Protein AF-A0A0S4IK53-F1 (afdb_monomer)

Solvent-accessible surface area (backbone atoms only — not comparable to full-atom values): 28301 Å² total; per-residue (Å²): 109,71,65,53,55,53,44,50,56,50,45,54,52,52,50,53,56,63,73,68,50,87,77,77,68,53,68,72,57,52,53,50,52,54,54,53,43,54,54,45,51,53,51,46,53,51,53,53,61,68,68,62,78,71,79,82,86,78,81,88,78,90,81,85,86,88,83,87,87,87,80,82,85,82,92,76,93,72,84,78,79,77,74,83,74,83,66,96,72,83,68,73,90,58,60,42,70,67,42,54,57,50,55,69,74,53,65,73,71,59,37,56,52,21,52,52,50,53,50,51,51,50,50,45,33,64,73,40,45,84,43,66,77,58,40,45,45,65,55,82,37,66,65,51,37,66,48,35,44,59,46,51,52,54,78,71,56,74,77,53,87,82,60,55,80,93,67,55,57,80,10,32,50,49,43,30,45,42,51,70,38,31,41,85,42,76,40,74,58,80,68,75,89,67,90,68,96,61,97,65,88,71,77,76,64,58,43,57,26,39,33,55,70,55,68,60,36,82,41,81,85,33,70,43,31,47,45,49,51,51,53,46,53,54,53,52,51,49,54,48,51,52,52,52,51,51,49,51,48,52,52,48,54,51,50,50,53,50,52,53,48,52,54,52,51,52,51,48,50,54,28,47,77,70,73,39,31,66,60,51,27,49,28,34,57,67,66,44,90,63,75,90,67,87,57,87,86,60,79,80,73,93,64,97,57,84,75,73,75,50,70,63,60,47,50,52,47,49,57,31,50,54,51,51,46,51,49,35,47,48,24,54,78,39,47,83,45,65,72,58,37,44,47,48,48,77,39,68,67,51,28,47,37,29,72,68,36,58,32,33,48,53,36,54,49,61,54,48,53,49,41,81,48,72,95,72,51,24,31,35,54,52,75,54,47,66,58,45,26,54,42,30,53,54,43,46,58,50,48,53,52,46,50,52,53,49,51,52,52,44,52,52,49,50,52,49,54,51,49,52,50,52,50,51,53,49,52,51,52,51,51,51,54,50,51,52,51,52,52,50,55,51,51,53,50,52,50,54,52,52,48,49,57,64,72,47,56,68,78,77,66,52,68,68,59,52,49,40,60,75,69,68,70,70,76,86,80,89,73,84,83,85,132

Radius of gyration: 39.74 Å; Cα contacts (8 Å, |Δi|>4): 359; chains: 1; bounding box: 96×87×108 Å

InterPro domains:
  IPR018997 PUB domain [PF09409] (318-384)
  IPR036339 PUB-like domain superfamily [SSF143503] (110-152)
  IPR036339 PUB-like domain superfamily [SSF143503] (312-389)

Nearest PDB structures (foldseek):
  2ccq-assembly1_A  TM=6.643E-01  e=2.942E-03  Homo sapiens
  2hpj-assembly1_A  TM=6.598E-01  e=3.586E-03  Mus musculus
  2cm0-assembly1_A  TM=6.564E-01  e=4.594E-03  Homo sapiens

Structure (mmCIF, N/CA/C/O backbone):
data_AF-A0A0S4IK53-F1
#
_entry.id   AF-A0A0S4IK53-F1
#
loop_
_atom_site.group_PDB
_atom_site.id
_atom_site.type_symbol
_atom_site.label_atom_id
_atom_site.label_alt_id
_atom_site.label_comp_id
_atom_site.label_asym_id
_atom_site.label_entity_id
_atom_site.label_seq_id
_atom_site.pdbx_PDB_ins_code
_atom_site.Cartn_x
_atom_site.Cartn_y
_atom_site.Cartn_z
_atom_site.occupancy
_atom_site.B_iso_or_equiv
_atom_site.auth_seq_id
_atom_site.auth_comp_id
_atom_site.auth_asym_id
_atom_site.auth_atom_id
_atom_site.pdbx_PDB_model_num
ATOM 1 N N . MET A 1 1 ? 28.553 -11.954 35.945 1.00 76.81 1 MET A N 1
ATOM 2 C CA . MET A 1 1 ? 28.003 -10.584 36.057 1.00 76.81 1 MET A CA 1
ATOM 3 C C . MET A 1 1 ? 29.072 -9.528 35.806 1.00 76.81 1 MET A C 1
ATOM 5 O O . MET A 1 1 ? 28.854 -8.693 34.941 1.00 76.81 1 MET A O 1
ATOM 9 N N . ASP A 1 2 ? 30.240 -9.607 36.449 1.00 91.38 2 ASP A N 1
ATOM 10 C CA . ASP A 1 2 ? 31.317 -8.604 36.306 1.00 91.38 2 ASP A CA 1
ATOM 11 C C . ASP A 1 2 ? 31.802 -8.385 34.861 1.00 91.38 2 ASP A C 1
ATOM 13 O O . ASP A 1 2 ? 32.083 -7.258 34.454 1.00 91.38 2 ASP A O 1
ATOM 17 N N . GLU A 1 3 ? 31.833 -9.441 34.045 1.00 93.62 3 GLU A N 1
ATOM 18 C CA . GLU A 1 3 ? 32.228 -9.349 32.635 1.00 93.62 3 GLU A CA 1
ATOM 19 C C . GLU A 1 3 ? 31.201 -8.600 31.769 1.00 93.62 3 GLU A C 1
ATOM 21 O O . GLU A 1 3 ? 31.578 -7.786 30.928 1.00 93.62 3 GLU A O 1
ATOM 26 N N . ILE A 1 4 ? 29.902 -8.782 32.035 1.00 93.75 4 ILE A N 1
ATOM 27 C CA . ILE A 1 4 ? 28.828 -8.051 31.343 1.00 93.75 4 ILE A CA 1
ATOM 28 C C . ILE A 1 4 ? 28.905 -6.563 31.693 1.00 93.75 4 ILE A C 1
ATOM 30 O O . ILE A 1 4 ? 28.804 -5.719 30.804 1.00 93.75 4 ILE A O 1
ATOM 34 N N . THR A 1 5 ? 29.142 -6.226 32.963 1.00 95.31 5 THR A N 1
ATOM 35 C CA . THR A 1 5 ? 29.322 -4.834 33.402 1.00 95.31 5 THR A CA 1
ATOM 36 C C . THR A 1 5 ? 30.524 -4.183 32.716 1.00 95.31 5 THR A C 1
ATOM 38 O O . THR A 1 5 ? 30.428 -3.052 32.237 1.00 95.31 5 THR A O 1
ATOM 41 N N . ARG A 1 6 ? 31.641 -4.911 32.584 1.00 97.44 6 ARG A N 1
ATOM 42 C CA . ARG A 1 6 ? 32.833 -4.434 31.868 1.00 97.44 6 ARG A CA 1
ATOM 43 C C . ARG A 1 6 ? 32.568 -4.203 30.377 1.00 97.44 6 ARG A C 1
ATOM 45 O O . ARG A 1 6 ? 33.038 -3.207 29.827 1.00 97.44 6 ARG A O 1
ATOM 52 N N . LEU A 1 7 ? 31.837 -5.105 29.721 1.00 96.31 7 LEU A N 1
ATOM 53 C CA . LEU A 1 7 ? 31.489 -4.965 28.304 1.00 96.31 7 LEU A CA 1
ATOM 54 C C . LEU A 1 7 ? 30.511 -3.811 28.061 1.00 96.31 7 LEU A C 1
ATOM 56 O O . LEU A 1 7 ? 30.693 -3.078 27.094 1.00 96.31 7 LEU A O 1
ATOM 60 N N . ARG A 1 8 ? 29.547 -3.580 28.962 1.00 95.75 8 ARG A N 1
ATOM 61 C CA . ARG A 1 8 ? 28.654 -2.409 28.903 1.00 95.75 8 ARG A CA 1
ATOM 62 C C . ARG A 1 8 ? 29.428 -1.097 29.010 1.00 95.75 8 ARG A C 1
ATOM 64 O O . ARG A 1 8 ? 29.314 -0.266 28.124 1.00 95.75 8 ARG A O 1
ATOM 71 N N . ALA A 1 9 ? 30.337 -0.981 29.980 1.00 96.12 9 ALA A N 1
ATOM 72 C CA . ALA A 1 9 ? 31.199 0.198 30.093 1.00 96.12 9 ALA A CA 1
ATOM 73 C C . ALA A 1 9 ? 32.076 0.421 28.842 1.00 96.12 9 ALA A C 1
ATOM 75 O O . ALA A 1 9 ? 32.378 1.556 28.470 1.00 96.12 9 ALA A O 1
ATOM 76 N N . LYS A 1 10 ? 32.497 -0.661 28.169 1.00 97.50 10 LYS A N 1
ATOM 77 C CA . LYS A 1 10 ? 33.221 -0.575 26.893 1.00 97.50 10 LYS A CA 1
ATOM 78 C C . LYS A 1 10 ? 32.314 -0.102 25.750 1.00 97.50 10 LYS A C 1
ATOM 80 O O . LYS A 1 10 ? 32.783 0.701 24.947 1.00 97.50 10 LYS A O 1
ATOM 85 N N . ARG A 1 11 ? 31.059 -0.566 25.689 1.00 97.81 11 ARG A N 1
ATOM 86 C CA . ARG A 1 11 ? 30.046 -0.096 24.728 1.00 97.81 11 ARG A CA 1
ATOM 87 C C . ARG A 1 11 ? 29.813 1.405 24.889 1.00 97.81 11 ARG A C 1
ATOM 89 O O . ARG A 1 11 ? 30.019 2.141 23.933 1.00 97.81 11 ARG A O 1
ATOM 96 N N . ASP A 1 12 ? 29.537 1.851 26.113 1.00 96.12 12 ASP A N 1
ATOM 97 C CA . ASP A 1 12 ? 29.257 3.259 26.417 1.00 96.12 12 ASP A CA 1
ATOM 98 C C . ASP A 1 12 ? 30.445 4.163 26.049 1.00 96.12 12 ASP A C 1
ATOM 100 O O . ASP A 1 12 ? 30.278 5.284 25.575 1.00 96.12 12 ASP A O 1
ATOM 104 N N . LYS A 1 13 ? 31.683 3.681 26.224 1.00 97.44 13 LYS A N 1
ATOM 105 C CA . LYS A 1 13 ? 32.880 4.424 25.807 1.00 97.44 13 LYS A CA 1
ATOM 106 C C . LYS A 1 13 ? 32.999 4.542 24.282 1.00 97.44 13 LYS A C 1
ATOM 108 O O . LYS A 1 13 ? 33.453 5.578 23.800 1.00 97.44 13 LYS A O 1
ATOM 113 N N . LEU A 1 14 ? 32.638 3.496 23.537 1.00 96.75 14 LEU A N 1
ATOM 114 C CA . LEU A 1 14 ? 32.649 3.510 22.070 1.00 96.75 14 LEU A CA 1
ATOM 115 C C . LEU A 1 14 ? 31.546 4.425 21.517 1.00 96.75 14 LEU A C 1
ATOM 117 O O . LEU A 1 14 ? 31.847 5.223 20.634 1.00 96.75 14 LEU A O 1
ATOM 121 N N . GLU A 1 15 ? 30.335 4.378 22.084 1.00 96.44 15 GLU A N 1
ATOM 122 C CA . GLU A 1 15 ? 29.220 5.286 21.745 1.00 96.44 15 GLU A CA 1
ATOM 123 C C . GLU A 1 15 ? 29.604 6.743 21.994 1.00 96.44 15 GLU A C 1
ATOM 125 O O . GLU A 1 15 ? 29.605 7.542 21.065 1.00 96.44 15 GLU A O 1
ATOM 130 N N . ASN A 1 16 ? 30.105 7.064 23.191 1.00 95.81 16 ASN A N 1
ATOM 131 C CA . ASN A 1 16 ? 30.567 8.421 23.491 1.00 95.81 16 ASN A CA 1
ATOM 132 C C . ASN A 1 16 ? 31.702 8.890 22.563 1.00 95.81 16 ASN A C 1
ATOM 134 O O . ASN A 1 16 ? 31.879 10.086 22.374 1.00 95.81 16 ASN A O 1
ATOM 138 N N . THR A 1 17 ? 32.510 7.985 22.002 1.00 95.50 17 THR A N 1
ATOM 139 C CA . THR A 1 17 ? 33.566 8.374 21.049 1.00 95.50 17 THR A CA 1
ATOM 140 C C . THR A 1 17 ? 32.995 8.678 19.661 1.00 95.50 17 THR A C 1
ATOM 142 O O . THR A 1 17 ? 33.573 9.494 18.951 1.00 95.50 17 THR A O 1
ATOM 145 N N . LEU A 1 18 ? 31.891 8.029 19.277 1.00 95.38 18 LEU A N 1
ATOM 146 C CA . LEU A 1 18 ? 31.164 8.316 18.038 1.00 95.38 18 LEU A CA 1
ATOM 147 C C . LEU A 1 18 ? 30.352 9.613 18.159 1.00 95.38 18 LEU A C 1
ATOM 149 O O . LEU A 1 18 ? 30.365 10.414 17.233 1.00 95.38 18 LEU A O 1
ATOM 153 N N . ASP A 1 19 ? 29.712 9.846 19.306 1.00 93.38 19 ASP A N 1
ATOM 154 C CA . ASP A 1 19 ? 28.848 11.016 19.521 1.00 93.38 19 ASP A CA 1
ATOM 155 C C . ASP A 1 19 ? 29.631 12.321 19.724 1.00 93.38 19 ASP A C 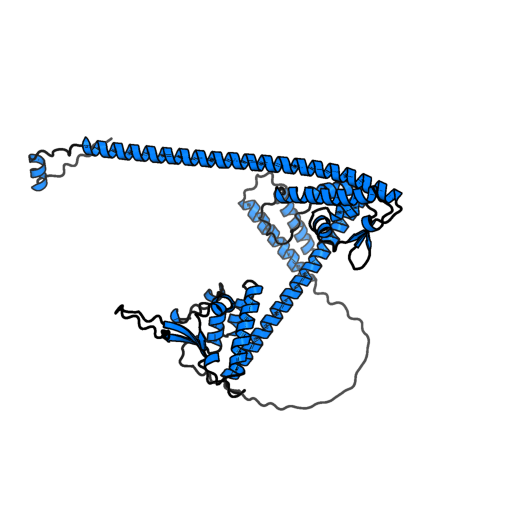1
ATOM 157 O O . ASP A 1 19 ? 29.154 13.395 19.369 1.00 93.38 19 ASP A O 1
ATOM 161 N N . ASN A 1 20 ? 30.841 12.242 20.290 1.00 91.62 20 ASN A N 1
ATOM 162 C CA . ASN A 1 20 ? 31.705 13.409 20.495 1.00 91.62 20 ASN A CA 1
ATOM 163 C C . ASN A 1 20 ? 32.583 13.735 19.276 1.00 91.62 20 ASN A C 1
ATOM 165 O O . ASN A 1 20 ? 33.504 14.536 19.419 1.00 91.62 20 ASN A O 1
ATOM 169 N N . ASP A 1 21 ? 32.363 13.115 18.112 1.00 90.38 21 ASP A N 1
ATOM 170 C CA . ASP A 1 21 ? 33.109 13.492 16.914 1.00 90.38 21 ASP A CA 1
ATOM 171 C C . ASP A 1 21 ? 32.534 14.752 16.264 1.00 90.38 21 ASP A C 1
ATOM 173 O O . ASP A 1 21 ? 31.442 14.771 15.703 1.00 90.38 21 ASP A O 1
ATOM 177 N N . ASP A 1 22 ? 33.332 15.807 16.272 1.00 85.94 22 ASP A N 1
ATOM 178 C CA . ASP A 1 22 ? 33.086 17.107 15.656 1.00 85.94 22 ASP A CA 1
ATOM 179 C C . ASP A 1 22 ? 33.349 17.102 14.128 1.00 85.94 22 ASP A C 1
ATOM 181 O O . ASP A 1 22 ? 33.674 18.124 13.520 1.00 85.94 22 ASP A O 1
ATOM 185 N N . GLY A 1 23 ? 33.192 15.935 13.487 1.00 83.00 23 GLY A N 1
ATOM 186 C CA . GLY A 1 23 ? 33.410 15.713 12.053 1.00 83.00 23 GLY A CA 1
ATOM 187 C C . GLY A 1 23 ? 34.885 15.628 11.652 1.00 83.00 23 GLY A C 1
ATOM 188 O O . GLY A 1 23 ? 35.224 15.768 10.475 1.00 83.00 23 GLY A O 1
ATOM 189 N N . SER A 1 24 ? 35.777 15.431 12.627 1.00 87.81 24 SER A N 1
ATOM 190 C CA . SER A 1 24 ? 37.225 15.323 12.405 1.00 87.81 24 SER A CA 1
ATOM 191 C C . SER A 1 24 ? 37.689 13.875 12.216 1.00 87.81 24 SER A C 1
ATOM 193 O O . SER A 1 24 ? 38.833 13.626 11.812 1.00 87.81 24 SER A O 1
ATOM 195 N N . MET A 1 25 ? 36.823 12.899 12.502 1.00 94.31 25 MET A N 1
ATOM 196 C CA . MET A 1 25 ? 37.144 11.490 12.363 1.00 94.31 25 MET A CA 1
ATOM 197 C C . MET A 1 25 ? 37.123 11.064 10.897 1.00 94.31 25 MET A C 1
ATOM 199 O O . MET A 1 25 ? 36.141 11.208 10.180 1.00 94.31 25 MET A O 1
ATOM 203 N N . SER A 1 26 ? 38.228 10.472 10.440 1.00 94.56 26 SER A N 1
ATOM 204 C CA . SER A 1 26 ? 38.253 9.820 9.132 1.00 94.56 26 SER A CA 1
ATOM 205 C C . SER A 1 26 ? 37.212 8.699 9.075 1.00 94.56 26 SER A C 1
ATOM 207 O O . SER A 1 26 ? 37.157 7.890 10.004 1.00 94.56 26 SER A O 1
ATOM 209 N N . GLU A 1 27 ? 36.515 8.568 7.948 1.00 91.81 27 GLU A N 1
ATOM 210 C CA . GLU A 1 27 ? 35.525 7.513 7.665 1.00 91.81 27 GLU A CA 1
ATOM 211 C C . GLU A 1 27 ? 36.022 6.098 8.038 1.00 91.81 27 GLU A C 1
ATOM 213 O O . GLU A 1 27 ? 35.308 5.308 8.651 1.00 91.81 27 GLU A O 1
ATOM 218 N N . ALA A 1 28 ? 37.300 5.792 7.779 1.00 90.50 28 ALA A N 1
ATOM 219 C CA . ALA A 1 28 ? 37.906 4.507 8.145 1.00 90.50 28 ALA A CA 1
ATOM 220 C C . ALA A 1 28 ? 37.935 4.242 9.665 1.00 90.50 28 ALA A C 1
ATOM 222 O O . ALA A 1 28 ? 37.804 3.102 10.112 1.00 90.50 28 ALA A O 1
ATOM 223 N N . LYS A 1 29 ? 38.109 5.292 10.474 1.00 95.12 29 LYS A N 1
ATOM 224 C CA . LYS A 1 29 ? 38.133 5.207 11.940 1.00 95.12 29 LYS A CA 1
ATOM 225 C C . LYS A 1 29 ? 36.714 5.099 12.502 1.00 95.12 29 LYS A C 1
ATOM 227 O O . LYS A 1 29 ? 36.511 4.319 13.430 1.00 95.12 29 LYS A O 1
ATOM 232 N N . GLU A 1 30 ? 35.746 5.790 11.903 1.00 96.25 30 GLU A N 1
ATOM 233 C CA . GLU A 1 30 ? 34.328 5.638 12.249 1.00 96.25 30 GLU A CA 1
ATOM 234 C C . GLU A 1 30 ? 33.845 4.206 11.965 1.00 96.25 30 GLU A C 1
ATOM 236 O O . GLU A 1 30 ? 33.271 3.547 12.835 1.00 96.25 30 GLU A O 1
ATOM 241 N N . MET A 1 31 ? 34.168 3.676 10.780 1.00 94.69 31 MET A N 1
ATOM 242 C CA . MET A 1 31 ? 33.832 2.304 10.391 1.00 94.69 31 MET A CA 1
ATOM 243 C C . MET A 1 31 ? 34.426 1.274 11.363 1.00 94.69 31 MET A C 1
ATOM 245 O O . MET A 1 31 ? 33.740 0.335 11.777 1.00 94.69 31 MET A O 1
ATOM 249 N N . LEU A 1 32 ? 35.678 1.471 11.790 1.00 96.88 32 LEU A N 1
ATOM 250 C CA . LEU A 1 32 ? 36.328 0.602 12.770 1.00 96.88 32 LEU A CA 1
ATOM 251 C C . LEU A 1 32 ? 35.645 0.663 14.149 1.00 96.88 32 LEU A C 1
ATOM 253 O O . LEU A 1 32 ? 35.468 -0.380 14.782 1.00 96.88 32 LEU A O 1
ATOM 257 N N . LEU A 1 33 ? 35.239 1.850 14.617 1.00 96.31 33 LEU A N 1
ATOM 258 C CA . LEU A 1 33 ? 34.513 2.001 15.887 1.00 96.31 33 LEU A CA 1
ATOM 259 C C . LEU A 1 33 ? 33.145 1.313 15.842 1.00 96.31 33 LEU A C 1
ATOM 261 O O . LEU A 1 33 ? 32.802 0.589 16.779 1.00 96.31 33 LEU A O 1
ATOM 265 N N . ARG A 1 34 ? 32.404 1.452 14.734 1.00 95.44 34 ARG A N 1
ATOM 266 C CA . ARG A 1 34 ? 31.125 0.750 14.526 1.00 95.44 34 ARG A CA 1
ATOM 267 C C . ARG A 1 34 ? 31.307 -0.770 14.523 1.00 95.44 34 ARG A C 1
ATOM 269 O O . ARG A 1 34 ? 30.535 -1.482 15.162 1.00 95.44 34 ARG A O 1
ATOM 276 N N . GLN A 1 35 ? 32.363 -1.280 13.887 1.00 96.62 35 GLN A N 1
ATOM 277 C CA . GLN A 1 35 ? 32.672 -2.715 13.902 1.00 96.62 35 GLN A CA 1
ATOM 278 C C . GLN A 1 35 ? 33.003 -3.222 15.317 1.00 96.62 35 GLN A C 1
ATOM 280 O O . GLN A 1 35 ? 32.575 -4.311 15.710 1.00 96.62 35 GLN A O 1
ATOM 285 N N . GLN A 1 36 ? 33.737 -2.433 16.106 1.00 96.75 36 GLN A N 1
ATOM 286 C CA . GLN A 1 36 ? 34.037 -2.764 17.501 1.00 96.75 36 GLN A CA 1
ATOM 287 C C . GLN A 1 36 ? 32.789 -2.746 18.391 1.00 96.75 36 GLN A C 1
ATOM 289 O O . GLN A 1 36 ? 32.692 -3.588 19.286 1.00 96.75 36 GLN A O 1
ATOM 294 N N . LEU A 1 37 ? 31.843 -1.836 18.140 1.00 97.19 37 LEU A N 1
ATOM 295 C CA . LEU A 1 37 ? 30.568 -1.769 18.856 1.00 97.19 37 LEU A CA 1
ATOM 296 C C . LEU A 1 37 ? 29.771 -3.070 18.676 1.00 97.19 37 LEU A C 1
ATOM 298 O O . LEU A 1 37 ? 29.457 -3.739 19.660 1.00 97.19 37 LEU A O 1
ATOM 302 N N . VAL A 1 38 ? 29.573 -3.492 17.422 1.00 95.75 38 VAL A N 1
ATOM 303 C CA . VAL A 1 38 ? 28.858 -4.736 17.078 1.00 95.75 38 VAL A CA 1
ATOM 304 C C . VAL A 1 38 ? 29.525 -5.959 17.716 1.00 95.75 38 VAL A C 1
ATOM 306 O O . VAL A 1 38 ? 28.858 -6.858 18.230 1.00 95.75 38 VAL A O 1
ATOM 309 N N . ALA A 1 39 ? 30.861 -6.002 17.739 1.00 95.81 39 ALA A N 1
ATOM 310 C CA . ALA A 1 39 ? 31.589 -7.090 18.388 1.00 95.81 39 ALA A CA 1
ATOM 311 C C . ALA A 1 39 ? 31.330 -7.153 19.907 1.00 95.81 39 ALA A C 1
ATOM 313 O O . ALA A 1 39 ? 31.195 -8.247 20.458 1.00 95.81 39 ALA A O 1
ATOM 314 N N . VAL A 1 40 ? 31.242 -6.002 20.584 1.00 96.75 40 VAL A N 1
ATOM 315 C CA . VAL A 1 40 ? 30.937 -5.925 22.024 1.00 96.75 40 VAL A CA 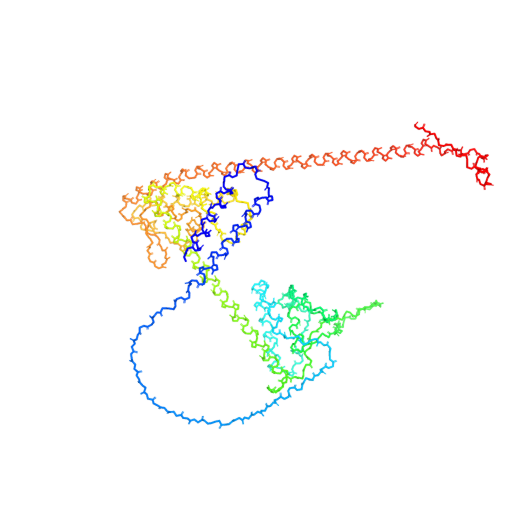1
ATOM 316 C C . VAL A 1 40 ? 29.490 -6.339 22.305 1.00 96.75 40 VAL A C 1
ATOM 318 O O . VAL A 1 40 ? 29.253 -7.093 23.249 1.00 96.75 40 VAL A O 1
ATOM 321 N N . GLU A 1 41 ? 28.534 -5.922 21.477 1.00 96.31 41 GLU A N 1
ATOM 322 C CA . GLU A 1 41 ? 27.122 -6.311 21.614 1.00 96.31 41 GLU A CA 1
ATOM 323 C C . GLU A 1 41 ? 26.922 -7.822 21.466 1.00 96.31 41 GLU A C 1
ATOM 325 O O . GLU A 1 41 ? 26.267 -8.449 22.303 1.00 96.31 41 GLU A O 1
ATOM 330 N N . ASN A 1 42 ? 27.577 -8.433 20.476 1.00 94.00 42 ASN A N 1
ATOM 331 C CA . ASN A 1 42 ? 27.542 -9.882 20.278 1.00 94.00 42 ASN A CA 1
ATOM 332 C C . ASN A 1 42 ? 28.146 -10.650 21.468 1.00 94.00 42 ASN A C 1
ATOM 334 O O . ASN A 1 42 ? 27.638 -11.706 21.852 1.00 94.00 42 ASN A O 1
ATOM 338 N N . GLN A 1 43 ? 29.203 -10.118 22.094 1.00 96.12 43 GLN A N 1
ATOM 339 C CA . GLN A 1 43 ? 29.782 -10.709 23.307 1.00 96.12 43 GLN A CA 1
ATOM 340 C C . GLN A 1 43 ? 28.826 -10.616 24.504 1.00 96.12 43 GLN A C 1
ATOM 342 O O . GLN A 1 43 ? 28.662 -11.601 25.227 1.00 96.12 43 GLN A O 1
ATOM 347 N N . ILE A 1 44 ? 28.154 -9.474 24.691 1.00 95.31 44 ILE A N 1
ATOM 348 C CA . ILE A 1 44 ? 27.140 -9.304 25.744 1.00 95.31 44 ILE A CA 1
ATOM 349 C C . ILE A 1 44 ? 25.982 -10.289 25.532 1.00 95.31 44 ILE A C 1
ATOM 351 O O . ILE A 1 44 ? 25.585 -10.968 26.480 1.00 95.31 44 ILE A O 1
ATOM 355 N N . ALA A 1 45 ? 25.472 -10.404 24.303 1.00 91.88 45 ALA A N 1
ATOM 356 C CA . ALA A 1 45 ? 24.385 -11.322 23.964 1.00 91.88 45 ALA A CA 1
ATOM 357 C C . ALA A 1 45 ? 24.762 -12.792 24.226 1.00 91.88 45 ALA A C 1
ATOM 359 O O . ALA A 1 45 ? 23.984 -13.531 24.831 1.00 91.88 45 ALA A O 1
ATOM 360 N N . SER A 1 46 ? 25.979 -13.198 23.851 1.00 94.62 46 SER A N 1
ATOM 361 C CA . SER A 1 46 ? 26.495 -14.552 24.096 1.00 94.62 46 SER A CA 1
ATOM 362 C C . SER A 1 46 ? 26.590 -14.883 25.592 1.00 94.62 46 SER A C 1
ATOM 364 O O . SER A 1 46 ? 26.133 -15.942 26.026 1.00 94.62 46 SER A O 1
ATOM 366 N N . LEU A 1 47 ? 27.104 -13.960 26.412 1.00 93.88 47 LEU A N 1
ATOM 367 C CA . LEU A 1 47 ? 27.206 -14.158 27.864 1.00 93.88 47 LEU A CA 1
ATOM 368 C C . LEU A 1 47 ? 25.836 -14.200 28.553 1.00 93.88 47 LEU A C 1
ATOM 370 O O . LEU A 1 47 ? 25.644 -14.974 29.492 1.00 93.88 47 LEU A O 1
ATOM 374 N N . LEU A 1 48 ? 24.872 -13.400 28.087 1.00 90.88 48 LEU A N 1
ATOM 375 C CA . LEU A 1 48 ? 23.495 -13.449 28.586 1.00 90.88 48 LEU A CA 1
ATOM 376 C C . LEU A 1 48 ? 22.816 -14.781 28.240 1.00 90.88 48 LEU A C 1
ATOM 378 O O . LEU A 1 48 ? 22.136 -15.350 29.092 1.00 90.88 48 LEU A O 1
ATOM 382 N N . ALA A 1 49 ? 23.053 -15.313 27.037 1.00 87.56 49 ALA A N 1
ATOM 383 C CA . ALA A 1 49 ? 22.538 -16.619 26.630 1.00 87.56 49 ALA A CA 1
ATOM 384 C C . ALA A 1 49 ? 23.128 -17.768 27.471 1.00 87.56 49 ALA A C 1
ATOM 386 O O . ALA A 1 49 ? 22.406 -18.686 27.855 1.00 87.56 49 ALA A O 1
ATOM 387 N N . GLN A 1 50 ? 24.416 -17.697 27.823 1.00 87.44 50 GLN A N 1
ATOM 388 C CA . GLN A 1 50 ? 25.073 -18.693 28.682 1.00 87.44 50 GLN A CA 1
ATOM 389 C C . GLN A 1 50 ? 24.623 -18.609 30.151 1.00 87.44 50 GLN A C 1
ATOM 391 O O . GLN A 1 50 ? 24.572 -19.625 30.841 1.00 87.44 50 GLN A O 1
ATOM 396 N N . GLY A 1 51 ? 24.258 -17.415 30.630 1.00 78.25 51 GLY A N 1
ATOM 397 C CA . GLY A 1 51 ? 23.762 -17.196 31.993 1.00 78.25 51 GLY A CA 1
ATOM 398 C C . GLY A 1 51 ? 22.301 -17.605 32.229 1.00 78.25 51 GLY A C 1
ATOM 399 O O . GLY A 1 51 ? 21.881 -17.686 33.381 1.00 78.25 51 GLY A O 1
ATOM 400 N N . GLY A 1 52 ? 21.530 -17.874 31.168 1.00 62.38 52 GLY A N 1
ATOM 401 C CA . GLY A 1 52 ? 20.100 -18.215 31.233 1.00 62.38 52 GLY A CA 1
ATOM 402 C C . GLY A 1 52 ? 19.773 -19.690 31.510 1.00 62.38 52 GLY A C 1
ATOM 403 O O . GLY A 1 52 ? 18.601 -20.047 31.577 1.00 62.38 52 GLY A O 1
ATOM 404 N N . GLY A 1 53 ? 20.775 -20.558 31.692 1.00 48.22 53 GLY A N 1
ATOM 405 C CA . GLY A 1 53 ? 20.610 -22.008 31.896 1.00 48.22 53 GLY A CA 1
ATOM 406 C C . GLY A 1 53 ? 20.158 -22.448 33.298 1.00 48.22 53 GLY A C 1
ATOM 407 O O . GLY A 1 53 ? 20.532 -23.532 33.742 1.00 48.22 53 GLY A O 1
ATOM 408 N N . GLY A 1 54 ? 19.396 -21.624 34.021 1.00 43.41 54 GLY A N 1
ATOM 409 C CA . GLY A 1 54 ? 18.824 -21.974 35.323 1.00 43.41 54 GLY A CA 1
ATOM 410 C C . GLY A 1 54 ? 17.436 -22.597 35.174 1.00 43.41 54 GLY A C 1
ATOM 411 O O . GLY A 1 54 ? 16.453 -21.879 35.016 1.00 43.41 54 GLY A O 1
ATOM 412 N N . ALA A 1 55 ? 17.352 -23.927 35.233 1.00 41.28 55 ALA A N 1
ATOM 413 C CA . ALA A 1 55 ? 16.086 -24.657 35.288 1.00 41.28 55 ALA A CA 1
ATOM 414 C C . ALA A 1 55 ? 15.240 -24.219 36.507 1.00 41.28 55 ALA A C 1
ATOM 416 O O . ALA A 1 55 ? 15.786 -24.119 37.610 1.00 41.28 55 ALA A O 1
ATOM 417 N N . PRO A 1 56 ? 13.919 -23.995 36.367 1.00 40.72 56 PRO A N 1
ATOM 418 C CA . PRO A 1 56 ? 13.070 -23.744 37.519 1.00 40.72 56 PRO A CA 1
ATOM 419 C C . PRO A 1 56 ? 12.853 -25.044 38.302 1.00 40.72 56 PRO A C 1
ATOM 421 O O . PRO A 1 56 ? 12.496 -26.084 37.747 1.00 40.72 56 PRO A O 1
ATOM 424 N N . ALA A 1 57 ? 13.075 -24.962 39.612 1.00 37.38 57 ALA A N 1
ATOM 425 C CA . ALA A 1 57 ? 12.773 -26.001 40.581 1.00 37.38 57 ALA A CA 1
ATOM 426 C C . ALA A 1 57 ? 11.282 -26.373 40.520 1.00 37.38 57 ALA A C 1
ATOM 428 O O . ALA A 1 57 ? 10.417 -25.581 40.892 1.00 37.38 57 ALA A O 1
ATOM 429 N N . ALA A 1 58 ? 10.991 -27.589 40.056 1.00 33.44 58 ALA A N 1
ATOM 430 C CA . ALA A 1 58 ? 9.676 -28.198 40.163 1.00 33.44 58 ALA A CA 1
ATOM 431 C C . ALA A 1 58 ? 9.492 -28.758 41.580 1.00 33.44 58 ALA A C 1
ATOM 433 O O . ALA A 1 58 ? 10.262 -29.595 42.055 1.00 33.44 58 ALA A O 1
ATOM 434 N N . THR A 1 59 ? 8.465 -28.259 42.251 1.00 32.97 59 THR A N 1
ATOM 435 C CA . THR A 1 59 ? 7.982 -28.684 43.559 1.00 32.97 59 THR A CA 1
ATOM 436 C C . THR A 1 59 ? 7.526 -30.145 43.535 1.00 32.97 59 THR A C 1
ATOM 438 O O . THR A 1 59 ? 6.733 -30.562 42.694 1.00 32.97 59 THR A O 1
ATOM 441 N N . MET A 1 60 ? 8.034 -30.906 44.507 1.00 31.42 60 MET A N 1
ATOM 442 C CA . MET A 1 60 ? 7.605 -32.249 44.893 1.00 31.42 60 MET A CA 1
ATOM 443 C C . MET A 1 60 ? 6.098 -32.323 45.166 1.00 31.42 60 MET A C 1
ATOM 445 O O . MET A 1 60 ? 5.612 -31.611 46.042 1.00 31.42 60 MET A O 1
ATOM 449 N N . ILE A 1 61 ? 5.407 -33.282 44.542 1.00 32.47 61 ILE A N 1
ATOM 450 C CA . ILE A 1 61 ? 4.323 -34.039 45.185 1.00 32.47 61 ILE A CA 1
ATOM 451 C C . ILE A 1 61 ? 4.509 -35.520 44.830 1.00 32.47 61 ILE A C 1
ATOM 453 O O . ILE A 1 61 ? 4.576 -35.900 43.662 1.00 32.47 61 ILE A O 1
ATOM 457 N N . GLU A 1 62 ? 4.632 -36.333 45.877 1.00 31.69 62 GLU A N 1
ATOM 458 C CA . GLU A 1 62 ? 4.757 -37.789 45.868 1.00 31.69 62 GLU A CA 1
ATOM 459 C C . GLU A 1 62 ? 3.570 -38.491 45.195 1.00 31.69 62 GLU A C 1
ATOM 461 O O . GLU A 1 62 ? 2.414 -38.148 45.449 1.00 31.69 62 GLU A O 1
ATOM 466 N N . ARG A 1 63 ? 3.858 -39.573 44.459 1.00 28.30 63 ARG A N 1
ATOM 467 C CA . ARG A 1 63 ? 3.170 -40.870 44.604 1.00 28.30 63 ARG A CA 1
ATOM 468 C C . ARG A 1 63 ? 3.934 -41.984 43.880 1.00 28.30 63 ARG A C 1
ATOM 470 O O . ARG A 1 63 ? 4.236 -41.898 42.695 1.00 28.30 63 ARG A O 1
ATOM 477 N N . THR A 1 64 ? 4.250 -43.019 44.648 1.00 33.00 64 THR A N 1
ATOM 478 C CA . THR A 1 64 ? 4.875 -44.296 44.280 1.00 33.00 64 THR A CA 1
ATOM 479 C C . THR A 1 64 ? 3.884 -45.269 43.599 1.00 33.00 64 THR A C 1
ATOM 481 O O . THR A 1 64 ? 2.682 -44.995 43.574 1.00 33.00 64 THR A O 1
ATOM 484 N N . PRO A 1 65 ? 4.375 -46.378 42.996 1.00 43.97 65 PRO A N 1
ATOM 485 C CA . PRO A 1 65 ? 3.794 -47.003 41.802 1.00 43.97 65 PRO A CA 1
ATOM 486 C C . PRO A 1 65 ? 3.009 -48.296 42.094 1.00 43.97 65 PRO A C 1
ATOM 488 O O . PRO A 1 65 ? 2.901 -48.722 43.246 1.00 43.97 65 PRO A O 1
ATOM 491 N N . PRO A 1 66 ? 2.581 -49.008 41.035 1.00 34.94 66 PRO A N 1
ATOM 492 C CA . PRO A 1 66 ? 2.914 -50.425 41.004 1.00 34.94 66 PRO A CA 1
ATOM 493 C C . PRO A 1 66 ? 3.488 -50.924 39.671 1.00 34.94 66 PRO A C 1
ATOM 495 O O . PRO A 1 66 ? 3.487 -50.277 38.628 1.00 34.94 66 PRO A O 1
ATOM 498 N N . SER A 1 67 ? 4.041 -52.115 39.823 1.00 31.86 67 SER A N 1
ATOM 499 C CA . SER A 1 67 ? 4.951 -52.908 39.017 1.00 31.86 67 SER A CA 1
ATOM 500 C C . SER A 1 67 ? 4.394 -53.558 37.744 1.00 31.86 67 SER A C 1
ATOM 502 O O . SER A 1 67 ? 3.214 -53.874 37.640 1.00 31.86 67 SER A O 1
ATOM 504 N N . SER A 1 68 ? 5.366 -53.934 36.899 1.00 31.19 68 SER A N 1
ATOM 505 C CA . SER A 1 68 ? 5.456 -55.143 36.057 1.00 31.19 68 SER A CA 1
ATOM 506 C C . SER A 1 68 ? 4.533 -55.295 34.843 1.00 31.19 68 SER A C 1
ATOM 508 O O . SER A 1 68 ? 3.344 -55.547 34.973 1.00 31.19 68 SER A O 1
ATOM 510 N N . SER A 1 69 ? 5.131 -55.409 33.654 1.00 29.70 69 SER A N 1
ATOM 511 C CA . SER A 1 69 ? 5.360 -56.735 33.054 1.00 29.70 69 SER A CA 1
ATOM 512 C C . SER A 1 69 ? 6.269 -56.664 31.821 1.00 29.70 69 SER A C 1
ATOM 514 O O . SER A 1 69 ? 6.267 -55.727 31.031 1.00 29.70 69 SER A O 1
ATOM 516 N N . SER A 1 70 ? 7.102 -57.688 31.741 1.00 33.78 70 SER A N 1
ATOM 517 C CA . SER A 1 70 ? 8.109 -58.029 30.750 1.00 33.78 70 SER A CA 1
ATOM 518 C C . SER A 1 70 ? 7.526 -58.798 29.560 1.00 33.78 70 SER A C 1
ATOM 520 O O . SER A 1 70 ? 6.725 -59.702 29.770 1.00 33.78 70 SER A O 1
ATOM 522 N N . SER A 1 71 ? 8.035 -58.556 28.351 1.00 31.55 71 SER A N 1
ATOM 523 C CA . SER A 1 71 ? 8.259 -59.579 27.304 1.00 31.55 71 SER A CA 1
ATOM 524 C C . SER A 1 71 ? 9.197 -58.965 26.249 1.00 31.55 71 SER A C 1
ATOM 526 O O . SER A 1 71 ? 8.918 -57.901 25.713 1.00 31.55 71 SER A O 1
ATOM 528 N N . SER A 1 72 ? 10.481 -59.336 26.215 1.00 33.66 72 SER A N 1
ATOM 529 C CA . SER A 1 72 ? 11.074 -60.440 25.433 1.00 33.66 72 SER A CA 1
ATOM 530 C C . SER A 1 72 ? 10.786 -60.343 23.926 1.00 33.66 72 SER A C 1
ATOM 532 O O . SER A 1 72 ? 9.645 -60.511 23.511 1.00 33.66 72 SER A O 1
ATOM 534 N N . GLY A 1 73 ? 11.842 -60.091 23.136 1.00 32.22 73 GLY A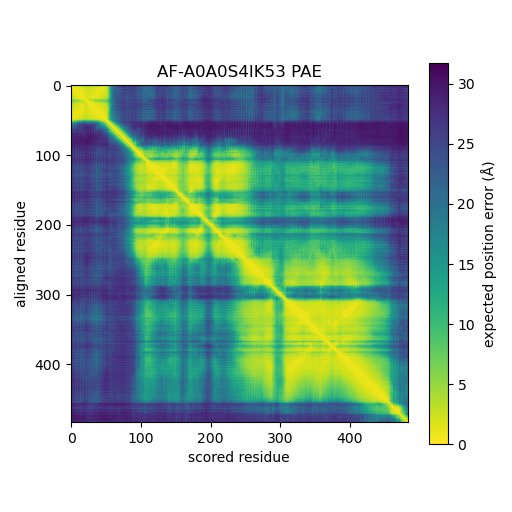 N 1
ATOM 535 C CA . GLY A 1 73 ? 11.824 -59.976 21.668 1.00 32.22 73 GLY A CA 1
ATOM 536 C C . GLY A 1 73 ? 11.492 -61.278 20.914 1.00 32.22 73 GLY A C 1
ATOM 537 O O . GLY A 1 73 ? 11.046 -62.247 21.527 1.00 32.22 73 GLY A O 1
ATOM 538 N N . PRO A 1 74 ? 11.742 -61.334 19.589 1.00 45.31 74 PRO A N 1
ATOM 539 C CA . PRO A 1 74 ? 13.132 -61.374 19.138 1.00 45.31 74 PRO A CA 1
ATOM 540 C C . PRO A 1 74 ? 13.458 -60.560 17.875 1.00 45.31 74 PRO A C 1
ATOM 542 O O . PRO A 1 74 ? 12.607 -60.126 17.105 1.00 45.31 74 PRO A O 1
ATOM 545 N N . ALA A 1 75 ? 14.767 -60.405 17.698 1.00 39.88 75 ALA A N 1
ATOM 546 C CA . ALA A 1 75 ? 15.449 -59.891 16.529 1.00 39.88 75 ALA A CA 1
ATOM 547 C C . ALA A 1 75 ? 15.095 -60.662 15.247 1.00 39.88 75 ALA A C 1
ATOM 549 O O . ALA A 1 75 ? 15.150 -61.890 15.204 1.00 39.88 75 ALA A O 1
ATOM 550 N N . GLY A 1 76 ? 14.831 -59.908 14.183 1.00 31.78 76 GLY A N 1
ATOM 551 C CA . GLY A 1 76 ? 14.791 -60.380 12.806 1.00 31.78 76 GLY A CA 1
ATOM 552 C C . GLY A 1 76 ? 15.459 -59.339 11.921 1.00 31.78 76 GLY A C 1
ATOM 553 O O . GLY A 1 76 ? 14.800 -58.445 11.401 1.00 31.78 76 GLY A O 1
ATOM 554 N N . GLY A 1 77 ? 16.785 -59.424 11.804 1.00 38.53 77 GLY A N 1
ATOM 555 C CA . GLY A 1 77 ? 17.552 -58.664 10.826 1.00 38.53 77 GLY A CA 1
ATOM 556 C C . GLY A 1 77 ? 17.217 -59.155 9.422 1.00 38.53 77 GLY A C 1
ATOM 557 O O . GLY A 1 77 ? 17.713 -60.192 8.994 1.00 38.53 77 GLY A O 1
ATOM 558 N N . GLY A 1 78 ? 16.366 -58.413 8.722 1.00 28.70 78 GLY A N 1
ATOM 559 C CA . GLY A 1 78 ? 16.152 -58.534 7.286 1.00 28.70 78 GLY A CA 1
ATOM 560 C C . GLY A 1 78 ? 16.703 -57.289 6.612 1.00 28.70 78 GLY A C 1
ATOM 561 O O . GLY A 1 78 ? 15.995 -56.296 6.477 1.00 28.70 78 GLY A O 1
ATOM 562 N N . ALA A 1 79 ? 17.976 -57.326 6.221 1.00 31.44 79 ALA A N 1
ATOM 563 C CA . ALA A 1 79 ? 18.532 -56.344 5.305 1.00 31.44 79 ALA A CA 1
ATOM 564 C C . ALA A 1 79 ? 17.790 -56.479 3.968 1.00 31.44 79 ALA A C 1
ATOM 566 O O . ALA A 1 79 ? 18.025 -57.414 3.203 1.00 31.44 79 ALA A O 1
ATOM 567 N N . ILE A 1 80 ? 16.857 -55.565 3.704 1.00 31.02 80 ILE A N 1
ATOM 568 C CA . ILE A 1 80 ? 16.304 -55.381 2.367 1.00 31.02 80 ILE A CA 1
ATOM 569 C C . ILE A 1 80 ? 17.423 -54.729 1.556 1.00 31.02 80 ILE A C 1
ATOM 571 O O . ILE A 1 80 ? 17.656 -53.526 1.647 1.00 31.02 80 ILE A O 1
ATOM 575 N N . ASN A 1 81 ? 18.150 -55.550 0.797 1.00 29.89 81 ASN A N 1
ATOM 576 C CA . ASN A 1 81 ? 18.978 -55.083 -0.305 1.00 29.89 81 ASN A CA 1
ATOM 577 C C . ASN A 1 81 ? 18.046 -54.420 -1.325 1.00 29.89 81 ASN A C 1
ATOM 579 O O . ASN A 1 81 ? 17.482 -55.080 -2.199 1.00 29.89 81 ASN A O 1
ATOM 583 N N . VAL A 1 82 ? 17.866 -53.108 -1.190 1.00 33.22 82 VAL A N 1
ATOM 584 C CA . VAL A 1 82 ? 17.354 -52.269 -2.267 1.00 33.22 82 VAL A CA 1
ATOM 585 C C . VAL A 1 82 ? 18.442 -52.271 -3.331 1.00 33.22 82 VAL A C 1
ATOM 587 O O . VAL A 1 82 ? 19.444 -51.567 -3.228 1.00 33.22 82 VAL A O 1
ATOM 590 N N . HIS A 1 83 ? 18.280 -53.144 -4.322 1.00 29.22 83 HIS A N 1
ATOM 591 C CA . HIS A 1 83 ? 19.046 -53.083 -5.554 1.00 29.22 83 HIS A CA 1
ATOM 592 C C . HIS A 1 83 ? 18.934 -51.658 -6.110 1.00 29.22 83 HIS A C 1
ATOM 594 O O . HIS A 1 83 ? 17.861 -51.241 -6.545 1.00 29.22 83 HIS A O 1
ATOM 600 N N . GLN A 1 84 ? 20.051 -50.923 -6.102 1.00 34.88 84 GLN A N 1
ATOM 601 C CA . GLN A 1 84 ? 20.269 -49.781 -6.983 1.00 34.88 84 GLN A CA 1
ATOM 602 C C . GLN A 1 84 ? 20.161 -50.296 -8.416 1.00 34.88 84 GLN A C 1
ATOM 604 O O . GLN A 1 84 ? 21.117 -50.812 -8.996 1.00 34.88 84 GLN A O 1
ATOM 609 N N . ASN A 1 85 ? 18.955 -50.217 -8.965 1.00 32.91 85 ASN A N 1
ATOM 610 C CA . ASN A 1 85 ? 18.721 -50.440 -10.373 1.00 32.91 85 ASN A CA 1
ATOM 611 C C . ASN A 1 85 ? 19.173 -49.162 -11.082 1.00 32.91 85 ASN A C 1
ATOM 613 O O . ASN A 1 85 ? 18.470 -48.153 -11.083 1.00 32.91 85 ASN A O 1
ATOM 617 N N . VAL A 1 86 ? 20.389 -49.197 -11.628 1.00 33.97 86 VAL A N 1
ATOM 618 C CA . VAL A 1 86 ? 20.910 -48.179 -12.542 1.00 33.97 86 VAL A CA 1
ATOM 619 C C . VAL A 1 86 ? 20.018 -48.198 -13.784 1.00 33.97 86 VAL A C 1
ATOM 621 O O . VAL A 1 86 ? 20.212 -48.983 -14.711 1.00 33.97 86 VAL A O 1
ATOM 624 N N . GLY A 1 87 ? 18.967 -47.378 -13.761 1.00 36.81 87 GLY A N 1
ATOM 625 C CA . GLY A 1 87 ? 18.080 -47.174 -14.894 1.00 36.81 87 GLY A CA 1
ATOM 626 C C . GLY A 1 87 ? 18.841 -46.495 -16.030 1.00 36.81 87 GLY A C 1
ATOM 627 O O . GLY A 1 87 ? 19.479 -45.465 -15.832 1.00 36.81 87 GLY A O 1
ATOM 628 N N . GLN A 1 88 ? 18.742 -47.060 -17.231 1.00 42.91 88 GLN A N 1
ATOM 629 C CA . GLN A 1 88 ? 19.427 -46.671 -18.474 1.00 42.91 88 GLN A CA 1
ATOM 630 C C . GLN A 1 88 ? 19.119 -45.248 -19.008 1.00 42.91 88 GLN A C 1
ATOM 632 O O . GLN A 1 88 ? 19.330 -44.988 -20.185 1.00 42.91 88 GLN A O 1
ATOM 637 N N . ASN A 1 89 ? 18.618 -44.314 -18.192 1.00 45.47 89 ASN A N 1
ATOM 638 C CA . ASN A 1 89 ? 18.177 -42.993 -18.660 1.00 45.47 89 ASN A CA 1
ATOM 639 C C . ASN A 1 89 ? 19.046 -41.810 -18.207 1.00 45.47 89 ASN A C 1
ATOM 641 O O . ASN A 1 89 ? 18.702 -40.684 -18.539 1.00 45.47 89 ASN A O 1
ATOM 645 N N . GLY A 1 90 ? 20.153 -42.029 -17.487 1.00 46.00 90 GLY A N 1
ATOM 646 C CA . GLY A 1 90 ? 21.182 -41.000 -17.252 1.00 46.00 90 GLY A CA 1
ATOM 647 C C . GLY A 1 90 ? 20.747 -39.730 -16.501 1.00 46.00 90 GLY A C 1
ATOM 648 O O . GLY A 1 90 ? 21.565 -38.832 -16.333 1.00 46.00 90 GLY A O 1
ATOM 649 N N . LEU A 1 91 ? 19.499 -39.639 -16.037 1.00 49.44 91 LEU A N 1
ATOM 650 C CA . LEU A 1 91 ? 19.030 -38.523 -15.224 1.00 49.44 91 LEU A CA 1
ATOM 651 C C . LEU A 1 91 ? 19.626 -38.652 -13.814 1.00 49.44 91 LEU A C 1
ATOM 653 O O . LEU A 1 91 ? 19.517 -39.731 -13.222 1.00 49.44 91 LEU A O 1
ATOM 657 N N . PRO A 1 92 ? 20.255 -37.593 -13.263 1.00 54.09 92 PRO A N 1
ATOM 658 C CA . PRO A 1 92 ? 20.629 -37.576 -11.855 1.00 54.09 92 PRO A CA 1
ATOM 659 C C . PRO A 1 92 ? 19.381 -37.847 -11.010 1.00 54.09 92 PRO A C 1
ATOM 661 O O . PRO A 1 92 ? 18.277 -37.479 -11.405 1.00 54.09 92 PRO A O 1
ATOM 664 N N . ASP A 1 93 ? 19.548 -38.522 -9.875 1.00 56.47 93 ASP A N 1
ATOM 665 C CA . ASP A 1 93 ? 18.457 -38.910 -8.976 1.00 56.47 93 ASP A CA 1
ATOM 666 C C . ASP A 1 93 ? 17.874 -37.644 -8.318 1.00 56.47 93 ASP A C 1
ATOM 668 O O . ASP A 1 93 ? 18.247 -37.226 -7.218 1.00 56.47 93 ASP A O 1
ATOM 672 N N . LEU A 1 94 ? 17.044 -36.928 -9.076 1.00 58.53 94 LEU A N 1
ATOM 673 C CA . LEU A 1 94 ? 16.419 -35.689 -8.656 1.00 58.53 94 LEU A CA 1
ATOM 674 C C . LEU A 1 94 ? 15.256 -36.049 -7.750 1.00 58.53 94 LEU A C 1
ATOM 676 O O . LEU A 1 94 ? 14.171 -36.366 -8.224 1.00 58.53 94 LEU A O 1
ATOM 680 N N . CYS A 1 95 ? 15.498 -35.987 -6.443 1.00 66.38 95 CYS A N 1
ATOM 681 C CA . CYS A 1 95 ? 14.474 -36.045 -5.409 1.00 66.38 95 CYS A CA 1
ATOM 682 C C . CYS A 1 95 ? 13.345 -35.039 -5.719 1.00 66.38 95 CYS A C 1
ATOM 684 O O . CYS A 1 95 ? 13.549 -33.839 -5.504 1.00 66.38 95 CYS A O 1
ATOM 686 N N . PRO A 1 96 ? 12.157 -35.486 -6.184 1.00 66.31 96 PRO A N 1
ATOM 687 C CA . PRO A 1 96 ? 11.100 -34.582 -6.649 1.00 66.31 96 PRO A CA 1
ATOM 688 C C . PRO A 1 96 ? 10.625 -33.613 -5.559 1.00 66.31 96 PRO A C 1
ATOM 690 O O . PRO A 1 96 ? 10.255 -32.480 -5.848 1.00 66.31 96 PRO A O 1
ATOM 693 N N . TRP A 1 97 ? 10.727 -34.017 -4.291 1.00 64.50 97 TRP A N 1
ATOM 694 C CA . TRP A 1 97 ? 10.366 -33.211 -3.127 1.00 64.50 97 TRP A CA 1
ATOM 695 C C . TRP A 1 97 ? 11.216 -31.942 -2.959 1.00 64.50 97 TRP A C 1
ATOM 697 O O . TRP A 1 97 ? 10.683 -30.915 -2.554 1.00 64.50 97 TRP A O 1
ATOM 707 N N . ARG A 1 98 ? 12.498 -31.939 -3.357 1.00 70.75 98 ARG A N 1
ATOM 708 C CA . ARG A 1 98 ? 13.337 -30.720 -3.302 1.00 70.75 98 ARG A CA 1
ATOM 709 C C . ARG A 1 98 ? 12.951 -29.677 -4.350 1.00 70.75 98 ARG A C 1
ATOM 711 O O . ARG A 1 98 ? 13.218 -28.493 -4.175 1.00 70.75 98 ARG A O 1
ATOM 718 N N . LEU A 1 99 ? 12.331 -30.105 -5.449 1.00 72.88 99 LEU A N 1
ATOM 719 C CA . LEU A 1 99 ? 11.815 -29.191 -6.469 1.00 72.88 99 LEU A CA 1
ATOM 720 C C . LEU A 1 99 ? 10.526 -28.515 -6.004 1.00 72.88 99 LEU A C 1
ATOM 722 O O . LEU A 1 99 ? 10.219 -27.414 -6.457 1.00 72.88 99 LEU A O 1
ATOM 726 N N . LEU A 1 100 ? 9.806 -29.129 -5.062 1.00 73.44 100 LEU A N 1
ATOM 727 C CA . LEU A 1 100 ? 8.629 -28.512 -4.476 1.00 73.44 100 LEU A CA 1
ATOM 728 C C . LEU A 1 100 ? 8.976 -27.334 -3.548 1.00 73.44 100 LEU A C 1
ATOM 730 O O . LEU A 1 100 ? 8.202 -26.384 -3.480 1.00 73.44 100 LEU A O 1
ATOM 734 N N . ASP A 1 101 ? 10.167 -27.310 -2.939 1.00 73.00 101 ASP A N 1
ATOM 735 C CA . ASP A 1 101 ? 10.645 -26.151 -2.161 1.00 73.00 101 ASP A CA 1
ATOM 736 C C . ASP A 1 101 ? 10.786 -24.882 -3.028 1.00 73.00 101 ASP A C 1
ATOM 738 O O . ASP A 1 101 ? 10.681 -23.761 -2.527 1.00 73.00 101 ASP A O 1
ATOM 742 N N . CYS A 1 102 ? 10.943 -25.030 -4.351 1.00 73.12 102 CYS A N 1
ATOM 743 C CA . CYS A 1 102 ? 10.968 -23.899 -5.285 1.00 73.12 102 CYS A CA 1
ATOM 744 C C . CYS A 1 102 ? 9.606 -23.192 -5.384 1.00 73.12 102 CYS A C 1
ATOM 746 O O . CYS A 1 102 ? 9.568 -21.994 -5.659 1.00 73.12 102 CYS A O 1
ATOM 748 N N . PHE A 1 103 ? 8.504 -23.898 -5.103 1.00 70.44 103 PHE A N 1
ATOM 749 C CA . PHE A 1 103 ? 7.173 -23.296 -4.992 1.00 70.44 103 PHE A CA 1
ATOM 750 C C . PHE A 1 103 ? 6.997 -22.511 -3.685 1.00 70.44 103 PHE A C 1
ATOM 752 O O . PHE A 1 103 ? 6.028 -21.780 -3.559 1.00 70.44 103 PHE A O 1
ATOM 759 N N . GLY A 1 104 ? 7.907 -22.608 -2.712 1.00 61.25 104 GLY A N 1
ATOM 760 C CA . GLY A 1 104 ? 7.849 -21.781 -1.501 1.00 61.25 104 GLY A CA 1
ATOM 761 C C . GLY A 1 104 ? 8.373 -20.350 -1.699 1.00 61.25 104 GLY A C 1
ATOM 762 O O . GLY A 1 104 ? 8.063 -19.471 -0.899 1.00 61.25 104 GLY A O 1
ATOM 763 N N . ALA A 1 105 ? 9.170 -20.104 -2.747 1.00 60.41 105 ALA A N 1
ATOM 764 C CA . ALA A 1 105 ? 9.913 -18.850 -2.935 1.00 60.41 105 ALA A CA 1
ATOM 765 C C . ALA A 1 105 ? 9.219 -17.810 -3.842 1.00 60.41 105 ALA A C 1
ATOM 767 O O . ALA A 1 105 ? 9.556 -16.627 -3.793 1.00 60.41 105 ALA A O 1
ATOM 768 N N . SER A 1 106 ? 8.272 -18.227 -4.683 1.00 62.34 106 SER A N 1
ATOM 769 C CA . SER A 1 106 ? 7.481 -17.356 -5.573 1.00 62.34 106 SER A CA 1
ATOM 770 C C . SER A 1 106 ? 6.294 -16.693 -4.854 1.00 62.34 106 SER A C 1
ATOM 772 O O . SER A 1 106 ? 6.017 -16.968 -3.685 1.00 62.34 106 SER A O 1
ATOM 774 N N . SER A 1 107 ? 5.581 -15.790 -5.541 1.00 61.12 107 SER A N 1
ATOM 775 C CA . SER A 1 107 ? 4.413 -15.111 -4.971 1.00 61.12 107 SER A CA 1
ATOM 776 C C . SER A 1 107 ? 3.355 -16.136 -4.514 1.00 61.12 107 SER A C 1
ATOM 778 O O . SER A 1 107 ? 2.932 -17.010 -5.271 1.00 61.12 107 SER A O 1
ATOM 780 N N . GLN A 1 108 ? 2.937 -16.053 -3.243 1.00 66.44 108 GLN A N 1
ATOM 781 C CA . GLN A 1 108 ? 2.165 -17.112 -2.569 1.00 66.44 108 GLN A CA 1
ATOM 782 C C . GLN A 1 108 ? 0.856 -17.501 -3.287 1.00 66.44 108 GLN A C 1
ATOM 784 O O . GLN A 1 108 ? 0.399 -18.634 -3.161 1.00 66.44 108 GLN A O 1
ATOM 789 N N . GLY A 1 109 ? 0.241 -16.587 -4.047 1.00 75.00 109 GLY A N 1
ATOM 790 C CA . GLY A 1 109 ? -1.010 -16.853 -4.767 1.00 75.00 109 GLY A CA 1
ATOM 791 C C . GLY A 1 109 ? -0.845 -17.718 -6.023 1.00 75.00 109 GLY A C 1
ATOM 792 O O . GLY A 1 109 ? -1.694 -18.566 -6.309 1.00 75.00 109 GLY A O 1
ATOM 793 N N . GLU A 1 110 ? 0.251 -17.541 -6.760 1.00 80.12 110 GLU A N 1
ATOM 794 C CA . GLU A 1 110 ? 0.517 -18.283 -8.002 1.00 80.12 110 GLU A CA 1
ATOM 795 C C . GLU A 1 110 ? 0.842 -19.753 -7.701 1.00 80.12 110 GLU A C 1
ATOM 797 O O . GLU A 1 110 ? 0.357 -20.662 -8.379 1.00 80.12 110 GLU A O 1
ATOM 802 N N . ASN A 1 111 ? 1.557 -19.998 -6.601 1.00 83.62 111 ASN A N 1
ATOM 803 C CA . ASN A 1 111 ? 1.977 -21.337 -6.186 1.00 83.62 111 ASN A CA 1
ATOM 804 C C . ASN A 1 111 ? 0.806 -22.234 -5.798 1.00 83.62 111 ASN A C 1
ATOM 806 O O . ASN A 1 111 ? 0.759 -23.392 -6.205 1.00 83.62 111 ASN A O 1
ATOM 810 N N . ILE A 1 112 ? -0.187 -21.697 -5.083 1.00 87.12 112 ILE A N 1
ATOM 811 C CA . ILE A 1 112 ? -1.374 -22.465 -4.682 1.00 87.12 112 ILE A CA 1
ATOM 812 C C . ILE A 1 112 ? -2.129 -22.979 -5.913 1.00 87.12 112 ILE A C 1
ATOM 814 O O . ILE A 1 112 ? -2.582 -24.127 -5.935 1.00 87.12 112 ILE A O 1
ATOM 818 N N . THR A 1 113 ? -2.237 -22.149 -6.953 1.00 90.50 113 THR A N 1
ATOM 819 C CA . THR A 1 113 ? -2.924 -22.516 -8.197 1.00 90.50 113 THR A CA 1
ATOM 820 C C . THR A 1 113 ? -2.149 -23.601 -8.947 1.00 90.50 113 THR A C 1
ATOM 822 O O . THR A 1 113 ? -2.739 -24.607 -9.350 1.00 90.50 113 THR A O 1
ATOM 825 N N . ALA A 1 114 ? -0.827 -23.456 -9.065 1.00 91.56 114 ALA A N 1
ATOM 826 C CA . ALA A 1 114 ? 0.035 -24.454 -9.695 1.00 91.56 114 ALA A CA 1
ATOM 827 C C . ALA A 1 114 ? -0.008 -25.809 -8.960 1.00 91.56 114 ALA A C 1
ATOM 829 O O . ALA A 1 114 ? -0.221 -26.852 -9.585 1.00 91.56 114 ALA A O 1
ATOM 830 N N . LEU A 1 115 ? 0.095 -25.805 -7.624 1.00 93.00 115 LEU A N 1
ATOM 831 C CA . LEU A 1 115 ? -0.018 -27.013 -6.798 1.00 93.00 115 LEU A CA 1
ATOM 832 C C . LEU A 1 115 ? -1.393 -27.682 -6.959 1.00 93.00 115 LEU A C 1
ATOM 834 O O . LEU A 1 115 ? -1.476 -28.906 -7.055 1.00 93.00 115 LEU A O 1
ATOM 838 N N . GLN A 1 116 ? -2.478 -26.906 -7.055 1.00 94.75 116 GLN A N 1
ATOM 839 C CA . GLN A 1 116 ? -3.820 -27.446 -7.300 1.00 94.75 116 GLN A CA 1
ATOM 840 C C . GLN A 1 116 ? -3.931 -28.142 -8.669 1.00 94.75 116 GLN A C 1
ATOM 842 O O . GLN A 1 116 ? -4.593 -29.183 -8.781 1.00 94.75 116 GLN A O 1
ATOM 847 N N . HIS A 1 117 ? -3.271 -27.612 -9.702 1.00 95.31 117 HIS A N 1
ATOM 848 C CA . HIS A 1 117 ? -3.193 -28.273 -11.008 1.00 95.31 117 HIS A CA 1
ATOM 849 C C . HIS A 1 117 ? -2.389 -29.567 -10.951 1.00 95.31 117 HIS A C 1
ATOM 851 O O . HIS A 1 117 ? -2.866 -30.577 -11.465 1.00 95.31 117 HIS A O 1
ATOM 857 N N . LEU A 1 118 ? -1.235 -29.579 -10.274 1.00 95.69 118 LEU A N 1
ATOM 858 C CA . LEU A 1 118 ? -0.439 -30.800 -10.080 1.00 95.69 118 LEU A CA 1
ATOM 859 C C . LEU A 1 118 ? -1.241 -31.893 -9.368 1.00 95.69 118 LEU A C 1
ATOM 861 O O . LEU A 1 118 ? -1.282 -33.028 -9.846 1.00 95.69 118 LEU A O 1
ATOM 865 N N . VAL A 1 119 ? -1.950 -31.544 -8.289 1.00 96.12 119 VAL A N 1
ATOM 866 C CA . VAL A 1 119 ? -2.858 -32.470 -7.592 1.00 96.12 119 VAL A CA 1
ATOM 867 C C . VAL A 1 119 ? -3.896 -33.031 -8.558 1.00 96.12 119 VAL A C 1
ATOM 869 O O . VAL A 1 119 ? -4.100 -34.240 -8.609 1.00 96.12 119 VAL A O 1
ATOM 872 N N . THR A 1 120 ? -4.519 -32.173 -9.368 1.00 96.75 120 THR A N 1
ATOM 873 C CA . THR A 1 120 ? -5.555 -32.586 -10.327 1.00 96.75 120 THR A CA 1
ATOM 874 C C . THR A 1 120 ? -4.998 -33.537 -11.392 1.00 96.75 120 THR A C 1
ATOM 876 O O . THR A 1 120 ? -5.627 -34.549 -11.708 1.00 96.75 120 THR A O 1
ATOM 879 N N . VAL A 1 121 ? -3.812 -33.245 -11.932 1.00 96.31 121 VAL A N 1
ATOM 880 C CA . VAL A 1 121 ? -3.115 -34.100 -12.905 1.00 96.31 121 VAL A CA 1
ATOM 881 C C . VAL A 1 121 ? -2.823 -35.473 -12.299 1.00 96.31 121 VAL A C 1
ATOM 883 O O . VAL A 1 121 ? -3.204 -36.491 -12.880 1.00 96.31 121 VAL A O 1
ATOM 886 N N . ILE A 1 122 ? -2.208 -35.514 -11.115 1.00 96.69 122 ILE A N 1
ATOM 887 C CA . ILE A 1 122 ? -1.817 -36.772 -10.469 1.00 96.69 122 ILE A CA 1
ATOM 888 C C . ILE A 1 122 ? -3.048 -37.588 -10.049 1.00 96.69 122 ILE A C 1
ATOM 890 O O . ILE A 1 122 ? -3.097 -38.798 -10.275 1.00 96.69 122 ILE A O 1
ATOM 894 N N . GLN A 1 123 ? -4.084 -36.944 -9.506 1.00 96.81 123 GLN A N 1
ATOM 895 C CA . GLN A 1 123 ? -5.337 -37.618 -9.155 1.00 96.81 123 GLN A CA 1
ATOM 896 C C . GLN A 1 123 ? -6.033 -38.215 -10.384 1.00 96.81 123 GLN A C 1
ATOM 898 O O . GLN A 1 123 ? -6.551 -39.330 -10.307 1.00 96.81 123 GLN A O 1
ATOM 903 N N . ASN A 1 124 ? -6.027 -37.520 -11.527 1.00 97.12 124 ASN A N 1
ATOM 904 C CA . ASN A 1 124 ? -6.590 -38.056 -12.767 1.00 97.12 124 ASN A CA 1
ATOM 905 C C . ASN A 1 124 ? -5.809 -39.277 -13.272 1.00 97.12 124 ASN A C 1
ATOM 907 O O . ASN A 1 124 ? -6.436 -40.249 -13.696 1.00 97.12 124 ASN A O 1
ATOM 911 N N . LEU A 1 125 ? -4.474 -39.264 -13.170 1.00 96.12 125 LEU A N 1
ATOM 912 C CA . LEU A 1 125 ? -3.629 -40.421 -13.493 1.00 96.12 125 LEU A CA 1
ATOM 913 C C . LEU A 1 125 ? -3.923 -41.629 -12.598 1.00 96.12 125 LEU A C 1
ATOM 915 O O . LEU A 1 125 ? -4.067 -42.744 -13.097 1.00 96.12 125 LEU A O 1
ATOM 919 N N . LEU A 1 126 ? -4.043 -41.411 -11.286 1.00 95.31 126 LEU A N 1
ATOM 920 C CA . LEU A 1 126 ? -4.357 -42.472 -10.326 1.00 95.31 126 LEU A CA 1
ATOM 921 C C . LEU A 1 126 ? -5.772 -43.029 -10.522 1.00 95.31 126 LEU A C 1
ATOM 923 O O . LEU A 1 126 ? -5.987 -44.233 -10.398 1.00 95.31 126 LEU A O 1
ATOM 927 N N . LYS A 1 127 ? -6.743 -42.166 -10.839 1.00 96.19 127 LYS A N 1
ATOM 928 C CA . LYS A 1 127 ? -8.151 -42.550 -11.005 1.00 96.19 127 LYS A CA 1
ATOM 929 C C . LYS A 1 127 ? -8.432 -43.231 -12.345 1.00 96.19 127 LYS A C 1
ATOM 931 O O . LYS A 1 127 ? -9.286 -44.114 -12.411 1.00 96.19 127 LYS A O 1
ATOM 936 N N . PHE A 1 128 ? -7.746 -42.820 -13.410 1.00 96.69 128 PHE A N 1
ATOM 937 C CA . PHE A 1 128 ? -7.994 -43.287 -14.776 1.00 96.69 128 PHE A CA 1
ATOM 938 C C . PHE A 1 128 ? -6.696 -43.711 -15.487 1.00 96.69 128 PHE A C 1
ATOM 940 O O . PHE A 1 128 ? -6.377 -43.176 -16.552 1.00 96.69 128 PHE A O 1
ATOM 947 N N . PRO A 1 129 ? -5.967 -44.713 -14.960 1.00 94.56 129 PRO A N 1
ATOM 948 C CA . PRO A 1 129 ? -4.636 -45.072 -15.450 1.00 94.56 129 PRO A CA 1
ATOM 949 C C . PRO A 1 129 ? -4.609 -45.573 -16.897 1.00 94.56 129 PRO A C 1
ATOM 951 O O . PRO A 1 129 ? -3.573 -45.503 -17.542 1.00 94.56 129 PRO A O 1
ATOM 954 N N . GLN A 1 130 ? -5.732 -46.076 -17.420 1.00 94.38 130 GLN A N 1
ATOM 955 C CA . GLN A 1 130 ? -5.841 -46.626 -18.778 1.00 94.38 130 GLN A CA 1
ATOM 956 C C . GLN A 1 130 ? -6.242 -45.589 -19.839 1.00 94.38 130 GLN A C 1
ATOM 958 O O . GLN A 1 130 ? -6.333 -45.929 -21.012 1.00 94.38 130 GLN A O 1
ATOM 963 N N . GLN A 1 131 ? -6.561 -44.351 -19.449 1.00 95.56 131 GLN A N 1
ATOM 964 C CA . GLN A 1 131 ? -7.007 -43.334 -20.400 1.00 95.56 131 GLN A CA 1
ATOM 965 C C . GLN A 1 131 ? -5.827 -42.478 -20.865 1.00 95.56 131 GLN A C 1
ATOM 967 O O . GLN A 1 131 ? -5.375 -41.596 -20.132 1.00 95.56 131 GLN A O 1
ATOM 972 N N . ASP A 1 132 ? -5.402 -42.674 -22.114 1.00 92.94 132 ASP A N 1
ATOM 973 C CA . ASP A 1 132 ? -4.255 -41.981 -22.726 1.00 92.94 132 ASP A CA 1
ATOM 974 C C . ASP A 1 132 ? -4.329 -40.451 -22.601 1.00 92.94 132 ASP A C 1
ATOM 976 O O . ASP A 1 132 ? -3.318 -39.786 -22.389 1.00 92.94 132 ASP A O 1
ATOM 980 N N . ARG A 1 133 ? -5.542 -39.876 -22.633 1.00 95.25 133 ARG A N 1
ATOM 981 C CA . ARG A 1 133 ? -5.753 -38.424 -22.491 1.00 95.25 133 ARG A CA 1
ATOM 982 C C . ARG A 1 133 ? -5.204 -37.831 -21.190 1.00 95.25 133 ARG A C 1
ATOM 984 O O . ARG A 1 133 ? -4.920 -36.641 -21.162 1.00 95.25 133 ARG A O 1
ATOM 991 N N . TYR A 1 134 ? -5.112 -38.621 -20.118 1.00 95.81 134 TYR A N 1
ATOM 992 C CA . TYR A 1 134 ? -4.568 -38.168 -18.832 1.00 95.81 134 TYR A CA 1
ATOM 993 C C . TYR A 1 134 ? -3.080 -38.477 -18.689 1.00 95.81 134 TYR A C 1
ATOM 995 O O . TYR A 1 134 ? -2.420 -37.875 -17.849 1.00 95.81 134 TYR A O 1
ATOM 1003 N N . GLN A 1 135 ? -2.550 -39.378 -19.521 1.00 95.81 135 GLN A N 1
ATOM 1004 C CA . GLN A 1 135 ? -1.126 -39.696 -19.573 1.00 95.81 135 GLN A CA 1
ATOM 1005 C C . GLN A 1 135 ? -0.325 -38.643 -20.340 1.00 95.81 135 GLN A C 1
ATOM 1007 O O . GLN A 1 135 ? 0.887 -38.579 -20.180 1.00 95.81 135 GLN A O 1
ATOM 1012 N N . SER A 1 136 ? -0.974 -37.805 -21.150 1.00 96.00 136 SER A N 1
ATOM 1013 C CA . SER A 1 136 ? -0.314 -36.773 -21.951 1.00 96.00 136 SER A CA 1
ATOM 1014 C C . SER A 1 136 ? -0.795 -35.366 -21.591 1.00 96.00 136 SER A C 1
ATOM 1016 O O . SER A 1 136 ? -1.995 -35.093 -21.622 1.00 96.00 136 SER A O 1
ATOM 1018 N N . LEU A 1 137 ? 0.138 -34.456 -21.325 1.00 96.25 137 LEU A N 1
ATOM 1019 C CA . LEU A 1 137 ? -0.102 -33.036 -21.088 1.00 96.25 137 LEU A CA 1
ATOM 1020 C C . LEU A 1 137 ? 0.484 -32.224 -22.240 1.00 96.25 137 LEU A C 1
ATOM 1022 O O . LEU A 1 137 ? 1.673 -32.308 -22.540 1.00 96.25 137 LEU A O 1
ATOM 1026 N N . ARG A 1 138 ? -0.361 -31.421 -22.882 1.00 94.94 138 ARG A N 1
ATOM 1027 C CA . ARG A 1 138 ? 0.044 -30.521 -23.962 1.00 94.94 138 ARG A CA 1
ATOM 1028 C C . ARG A 1 138 ? 0.706 -29.280 -23.369 1.00 94.94 138 ARG A C 1
ATOM 1030 O O . ARG A 1 138 ? 0.027 -28.525 -22.668 1.00 94.94 138 ARG A O 1
ATOM 1037 N N . MET A 1 139 ? 1.984 -29.046 -23.670 1.00 92.69 139 MET A N 1
ATOM 1038 C CA . MET A 1 139 ? 2.688 -27.874 -23.140 1.00 92.69 139 MET A CA 1
ATOM 1039 C C . MET A 1 139 ? 2.173 -26.580 -23.770 1.00 92.69 139 MET A C 1
ATOM 1041 O O . MET A 1 139 ? 2.105 -25.585 -23.069 1.00 92.69 139 MET A O 1
ATOM 1045 N N . GLY A 1 140 ? 1.700 -26.566 -25.021 1.00 91.62 140 GLY A N 1
ATOM 1046 C CA . GLY A 1 140 ? 1.100 -25.367 -25.627 1.00 91.62 140 GLY A CA 1
ATOM 1047 C C . GLY A 1 140 ? -0.288 -24.985 -25.091 1.00 91.62 140 GLY A C 1
ATOM 1048 O O . GLY A 1 140 ? -0.921 -24.069 -25.610 1.00 91.62 140 GLY A O 1
ATOM 1049 N N . ASN A 1 141 ? -0.807 -25.664 -24.060 1.00 94.25 141 ASN A N 1
ATOM 1050 C CA . ASN A 1 141 ? -2.053 -25.252 -23.420 1.00 94.25 141 A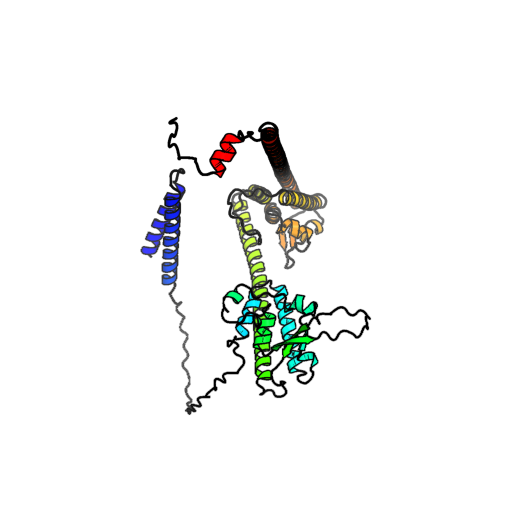SN A CA 1
ATOM 1051 C C . ASN A 1 141 ? -1.838 -23.943 -22.643 1.00 94.25 141 ASN A C 1
ATOM 1053 O O . ASN A 1 141 ? -1.249 -23.953 -21.563 1.00 94.25 141 ASN A O 1
ATOM 1057 N N . GLU A 1 142 ? -2.375 -22.834 -23.160 1.00 93.00 142 GLU A N 1
ATOM 1058 C CA . GLU A 1 142 ? -2.219 -21.495 -22.573 1.00 93.00 142 GLU A CA 1
ATOM 1059 C C . GLU A 1 142 ? -2.577 -21.413 -21.087 1.00 93.00 142 GLU A C 1
ATOM 1061 O O . GLU A 1 142 ? -1.989 -20.620 -20.350 1.00 93.00 142 GLU A O 1
ATOM 1066 N N . ARG A 1 143 ? -3.554 -22.212 -20.641 1.00 93.56 143 ARG A N 1
ATOM 1067 C CA . ARG A 1 143 ? -3.966 -22.228 -19.239 1.00 93.56 143 ARG A CA 1
ATOM 1068 C C . ARG A 1 143 ? -2.901 -22.877 -18.364 1.00 93.56 143 ARG A C 1
ATOM 1070 O O . ARG A 1 143 ? -2.547 -22.309 -17.340 1.00 93.56 143 ARG A O 1
ATOM 1077 N N . LEU A 1 144 ? -2.367 -24.028 -18.776 1.00 93.94 144 LEU A N 1
ATOM 1078 C CA . LEU A 1 144 ? -1.274 -24.681 -18.050 1.00 93.94 144 LEU A CA 1
ATOM 1079 C C . LEU A 1 144 ? 0.005 -23.840 -18.120 1.00 93.94 144 LEU A C 1
ATOM 1081 O O . LEU A 1 144 ? 0.714 -23.735 -17.128 1.00 93.94 144 LEU A O 1
ATOM 1085 N N . GLN A 1 145 ? 0.271 -23.175 -19.243 1.00 92.25 145 GLN A N 1
ATOM 1086 C CA . GLN A 1 145 ? 1.411 -22.263 -19.363 1.00 92.25 145 GLN A CA 1
ATOM 1087 C C . GLN A 1 145 ? 1.335 -21.109 -18.365 1.00 92.25 145 GLN A C 1
ATOM 1089 O O . GLN A 1 145 ? 2.295 -20.865 -17.641 1.00 92.25 145 GLN A O 1
ATOM 1094 N N . ARG A 1 146 ? 0.177 -20.448 -18.261 1.00 91.00 146 ARG A N 1
ATOM 1095 C CA . ARG A 1 146 ? -0.021 -19.356 -17.296 1.00 91.00 146 ARG A CA 1
ATOM 1096 C C . ARG A 1 146 ? -0.053 -19.821 -15.845 1.00 91.00 146 ARG A C 1
ATOM 1098 O O . ARG A 1 146 ? 0.525 -19.158 -14.995 1.00 91.00 146 ARG A O 1
ATOM 1105 N N . GLU A 1 147 ? -0.758 -20.910 -15.554 1.00 92.00 147 GLU A N 1
ATOM 1106 C CA . GLU A 1 147 ? -1.102 -21.279 -14.172 1.00 92.00 147 GLU A CA 1
ATOM 1107 C C . GLU A 1 147 ? -0.157 -22.323 -13.560 1.00 92.00 147 GLU A C 1
ATOM 1109 O O . GLU A 1 147 ? -0.086 -22.419 -12.340 1.00 92.00 147 GLU A O 1
ATOM 1114 N N . LEU A 1 148 ? 0.547 -23.117 -14.374 1.00 92.81 148 LEU A N 1
ATOM 1115 C CA . LEU A 1 148 ? 1.392 -24.223 -13.912 1.00 92.81 148 LEU A CA 1
ATOM 1116 C C . LEU A 1 148 ? 2.867 -24.030 -14.292 1.00 92.81 148 LEU A C 1
ATOM 1118 O O . LEU A 1 148 ? 3.737 -24.156 -13.433 1.00 92.81 148 LEU A O 1
ATOM 1122 N N . PHE A 1 149 ? 3.160 -23.701 -15.552 1.00 91.38 149 PHE A N 1
ATOM 1123 C CA . PHE A 1 149 ? 4.537 -23.614 -16.059 1.00 91.38 149 PHE A CA 1
ATOM 1124 C C . PHE A 1 149 ? 5.161 -22.214 -15.958 1.00 91.38 149 PHE A C 1
ATOM 1126 O O . PHE A 1 149 ? 6.348 -22.054 -16.218 1.00 91.38 149 PHE A O 1
ATOM 1133 N N . HIS A 1 150 ? 4.414 -21.198 -15.518 1.00 86.44 150 HIS A N 1
ATOM 1134 C CA . HIS A 1 150 ? 4.975 -19.862 -15.294 1.00 86.44 150 HIS A CA 1
ATOM 1135 C C . HIS A 1 150 ? 5.885 -19.786 -14.054 1.00 86.44 150 HIS A C 1
ATOM 1137 O O . HIS A 1 150 ? 6.702 -18.870 -13.937 1.00 86.44 150 HIS A O 1
ATOM 1143 N N . VAL A 1 151 ? 5.776 -20.758 -13.137 1.00 81.62 151 VAL A N 1
ATOM 1144 C CA . VAL A 1 151 ? 6.599 -20.830 -11.924 1.00 81.62 151 VAL A CA 1
ATOM 1145 C C . VAL A 1 151 ? 8.033 -21.190 -12.312 1.00 81.62 151 VAL A C 1
ATOM 1147 O O . VAL A 1 151 ? 8.385 -22.359 -12.504 1.00 81.62 151 VAL A O 1
ATOM 1150 N N . ARG A 1 152 ? 8.865 -20.156 -12.463 1.00 79.62 152 ARG A N 1
ATOM 1151 C CA . ARG A 1 152 ? 10.289 -20.300 -12.776 1.00 79.62 152 ARG A CA 1
ATOM 1152 C C . ARG A 1 152 ? 10.969 -21.121 -11.684 1.00 79.62 152 ARG A C 1
ATOM 1154 O O . ARG A 1 152 ? 10.730 -20.888 -10.500 1.00 79.62 152 ARG A O 1
ATOM 1161 N N . LEU A 1 153 ? 11.872 -22.029 -12.066 1.00 75.31 153 LEU A N 1
ATOM 1162 C CA . LEU A 1 153 ? 12.908 -22.432 -11.119 1.00 75.31 153 LEU A CA 1
ATOM 1163 C C . LEU A 1 153 ? 13.700 -21.154 -10.824 1.00 75.31 153 LEU A C 1
ATOM 1165 O O . LEU A 1 153 ? 14.344 -20.624 -11.726 1.00 75.31 153 LEU A O 1
ATOM 1169 N N . GLY A 1 154 ? 13.586 -20.607 -9.615 1.00 70.12 154 GLY A N 1
ATOM 1170 C CA . GLY A 1 154 ? 14.409 -19.471 -9.195 1.00 70.12 154 GLY A CA 1
ATOM 1171 C C . GLY A 1 154 ? 15.897 -19.842 -9.150 1.00 70.12 154 GLY A C 1
ATOM 1172 O O . GLY A 1 154 ? 16.355 -20.774 -9.811 1.00 70.12 154 GLY A O 1
ATOM 1173 N N . ASP A 1 155 ? 16.664 -19.187 -8.281 1.00 57.47 155 ASP A N 1
ATOM 1174 C CA . ASP A 1 155 ? 18.105 -19.455 -8.116 1.00 57.47 155 ASP A CA 1
ATOM 1175 C C . ASP A 1 155 ? 18.435 -20.916 -7.738 1.00 57.47 155 ASP A C 1
ATOM 1177 O O . ASP A 1 155 ? 19.568 -21.368 -7.894 1.00 57.47 155 ASP A O 1
ATOM 1181 N N . ALA A 1 156 ? 17.436 -21.704 -7.324 1.00 57.81 156 ALA A N 1
ATOM 1182 C CA . ALA A 1 156 ? 17.545 -23.150 -7.151 1.00 57.81 156 ALA A CA 1
ATOM 1183 C C . ALA A 1 156 ? 17.976 -23.894 -8.435 1.00 57.81 156 ALA A C 1
ATOM 1185 O O . ALA A 1 156 ? 18.640 -24.927 -8.339 1.00 57.81 156 ALA A O 1
ATOM 1186 N N . ALA A 1 157 ? 17.685 -23.359 -9.631 1.00 58.50 157 ALA A N 1
ATOM 1187 C CA . ALA A 1 157 ? 18.189 -23.903 -10.898 1.00 58.50 157 ALA A CA 1
ATOM 1188 C C . ALA A 1 157 ? 19.726 -23.884 -10.977 1.00 58.50 157 ALA A C 1
ATOM 1190 O O . ALA A 1 157 ? 20.325 -24.777 -11.579 1.00 58.50 157 ALA A O 1
ATOM 1191 N N . MET A 1 158 ? 20.382 -22.910 -10.330 1.00 57.19 158 MET A N 1
ATOM 1192 C CA . MET A 1 158 ? 21.847 -22.811 -10.321 1.00 57.19 158 MET A CA 1
ATOM 1193 C C . MET A 1 158 ? 22.522 -23.909 -9.490 1.00 57.19 158 MET A C 1
ATOM 1195 O O . MET A 1 158 ? 23.718 -24.148 -9.645 1.00 57.19 158 MET A O 1
ATOM 1199 N N . MET A 1 159 ? 21.772 -24.618 -8.644 1.00 57.62 159 MET A N 1
ATOM 1200 C CA . MET A 1 159 ? 22.294 -25.700 -7.801 1.00 57.62 159 MET A CA 1
ATOM 1201 C C . MET A 1 159 ? 22.320 -27.064 -8.517 1.00 57.62 159 MET A C 1
ATOM 1203 O O . MET A 1 159 ? 22.723 -28.059 -7.915 1.00 57.62 159 MET A O 1
ATOM 1207 N N . MET A 1 160 ? 21.919 -27.133 -9.796 1.00 61.69 160 MET A N 1
ATOM 1208 C CA . MET A 1 160 ? 21.770 -28.387 -10.558 1.00 61.69 160 MET A CA 1
ATOM 1209 C C . MET A 1 160 ? 22.626 -28.413 -11.849 1.00 61.69 160 MET A C 1
ATOM 1211 O O . MET A 1 160 ? 22.095 -28.603 -12.944 1.00 61.69 160 MET A O 1
ATOM 1215 N N . PRO A 1 161 ? 23.964 -28.243 -11.767 1.00 57.00 161 PRO A N 1
ATOM 1216 C CA . PRO A 1 161 ? 24.826 -27.977 -12.928 1.00 57.00 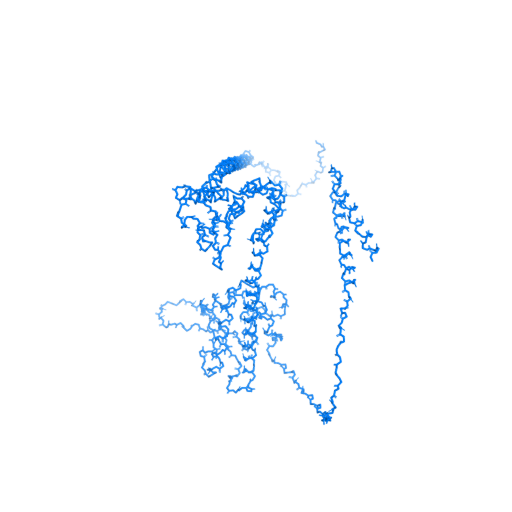161 PRO A CA 1
ATOM 1217 C C . PRO A 1 161 ? 25.038 -29.158 -13.895 1.00 57.00 161 PRO A C 1
ATOM 1219 O O . PRO A 1 161 ? 25.714 -28.989 -14.905 1.00 57.00 161 PRO A O 1
ATOM 1222 N N . GLN A 1 162 ? 24.504 -30.350 -13.608 1.00 66.69 162 GLN A N 1
ATOM 1223 C CA . GLN A 1 162 ? 24.814 -31.581 -14.356 1.00 66.69 162 GLN A CA 1
ATOM 1224 C C . GLN A 1 162 ? 23.703 -32.060 -15.304 1.00 66.69 162 GLN A C 1
ATOM 1226 O O . GLN A 1 162 ? 23.853 -33.110 -15.923 1.00 66.69 162 GLN A O 1
ATOM 1231 N N . VAL A 1 163 ? 22.595 -31.325 -15.437 1.00 64.62 163 VAL A N 1
ATOM 1232 C CA . VAL A 1 163 ? 21.509 -31.719 -16.349 1.00 64.62 163 VAL A CA 1
ATOM 1233 C C . VAL A 1 163 ? 21.828 -31.233 -17.775 1.00 64.62 163 VAL A C 1
ATOM 1235 O O . VAL A 1 163 ? 22.060 -30.026 -17.945 1.00 64.62 163 VAL A O 1
ATOM 1238 N N . PRO A 1 164 ? 21.853 -32.132 -18.786 1.00 70.56 164 PRO A N 1
ATOM 1239 C CA . PRO A 1 164 ? 21.984 -31.770 -20.198 1.00 70.56 164 PRO A CA 1
ATOM 1240 C C . PRO A 1 164 ? 21.001 -30.664 -20.595 1.00 70.56 164 PRO A C 1
ATOM 1242 O O . PRO A 1 164 ? 19.889 -30.599 -20.074 1.00 70.56 164 PRO A O 1
ATOM 1245 N N . GLU A 1 165 ? 21.414 -29.759 -21.480 1.00 68.88 165 GLU A N 1
ATOM 1246 C CA . GLU A 1 165 ? 20.654 -28.543 -21.801 1.00 68.88 165 GLU A CA 1
ATOM 1247 C C . GLU A 1 165 ? 19.266 -28.846 -22.394 1.00 68.88 165 GLU A C 1
ATOM 1249 O O . GLU A 1 165 ? 18.291 -28.174 -22.068 1.00 68.88 165 GLU A O 1
ATOM 1254 N N . ASP A 1 166 ? 19.153 -29.939 -23.145 1.00 68.62 166 ASP A N 1
ATOM 1255 C CA . ASP A 1 166 ? 17.919 -30.515 -23.694 1.00 68.62 166 ASP A CA 1
ATOM 1256 C C . ASP A 1 166 ? 16.971 -31.098 -22.624 1.00 68.62 166 ASP A C 1
ATOM 1258 O O . ASP A 1 166 ? 15.763 -31.236 -22.847 1.00 68.62 166 ASP A O 1
ATOM 1262 N N . GLN A 1 167 ? 17.494 -31.385 -21.431 1.00 66.31 167 GLN A N 1
ATOM 1263 C CA . GLN A 1 167 ? 16.753 -31.913 -20.282 1.00 66.31 167 GLN A CA 1
ATOM 1264 C C . GLN A 1 167 ? 16.503 -30.865 -19.194 1.00 66.31 167 GLN A C 1
ATOM 1266 O O . GLN A 1 167 ? 15.883 -31.175 -18.172 1.00 66.31 167 GLN A O 1
ATOM 1271 N N . ARG A 1 168 ? 16.958 -29.620 -19.385 1.00 75.62 168 ARG A N 1
ATOM 1272 C CA . ARG A 1 168 ? 16.668 -28.543 -18.436 1.00 75.62 168 ARG A CA 1
ATOM 1273 C C . ARG A 1 168 ? 15.179 -28.228 -18.481 1.00 75.62 168 ARG A C 1
ATOM 1275 O O . ARG A 1 168 ? 14.651 -27.776 -19.497 1.00 75.62 168 ARG A O 1
ATOM 1282 N N . ALA A 1 169 ? 14.512 -28.494 -17.364 1.00 77.56 169 ALA A N 1
ATOM 1283 C CA . ALA A 1 169 ? 13.149 -28.056 -17.137 1.00 77.56 169 ALA A CA 1
ATOM 1284 C C . ALA A 1 169 ? 13.087 -26.526 -17.196 1.00 77.56 169 ALA A C 1
ATOM 1286 O O . ALA A 1 169 ? 13.914 -25.842 -16.590 1.00 77.56 169 ALA A O 1
ATOM 1287 N N . GLU A 1 170 ? 12.105 -25.997 -17.916 1.00 84.38 170 GLU A N 1
ATOM 1288 C CA . GLU A 1 170 ? 11.900 -24.551 -18.051 1.00 84.38 170 GLU A CA 1
ATOM 1289 C C . GLU A 1 170 ? 11.155 -23.981 -16.835 1.00 84.38 170 GLU A C 1
ATOM 1291 O O . GLU A 1 170 ? 11.211 -22.783 -16.554 1.00 84.38 170 GLU A O 1
ATOM 1296 N N . SER A 1 171 ? 10.483 -24.851 -16.074 1.00 88.00 171 SER A N 1
ATOM 1297 C CA . SER A 1 171 ? 9.671 -24.489 -14.912 1.00 88.00 171 SER A CA 1
ATOM 1298 C C . SER A 1 171 ? 9.757 -25.526 -13.793 1.00 88.00 171 SER A C 1
ATOM 1300 O O . SER A 1 171 ? 10.032 -26.707 -14.030 1.00 88.00 171 SER A O 1
ATOM 1302 N N . ALA A 1 172 ? 9.511 -25.090 -12.554 1.00 88.19 172 ALA A N 1
ATOM 1303 C CA . ALA A 1 172 ? 9.563 -25.968 -11.384 1.00 88.19 172 ALA A CA 1
ATOM 1304 C C . ALA A 1 172 ? 8.525 -27.100 -11.482 1.00 88.19 172 ALA A C 1
ATOM 1306 O O . ALA A 1 172 ? 8.812 -28.246 -11.135 1.00 88.19 172 ALA A O 1
ATOM 1307 N N . ALA A 1 173 ? 7.344 -26.794 -12.030 1.00 91.62 173 ALA A N 1
ATOM 1308 C CA . ALA A 1 173 ? 6.293 -27.772 -12.287 1.00 91.62 173 ALA A CA 1
ATOM 1309 C C . ALA A 1 173 ? 6.722 -28.835 -13.296 1.00 91.62 173 ALA A C 1
ATOM 1311 O O . ALA A 1 173 ? 6.489 -30.021 -13.079 1.00 91.62 173 ALA A O 1
ATOM 1312 N N . GLU A 1 174 ? 7.376 -28.428 -14.381 1.00 93.38 174 GLU A N 1
ATOM 1313 C CA . GLU A 1 174 ? 7.907 -29.375 -15.350 1.00 93.38 174 GLU A CA 1
ATOM 1314 C C . GLU A 1 174 ? 8.991 -30.261 -14.731 1.00 93.38 174 GLU A C 1
ATOM 1316 O O . GLU A 1 174 ? 8.923 -31.480 -14.872 1.00 93.38 174 GLU A O 1
ATOM 1321 N N . ALA A 1 175 ? 9.942 -29.681 -13.992 1.00 90.38 175 ALA A N 1
ATOM 1322 C CA . ALA A 1 175 ? 10.996 -30.437 -13.316 1.00 90.38 175 ALA A CA 1
ATOM 1323 C C . ALA A 1 175 ? 10.408 -31.503 -12.379 1.00 90.38 175 ALA A C 1
ATOM 1325 O O . ALA A 1 175 ? 10.841 -32.657 -12.375 1.00 90.38 175 ALA A O 1
ATOM 1326 N N . PHE A 1 176 ? 9.385 -31.119 -11.613 1.00 92.25 176 PHE A N 1
ATOM 1327 C CA . PHE A 1 176 ? 8.664 -32.015 -10.722 1.00 92.25 176 PHE A CA 1
ATOM 1328 C C . PHE A 1 176 ? 7.958 -33.146 -11.487 1.00 92.25 176 PHE A C 1
ATOM 1330 O O . PHE A 1 176 ? 8.115 -34.315 -11.132 1.00 92.25 176 PHE A O 1
ATOM 1337 N N . LEU A 1 177 ? 7.235 -32.822 -12.568 1.00 94.62 177 LEU A N 1
ATOM 1338 C CA . LEU A 1 177 ? 6.560 -33.813 -13.414 1.00 94.62 177 LEU A CA 1
ATOM 1339 C C . LEU A 1 177 ? 7.561 -34.807 -14.030 1.00 94.62 177 LEU A C 1
ATOM 1341 O O . LEU A 1 177 ? 7.320 -36.018 -14.023 1.00 94.62 177 LEU A O 1
ATOM 1345 N N . LEU A 1 178 ? 8.707 -34.326 -14.513 1.00 92.25 178 LEU A N 1
ATOM 1346 C CA . LEU A 1 178 ? 9.781 -35.187 -15.016 1.00 92.25 178 LEU A CA 1
ATOM 1347 C C . LEU A 1 178 ? 10.302 -36.126 -13.914 1.00 92.25 178 LEU A C 1
ATOM 1349 O O . LEU A 1 178 ? 10.429 -37.331 -14.141 1.00 92.25 178 LEU A O 1
ATOM 1353 N N . GLY A 1 179 ? 10.506 -35.610 -12.697 1.00 88.88 179 GLY A N 1
ATOM 1354 C CA . GLY A 1 179 ? 10.953 -36.395 -11.541 1.00 88.88 179 GLY A CA 1
ATOM 1355 C C . GLY A 1 179 ? 9.999 -37.529 -11.139 1.00 88.88 179 GLY A C 1
ATOM 1356 O O . GLY A 1 179 ? 10.445 -38.595 -10.711 1.00 88.88 179 GLY A O 1
ATOM 1357 N N . ILE A 1 180 ? 8.687 -37.352 -11.327 1.00 93.12 180 ILE A N 1
ATOM 1358 C CA . ILE A 1 180 ? 7.685 -38.386 -11.002 1.00 93.12 180 ILE A CA 1
ATOM 1359 C C . ILE A 1 180 ? 7.416 -39.376 -12.151 1.00 93.12 180 ILE A C 1
ATOM 1361 O O . ILE A 1 180 ? 6.658 -40.327 -11.955 1.00 93.12 180 ILE A O 1
ATOM 1365 N N . GLY A 1 181 ? 8.044 -39.206 -13.324 1.00 93.38 181 GLY A N 1
ATOM 1366 C CA . GLY A 1 181 ? 8.002 -40.180 -14.429 1.00 93.38 181 GLY A CA 1
ATOM 1367 C C . GLY A 1 181 ? 7.426 -39.682 -15.760 1.00 93.38 181 GLY A C 1
ATOM 1368 O O . GLY A 1 181 ? 7.218 -40.495 -16.674 1.00 93.38 181 GLY A O 1
ATOM 1369 N N . PHE A 1 182 ? 7.167 -38.379 -15.901 1.00 94.94 182 PHE A N 1
ATOM 1370 C CA . PHE A 1 182 ? 6.880 -37.790 -17.211 1.00 94.94 182 PHE A CA 1
ATOM 1371 C C . PHE A 1 182 ? 8.152 -37.666 -18.060 1.00 94.94 182 PHE A C 1
ATOM 1373 O O . PHE A 1 182 ? 9.266 -37.601 -17.545 1.00 94.94 182 PHE A O 1
ATOM 1380 N N . ARG A 1 183 ? 7.983 -37.610 -19.382 1.00 94.06 183 ARG A N 1
ATOM 1381 C CA . ARG A 1 183 ? 9.039 -37.287 -20.349 1.00 94.06 183 ARG A CA 1
ATOM 1382 C C . ARG A 1 183 ? 8.545 -36.286 -21.374 1.00 94.06 183 ARG A C 1
ATOM 1384 O O . ARG A 1 183 ? 7.364 -36.282 -21.708 1.00 94.06 183 ARG A O 1
ATOM 1391 N N . ARG A 1 184 ? 9.468 -35.484 -21.903 1.00 94.31 184 ARG A N 1
ATOM 1392 C CA . ARG A 1 184 ? 9.211 -34.632 -23.065 1.00 94.31 184 ARG A CA 1
ATOM 1393 C C . ARG A 1 184 ? 9.087 -35.495 -24.320 1.00 94.31 184 ARG A C 1
ATOM 1395 O O . ARG A 1 184 ? 9.956 -36.319 -24.593 1.00 94.31 184 ARG A O 1
ATOM 1402 N N . GLU A 1 185 ? 8.023 -35.287 -25.079 1.00 94.88 185 GLU A N 1
ATOM 1403 C CA . GLU A 1 185 ? 7.808 -35.878 -26.398 1.00 94.88 185 GLU A CA 1
ATOM 1404 C C . GLU A 1 185 ? 7.420 -34.764 -27.374 1.00 94.88 185 GLU A C 1
ATOM 1406 O O . GLU A 1 185 ? 6.540 -33.956 -27.083 1.00 94.88 185 GLU A O 1
ATOM 1411 N N . LEU A 1 186 ? 8.075 -34.712 -28.534 1.00 92.94 186 LEU A N 1
ATOM 1412 C CA . LEU A 1 186 ? 7.668 -33.838 -29.630 1.00 92.94 186 LEU A CA 1
ATOM 1413 C C . LEU A 1 186 ? 6.647 -34.586 -30.478 1.00 92.94 186 LEU A C 1
ATOM 1415 O O . LEU A 1 186 ? 6.971 -35.610 -31.083 1.00 92.94 186 LEU A O 1
ATOM 1419 N N . ARG A 1 187 ? 5.412 -34.087 -30.519 1.00 92.69 187 ARG A N 1
ATOM 1420 C CA . ARG A 1 187 ? 4.360 -34.675 -31.353 1.00 92.69 187 ARG A CA 1
ATOM 1421 C C . ARG A 1 187 ? 4.142 -33.803 -32.583 1.00 92.69 187 ARG A C 1
ATOM 1423 O O . ARG A 1 187 ? 4.070 -32.580 -32.436 1.00 92.69 187 ARG A O 1
ATOM 1430 N N . PRO A 1 188 ? 4.012 -34.396 -33.784 1.00 88.88 188 PRO A N 1
ATOM 1431 C CA . PRO A 1 188 ? 3.623 -33.624 -34.951 1.00 88.88 188 PRO A CA 1
ATOM 1432 C C . PRO A 1 188 ? 2.265 -32.989 -34.658 1.00 88.88 188 PRO A C 1
ATOM 1434 O O . PRO A 1 188 ? 1.338 -33.678 -34.214 1.00 88.88 188 PRO A O 1
ATOM 1437 N N . ILE A 1 189 ? 2.146 -31.676 -34.869 1.00 85.12 189 ILE A N 1
ATOM 1438 C CA . ILE A 1 189 ? 0.845 -31.019 -34.809 1.00 85.12 189 ILE A CA 1
ATOM 1439 C C . ILE A 1 189 ? 0.009 -31.708 -35.876 1.00 85.12 189 ILE A C 1
ATOM 1441 O O . ILE A 1 189 ? 0.329 -31.638 -37.062 1.00 85.12 189 ILE A O 1
ATOM 1445 N N . ALA A 1 190 ? -1.030 -32.432 -35.452 1.00 77.06 190 ALA A N 1
ATOM 1446 C CA . ALA A 1 190 ? -2.010 -32.983 -36.367 1.00 77.06 190 ALA A CA 1
ATOM 1447 C C . ALA A 1 190 ? -2.668 -31.782 -37.046 1.00 77.06 190 ALA A C 1
ATOM 1449 O O . ALA A 1 190 ? -3.623 -31.212 -36.517 1.00 77.06 190 ALA A O 1
ATOM 1450 N N . GLN A 1 191 ? -2.083 -31.335 -38.162 1.00 62.28 191 GLN A N 1
ATOM 1451 C CA . GLN A 1 191 ? -2.612 -30.243 -38.949 1.00 62.28 191 GLN A CA 1
ATOM 1452 C C . GLN A 1 191 ? -4.037 -30.656 -39.274 1.00 62.28 191 GLN A C 1
ATOM 1454 O O . GLN A 1 191 ? -4.267 -31.660 -39.953 1.00 62.28 191 GLN A O 1
ATOM 1459 N N . ALA A 1 192 ? -4.999 -29.929 -38.703 1.00 57.28 192 ALA A N 1
ATOM 1460 C CA . ALA A 1 192 ? -6.387 -30.050 -39.092 1.00 57.28 192 ALA A CA 1
ATOM 1461 C C . ALA A 1 192 ? -6.376 -29.922 -40.611 1.00 57.28 192 ALA A C 1
ATOM 1463 O O . ALA A 1 192 ? -5.965 -28.876 -41.105 1.00 57.28 192 ALA A O 1
ATOM 1464 N N . GLN A 1 193 ? -6.691 -31.016 -41.312 1.00 56.16 193 GLN A N 1
ATOM 1465 C CA . GLN A 1 193 ? -6.539 -31.174 -42.756 1.00 56.16 193 GLN A CA 1
ATOM 1466 C C . GLN A 1 193 ? -7.293 -30.056 -43.477 1.00 56.16 193 GLN A C 1
ATOM 1468 O O . GLN A 1 193 ? -8.452 -30.199 -43.859 1.00 56.16 193 GLN A O 1
ATOM 1473 N N . LYS A 1 194 ? -6.647 -28.907 -43.632 1.00 59.44 194 LYS A N 1
ATOM 1474 C CA . LYS A 1 194 ? -7.101 -27.817 -44.468 1.00 59.44 194 LYS A CA 1
ATOM 1475 C C . LYS A 1 194 ? -6.178 -27.886 -45.673 1.00 59.44 194 LYS A C 1
ATOM 1477 O O . LYS A 1 194 ? -5.017 -27.509 -45.555 1.00 59.44 194 LYS A O 1
ATOM 1482 N N . PRO A 1 195 ? -6.636 -28.463 -46.794 1.00 58.28 195 PRO A N 1
ATOM 1483 C CA . PRO A 1 195 ? -5.808 -28.594 -47.979 1.00 58.28 195 PRO A CA 1
ATOM 1484 C C . PRO A 1 195 ? -5.578 -27.200 -48.569 1.00 58.28 195 PRO A C 1
ATOM 1486 O O . PRO A 1 195 ? -6.396 -26.693 -49.333 1.00 58.28 195 PRO A O 1
ATOM 1489 N N . THR A 1 196 ? -4.485 -26.549 -48.185 1.00 60.12 196 THR A N 1
ATOM 1490 C CA . THR A 1 196 ? -3.969 -25.361 -48.868 1.00 60.12 196 THR A CA 1
ATOM 1491 C C . THR A 1 196 ? -3.013 -25.813 -49.963 1.00 60.12 196 THR A C 1
ATOM 1493 O O . THR A 1 196 ? -1.970 -26.401 -49.707 1.00 60.12 196 THR A O 1
ATOM 1496 N N . THR A 1 197 ? -3.415 -25.578 -51.210 1.00 62.59 197 THR A N 1
ATOM 1497 C CA . THR A 1 197 ? -2.793 -26.046 -52.458 1.00 62.59 197 THR A CA 1
ATOM 1498 C C . THR A 1 197 ? -1.555 -25.246 -52.885 1.00 62.59 197 THR A C 1
ATOM 1500 O O . THR A 1 197 ? -1.381 -24.977 -54.071 1.00 62.59 197 THR A O 1
ATOM 1503 N N . ALA A 1 198 ? -0.690 -24.849 -51.957 1.00 63.38 198 ALA A N 1
ATOM 1504 C CA . ALA A 1 198 ? 0.563 -24.177 -52.294 1.00 63.38 198 ALA A CA 1
ATOM 1505 C C . ALA A 1 198 ? 1.731 -24.981 -51.726 1.00 63.38 198 ALA A C 1
ATOM 1507 O O . ALA A 1 198 ? 1.772 -25.259 -50.532 1.00 63.38 198 ALA A O 1
ATOM 1508 N N . ALA A 1 199 ? 2.635 -25.396 -52.612 1.00 58.59 199 ALA A N 1
ATOM 1509 C CA . ALA A 1 199 ? 3.827 -26.182 -52.324 1.00 58.59 199 ALA A CA 1
ATOM 1510 C C . ALA A 1 199 ? 4.915 -25.335 -51.635 1.00 58.59 199 ALA A C 1
ATOM 1512 O O . ALA A 1 199 ? 6.026 -25.235 -52.145 1.00 58.59 199 ALA A O 1
ATOM 1513 N N . ASP A 1 200 ? 4.573 -24.707 -50.509 1.00 63.44 200 ASP A N 1
ATOM 1514 C CA . ASP A 1 200 ? 5.561 -24.165 -49.581 1.00 63.44 200 ASP A CA 1
ATOM 1515 C C . ASP A 1 200 ? 5.988 -25.284 -48.630 1.00 63.44 200 ASP A C 1
ATOM 1517 O O . ASP A 1 200 ? 5.153 -26.009 -48.080 1.00 63.44 200 ASP A O 1
ATOM 1521 N N . GLU A 1 201 ? 7.300 -25.436 -48.470 1.00 64.31 201 GLU A N 1
ATOM 1522 C CA . GLU A 1 201 ? 7.944 -26.327 -47.509 1.00 64.31 201 GLU A CA 1
ATOM 1523 C C . GLU A 1 201 ? 7.530 -25.915 -46.088 1.00 64.31 201 GLU A C 1
ATOM 1525 O O . GLU A 1 201 ? 8.192 -25.129 -45.420 1.00 64.31 201 GLU A O 1
ATOM 1530 N N . PHE A 1 202 ? 6.382 -26.415 -45.629 1.00 62.72 202 PHE A N 1
ATOM 1531 C CA . PHE A 1 202 ? 5.966 -26.276 -44.241 1.00 62.72 202 PHE A CA 1
ATOM 1532 C C . PHE A 1 202 ? 6.911 -27.127 -43.394 1.00 62.72 202 PHE A C 1
ATOM 1534 O O . PHE A 1 202 ? 6.775 -28.353 -43.331 1.00 62.72 202 PHE A O 1
ATOM 1541 N N . GLU A 1 203 ? 7.868 -26.476 -42.734 1.00 71.69 203 GLU A N 1
ATOM 1542 C CA . GLU A 1 203 ? 8.506 -27.042 -41.552 1.00 71.69 203 GLU A CA 1
ATOM 1543 C C . GLU A 1 203 ? 7.375 -27.440 -40.599 1.00 71.69 203 GLU A C 1
ATOM 1545 O O . GLU A 1 203 ? 6.627 -26.604 -40.092 1.00 71.69 203 GLU A O 1
ATOM 1550 N N . SER A 1 204 ? 7.159 -28.747 -40.452 1.00 69.44 204 SER A N 1
ATOM 1551 C CA . SER A 1 204 ? 6.141 -29.275 -39.555 1.00 69.44 204 SER A CA 1
ATOM 1552 C C . SER A 1 204 ? 6.532 -28.889 -38.134 1.00 69.44 204 SER A C 1
ATOM 1554 O O . SER A 1 204 ? 7.330 -29.587 -37.510 1.00 69.44 204 SER A O 1
ATOM 1556 N N . GLU A 1 205 ? 5.961 -27.799 -37.622 1.00 84.06 205 GLU A N 1
ATOM 1557 C CA . GLU A 1 205 ? 6.110 -27.399 -36.228 1.00 84.06 205 GLU A CA 1
ATOM 1558 C C . GLU A 1 205 ? 5.693 -28.581 -35.340 1.00 84.06 205 GLU A C 1
ATOM 1560 O O . GLU A 1 205 ? 4.550 -29.049 -35.363 1.00 84.06 205 GLU A O 1
ATOM 1565 N N . ALA A 1 206 ? 6.659 -29.144 -34.618 1.00 90.25 206 ALA A N 1
ATOM 1566 C CA . ALA A 1 206 ? 6.405 -30.177 -33.632 1.00 90.25 206 ALA A CA 1
ATOM 1567 C C . ALA A 1 206 ? 6.091 -29.496 -32.302 1.00 90.25 206 ALA A C 1
ATOM 1569 O O . ALA A 1 206 ? 6.813 -28.597 -31.871 1.00 90.25 206 ALA A O 1
ATOM 1570 N N . GLU A 1 207 ? 5.019 -29.921 -31.640 1.00 91.62 207 GLU A N 1
ATOM 1571 C CA . GLU A 1 207 ? 4.633 -29.340 -30.360 1.00 91.62 207 GLU A CA 1
ATOM 1572 C C . GLU A 1 207 ? 5.197 -30.173 -29.201 1.00 91.62 207 GLU A C 1
ATOM 1574 O O . GLU A 1 207 ? 5.129 -31.407 -29.257 1.00 91.62 207 GLU A O 1
ATOM 1579 N N . PRO A 1 208 ? 5.721 -29.542 -28.135 1.00 93.94 208 PRO A N 1
ATOM 1580 C CA . PRO A 1 208 ? 6.154 -30.254 -26.941 1.00 93.94 208 PRO A CA 1
ATOM 1581 C C . PRO A 1 208 ? 4.971 -30.770 -26.106 1.00 93.94 208 PRO A C 1
ATOM 1583 O O . PRO A 1 208 ? 4.006 -30.059 -25.807 1.00 93.94 208 PRO A O 1
ATOM 1586 N N . TRP A 1 209 ? 5.072 -32.026 -25.683 1.00 95.81 209 TRP A N 1
ATOM 1587 C CA . TRP A 1 209 ? 4.161 -32.699 -24.759 1.00 95.81 209 TRP A CA 1
ATOM 1588 C C . TRP A 1 209 ? 4.942 -33.287 -23.589 1.00 95.81 209 TRP A C 1
ATOM 1590 O O . TRP A 1 209 ? 6.078 -33.725 -23.753 1.00 95.81 209 TRP A O 1
ATOM 1600 N N . LEU A 1 210 ? 4.315 -33.353 -22.416 1.00 95.88 210 LEU A N 1
ATOM 1601 C CA . LEU A 1 210 ? 4.779 -34.184 -21.310 1.00 95.88 210 LEU A CA 1
ATOM 1602 C C . LEU A 1 210 ? 3.944 -35.457 -21.271 1.00 95.88 210 LEU A C 1
ATOM 1604 O O . LEU A 1 210 ? 2.727 -35.399 -21.113 1.00 95.88 210 LEU A O 1
ATOM 1608 N N . VAL A 1 211 ? 4.590 -36.609 -21.396 1.00 95.69 211 VAL A N 1
ATOM 1609 C CA . VAL A 1 211 ? 3.926 -37.913 -21.449 1.00 95.69 211 VAL A CA 1
ATOM 1610 C C . VAL A 1 211 ? 4.416 -38.783 -20.308 1.00 95.69 211 VAL A C 1
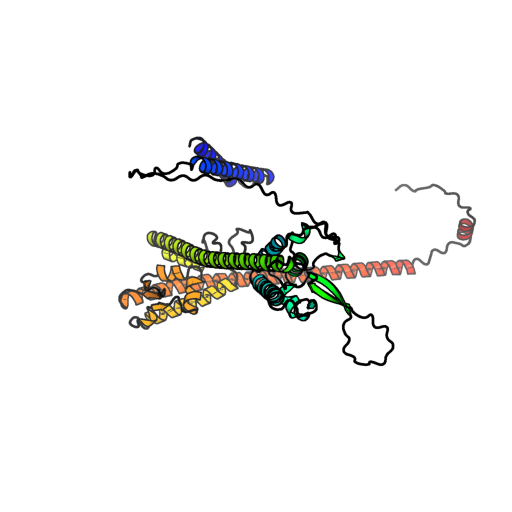ATOM 1612 O O . VAL A 1 211 ? 5.616 -38.936 -20.095 1.00 95.69 211 VAL A O 1
ATOM 1615 N N . PHE A 1 212 ? 3.484 -39.335 -19.544 1.00 94.50 212 PHE A N 1
ATOM 1616 C CA . PHE A 1 212 ? 3.769 -40.237 -18.444 1.00 94.50 212 PHE A CA 1
ATOM 1617 C C . PHE A 1 212 ? 4.240 -41.586 -18.995 1.00 94.50 212 PHE A C 1
ATOM 1619 O O . PHE A 1 212 ? 3.509 -42.243 -19.731 1.00 94.50 212 PHE A O 1
ATOM 1626 N N . THR A 1 213 ? 5.472 -41.987 -18.668 1.00 91.12 213 THR A N 1
ATOM 1627 C CA . THR A 1 213 ? 6.124 -43.154 -19.306 1.00 91.12 213 THR A CA 1
ATOM 1628 C C . THR A 1 213 ? 6.211 -44.394 -18.428 1.00 91.12 213 THR A C 1
ATOM 1630 O O . THR A 1 213 ? 6.593 -45.462 -18.906 1.00 91.12 213 THR A O 1
ATOM 1633 N N . LEU A 1 214 ? 5.870 -44.279 -17.144 1.00 85.94 214 LEU A N 1
ATOM 1634 C CA . LEU A 1 214 ? 5.842 -45.434 -16.256 1.00 85.94 214 LEU A CA 1
ATOM 1635 C C . LEU A 1 214 ? 4.636 -46.319 -16.578 1.00 85.94 214 LEU A C 1
ATOM 1637 O O . LEU A 1 214 ? 3.599 -45.836 -17.031 1.00 85.94 214 LEU A O 1
ATOM 1641 N N . ALA A 1 215 ? 4.769 -47.620 -16.296 1.00 84.56 215 ALA A N 1
ATOM 1642 C CA . ALA A 1 215 ? 3.665 -48.560 -16.440 1.00 84.56 215 ALA A CA 1
ATOM 1643 C C . ALA A 1 215 ? 2.416 -48.010 -15.723 1.00 84.56 215 ALA A C 1
ATOM 1645 O O . ALA A 1 215 ? 2.543 -47.500 -14.601 1.00 84.56 215 ALA A O 1
ATOM 1646 N N . PRO A 1 216 ? 1.227 -48.075 -16.350 1.00 82.81 216 PRO A N 1
ATOM 1647 C CA . PRO A 1 216 ? 0.025 -47.471 -15.794 1.00 82.81 216 PRO A CA 1
ATOM 1648 C C . PRO A 1 216 ? -0.219 -47.989 -14.367 1.00 82.81 216 PRO A C 1
ATOM 1650 O O . PRO A 1 216 ? -0.024 -49.185 -14.128 1.00 82.81 216 PRO A O 1
ATOM 1653 N N . PRO A 1 217 ? -0.619 -47.128 -13.408 1.00 82.88 217 PRO A N 1
ATOM 1654 C CA . PRO A 1 217 ? -0.739 -47.493 -11.996 1.00 82.88 217 PRO A CA 1
ATOM 1655 C C . PRO A 1 217 ? -1.991 -48.346 -11.731 1.00 82.88 217 PRO A C 1
ATOM 1657 O O . PRO A 1 217 ? -2.901 -47.952 -11.007 1.00 82.88 217 PRO A O 1
ATOM 1660 N N . THR A 1 218 ? -2.068 -49.524 -12.352 1.00 83.38 218 THR A N 1
ATOM 1661 C CA . THR A 1 218 ? -3.207 -50.453 -12.274 1.00 83.38 218 THR A CA 1
ATOM 1662 C C . THR A 1 218 ? -3.238 -51.255 -10.974 1.00 83.38 218 THR A C 1
ATOM 1664 O O . THR A 1 218 ? -4.268 -51.840 -10.649 1.00 83.38 218 THR A O 1
ATOM 1667 N N . SER A 1 219 ? -2.128 -51.287 -10.232 1.00 88.50 219 SER A N 1
ATOM 1668 C CA . SER A 1 219 ? -2.006 -51.937 -8.926 1.00 88.50 219 SER A CA 1
ATOM 1669 C C . SER A 1 219 ? -1.447 -50.953 -7.896 1.00 88.50 219 SER A C 1
ATOM 1671 O O . SER A 1 219 ? -0.502 -50.229 -8.226 1.00 88.50 219 SER A O 1
ATOM 1673 N N . PRO A 1 220 ? -1.929 -50.962 -6.639 1.00 87.94 220 PRO A N 1
ATOM 1674 C CA . PRO A 1 220 ? -1.364 -50.138 -5.569 1.00 87.94 220 PRO A CA 1
ATOM 1675 C C . PRO A 1 220 ? 0.109 -50.458 -5.266 1.00 87.94 220 PRO A C 1
ATOM 1677 O O . PRO A 1 220 ? 0.828 -49.612 -4.748 1.00 87.94 220 PRO A O 1
ATOM 1680 N N . SER A 1 221 ? 0.576 -51.661 -5.620 1.00 89.44 221 SER A N 1
ATOM 1681 C CA . SER A 1 221 ? 1.980 -52.071 -5.488 1.00 89.44 221 SER A CA 1
ATOM 1682 C C . SER A 1 221 ? 2.865 -51.673 -6.673 1.00 89.44 221 SER A C 1
ATOM 1684 O O . SER A 1 221 ? 4.064 -51.943 -6.650 1.00 89.44 221 SER A O 1
ATOM 1686 N N . SER A 1 222 ? 2.295 -51.080 -7.727 1.00 92.25 222 SER A N 1
ATOM 1687 C CA . SER A 1 222 ? 3.086 -50.623 -8.870 1.00 92.25 222 SER A CA 1
ATOM 1688 C C . SER A 1 222 ? 3.953 -49.427 -8.478 1.00 92.25 222 SER A C 1
ATOM 1690 O O . SER A 1 222 ? 3.529 -48.548 -7.727 1.00 92.25 222 SER A O 1
ATOM 1692 N N . GLU A 1 223 ? 5.169 -49.378 -9.016 1.00 90.88 223 GLU A N 1
ATOM 1693 C CA . GLU A 1 223 ? 6.114 -48.292 -8.751 1.00 90.88 223 GLU A CA 1
ATOM 1694 C C . GLU A 1 223 ? 5.524 -46.915 -9.101 1.00 90.88 223 GLU A C 1
ATOM 1696 O O . GLU A 1 223 ? 5.695 -45.956 -8.352 1.00 90.88 223 GLU A O 1
ATOM 1701 N N . SER A 1 224 ? 4.766 -46.828 -10.200 1.00 90.12 224 SER A N 1
ATOM 1702 C CA . SER A 1 224 ? 4.061 -45.609 -10.605 1.00 90.12 224 SER A CA 1
ATOM 1703 C C . SER A 1 224 ? 3.020 -45.176 -9.577 1.00 90.12 224 SER A C 1
ATOM 1705 O O . SER A 1 224 ? 2.969 -43.998 -9.235 1.00 90.12 224 SER A O 1
ATOM 1707 N N . HIS A 1 225 ? 2.229 -46.102 -9.029 1.00 93.19 225 HIS A N 1
ATOM 1708 C CA . HIS A 1 225 ? 1.242 -45.776 -8.000 1.00 93.19 225 HIS A CA 1
ATOM 1709 C C . HIS A 1 225 ? 1.908 -45.256 -6.721 1.00 93.19 225 HIS A C 1
ATOM 1711 O O . HIS A 1 225 ? 1.461 -44.252 -6.164 1.00 93.19 225 HIS A O 1
ATOM 1717 N N . ILE A 1 226 ? 2.995 -45.901 -6.283 1.00 92.56 226 ILE A N 1
ATOM 1718 C CA . ILE A 1 226 ? 3.752 -45.498 -5.089 1.00 92.56 226 ILE A CA 1
ATOM 1719 C C . ILE A 1 226 ? 4.340 -44.094 -5.279 1.00 92.56 226 ILE A C 1
ATOM 1721 O O . ILE A 1 226 ? 4.138 -43.230 -4.427 1.00 92.56 226 ILE A O 1
ATOM 1725 N N . ARG A 1 227 ? 5.001 -43.836 -6.417 1.00 91.38 227 ARG A N 1
ATOM 1726 C CA . ARG A 1 227 ? 5.581 -42.519 -6.737 1.00 91.38 227 ARG A CA 1
ATOM 1727 C C . ARG A 1 227 ? 4.519 -41.422 -6.801 1.00 91.38 227 ARG A C 1
ATOM 1729 O O . ARG A 1 227 ? 4.699 -40.374 -6.191 1.00 91.38 227 ARG A O 1
ATOM 1736 N N . LEU A 1 228 ? 3.405 -41.663 -7.496 1.00 94.38 228 LEU A N 1
ATOM 1737 C CA . LEU A 1 228 ? 2.315 -40.688 -7.622 1.00 94.38 228 LEU A CA 1
ATOM 1738 C C . LEU A 1 228 ? 1.624 -40.411 -6.278 1.00 94.38 228 LEU A C 1
ATOM 1740 O O . LEU A 1 228 ? 1.284 -39.267 -5.990 1.00 94.38 228 LEU A O 1
ATOM 1744 N N . THR A 1 229 ? 1.443 -41.431 -5.437 1.00 94.31 229 THR A N 1
ATOM 1745 C CA . THR A 1 229 ? 0.848 -41.259 -4.101 1.00 94.31 229 THR A CA 1
ATOM 1746 C C . THR A 1 229 ? 1.785 -40.492 -3.169 1.00 94.31 229 THR A C 1
ATOM 1748 O O . THR A 1 229 ? 1.332 -39.585 -2.477 1.00 94.31 229 THR A O 1
ATOM 1751 N N . SER A 1 230 ? 3.088 -40.797 -3.195 1.00 92.56 230 SER A N 1
ATOM 1752 C CA . SER A 1 230 ? 4.104 -40.026 -2.464 1.00 92.56 230 SER A CA 1
ATOM 1753 C C . SER A 1 230 ? 4.111 -38.563 -2.911 1.00 92.56 230 SER A C 1
ATOM 1755 O O . SER A 1 230 ? 4.045 -37.666 -2.082 1.00 92.56 230 SER A O 1
ATOM 1757 N N . ALA A 1 231 ? 4.091 -38.318 -4.224 1.00 92.81 231 ALA A N 1
ATOM 1758 C CA . ALA A 1 231 ? 4.050 -36.973 -4.790 1.00 92.81 231 ALA A CA 1
ATOM 1759 C C . ALA A 1 231 ? 2.809 -36.176 -4.345 1.00 92.81 231 ALA A C 1
ATOM 1761 O O . ALA A 1 231 ? 2.908 -34.980 -4.084 1.00 92.81 231 ALA A O 1
ATOM 1762 N N . LEU A 1 232 ? 1.640 -36.823 -4.235 1.00 95.38 232 LEU A N 1
ATOM 1763 C CA . LEU A 1 232 ? 0.442 -36.180 -3.686 1.00 95.38 232 LEU A CA 1
ATOM 1764 C C . LEU A 1 232 ? 0.601 -35.808 -2.213 1.00 95.38 232 LEU A C 1
ATOM 1766 O O . LEU A 1 232 ? 0.222 -34.700 -1.842 1.00 95.38 232 LEU A O 1
ATOM 1770 N N . GLN A 1 233 ? 1.159 -36.704 -1.396 1.00 94.38 233 GLN A N 1
ATOM 1771 C CA . GLN A 1 233 ? 1.402 -36.433 0.024 1.00 94.38 233 GLN A CA 1
ATOM 1772 C C . GLN A 1 233 ? 2.347 -35.242 0.208 1.00 94.38 233 GLN A C 1
ATOM 1774 O O . GLN A 1 233 ? 2.046 -34.350 1.001 1.00 94.38 233 GLN A O 1
ATOM 1779 N N . ASP A 1 234 ? 3.422 -35.176 -0.582 1.00 89.69 234 ASP A N 1
ATOM 1780 C CA . ASP A 1 234 ? 4.377 -34.065 -0.539 1.00 89.69 234 ASP A CA 1
ATOM 1781 C C . ASP A 1 234 ? 3.702 -32.728 -0.906 1.00 89.69 234 ASP A C 1
ATOM 1783 O O . ASP A 1 234 ? 3.885 -31.716 -0.224 1.00 89.69 234 ASP A O 1
ATOM 1787 N N . ILE A 1 235 ? 2.863 -32.713 -1.953 1.00 91.88 235 ILE A N 1
ATOM 1788 C CA . ILE A 1 235 ? 2.113 -31.507 -2.343 1.00 91.88 235 ILE A CA 1
ATOM 1789 C C . ILE A 1 235 ? 1.115 -31.094 -1.248 1.00 91.88 235 ILE A C 1
ATOM 1791 O O . ILE A 1 235 ? 0.977 -29.903 -0.954 1.00 91.88 235 ILE A O 1
ATOM 1795 N N . GLU A 1 236 ? 0.402 -32.044 -0.642 1.00 91.62 236 GLU A N 1
ATOM 1796 C CA . GLU A 1 236 ? -0.543 -31.765 0.447 1.00 91.62 236 GLU A CA 1
ATOM 1797 C C . GLU A 1 236 ? 0.157 -31.201 1.689 1.00 91.62 236 GLU A C 1
ATOM 1799 O O . GLU A 1 236 ? -0.350 -30.251 2.298 1.00 91.62 236 GLU A O 1
ATOM 1804 N N . GLU A 1 237 ? 1.334 -31.722 2.039 1.00 88.62 237 GLU A N 1
ATOM 1805 C CA . GLU A 1 237 ? 2.130 -31.205 3.151 1.00 88.62 237 GLU A CA 1
ATOM 1806 C C . GLU A 1 237 ? 2.552 -29.750 2.912 1.00 88.62 237 GLU A C 1
ATOM 1808 O O . GLU A 1 237 ? 2.423 -28.912 3.808 1.00 88.62 237 GLU A O 1
ATOM 1813 N N . ILE A 1 238 ? 2.985 -29.414 1.696 1.00 86.06 238 ILE A N 1
ATOM 1814 C CA . ILE A 1 238 ? 3.381 -28.042 1.347 1.00 86.06 238 ILE A CA 1
ATOM 1815 C C . ILE A 1 238 ? 2.188 -27.097 1.385 1.00 86.06 238 ILE A C 1
ATOM 1817 O O . ILE A 1 238 ? 2.272 -26.033 1.995 1.00 86.06 238 ILE A O 1
ATOM 1821 N N . ARG A 1 239 ? 1.036 -27.507 0.844 1.00 88.88 239 ARG A N 1
ATOM 1822 C CA . ARG A 1 239 ? -0.199 -26.712 0.945 1.00 88.88 239 ARG A CA 1
ATOM 1823 C C . ARG A 1 239 ? -0.601 -26.452 2.393 1.00 88.88 239 ARG A C 1
ATOM 1825 O O . ARG A 1 239 ? -1.079 -25.360 2.712 1.00 88.88 239 ARG A O 1
ATOM 1832 N N . LYS A 1 240 ? -0.427 -27.445 3.270 1.00 87.88 240 LYS A N 1
ATOM 1833 C CA . LYS A 1 240 ? -0.677 -27.289 4.704 1.00 87.88 240 LYS A CA 1
ATOM 1834 C C . LYS A 1 240 ? 0.287 -26.270 5.316 1.00 87.88 240 LYS A C 1
ATOM 1836 O O . LYS A 1 240 ? -0.181 -25.349 5.978 1.00 87.88 240 LYS A O 1
ATOM 1841 N N . ARG A 1 241 ? 1.592 -26.375 5.034 1.00 82.06 241 ARG A N 1
ATOM 1842 C CA . ARG A 1 241 ? 2.605 -25.405 5.494 1.00 82.06 241 ARG A CA 1
ATOM 1843 C C . ARG A 1 241 ? 2.306 -23.984 5.011 1.00 82.06 241 ARG A C 1
ATOM 1845 O O . ARG A 1 241 ? 2.371 -23.064 5.816 1.00 82.06 241 ARG A O 1
ATOM 1852 N N . ASP A 1 242 ? 1.920 -23.801 3.750 1.00 81.69 242 ASP A N 1
ATOM 1853 C CA . ASP A 1 242 ? 1.544 -22.487 3.210 1.00 81.69 242 ASP A CA 1
ATOM 1854 C C . ASP A 1 242 ? 0.311 -21.913 3.912 1.00 81.69 242 ASP A C 1
ATOM 1856 O O . ASP A 1 242 ? 0.290 -20.735 4.270 1.00 81.69 242 ASP A O 1
ATOM 1860 N N . THR A 1 243 ? -0.700 -22.749 4.162 1.00 82.81 243 THR A N 1
ATOM 1861 C CA . THR A 1 243 ? -1.912 -22.345 4.891 1.00 82.81 243 THR A CA 1
ATOM 1862 C C . THR A 1 243 ? -1.578 -21.937 6.327 1.00 82.81 243 THR A C 1
ATOM 1864 O O . THR A 1 243 ? -2.051 -20.901 6.801 1.00 82.81 243 THR A O 1
ATOM 1867 N N . ASP A 1 244 ? -0.726 -22.706 7.007 1.00 80.19 244 ASP A N 1
ATOM 1868 C CA . ASP A 1 244 ? -0.265 -22.404 8.363 1.00 80.19 244 ASP A CA 1
ATOM 1869 C C . ASP A 1 244 ? 0.586 -21.121 8.385 1.00 80.19 244 ASP A C 1
ATOM 1871 O O . ASP A 1 244 ? 0.385 -20.267 9.248 1.00 80.19 244 ASP A O 1
ATOM 1875 N N . THR A 1 245 ? 1.472 -20.908 7.406 1.00 76.19 245 THR A N 1
ATOM 1876 C CA . THR A 1 245 ? 2.256 -19.667 7.269 1.00 76.19 245 THR A CA 1
ATOM 1877 C C . THR A 1 245 ? 1.356 -18.461 6.983 1.00 76.19 245 THR A C 1
ATOM 1879 O O . THR A 1 245 ? 1.569 -17.397 7.566 1.00 76.19 245 THR A O 1
ATOM 1882 N N . GLN A 1 246 ? 0.325 -18.592 6.140 1.00 77.56 246 GLN A N 1
ATOM 1883 C CA . GLN A 1 246 ? -0.651 -17.521 5.896 1.00 77.56 246 GLN A CA 1
ATOM 1884 C C . GLN A 1 246 ? -1.448 -17.184 7.152 1.00 77.56 246 GLN A C 1
ATOM 1886 O O . GLN A 1 246 ? -1.616 -16.007 7.481 1.00 77.56 246 GLN A O 1
ATOM 1891 N N . ARG A 1 247 ? -1.903 -18.207 7.878 1.00 79.31 247 ARG A N 1
ATOM 1892 C CA . ARG A 1 247 ? -2.600 -18.034 9.150 1.00 79.31 247 ARG A CA 1
ATOM 1893 C C . ARG A 1 247 ? -1.706 -17.346 10.177 1.00 79.31 247 ARG A C 1
ATOM 1895 O O . ARG A 1 247 ? -2.111 -16.332 10.734 1.00 79.31 247 ARG A O 1
ATOM 1902 N N . ASN A 1 248 ? -0.478 -17.829 10.355 1.00 79.31 248 ASN A N 1
ATOM 1903 C CA . ASN A 1 248 ? 0.503 -17.233 11.259 1.00 79.31 248 ASN A CA 1
ATOM 1904 C C . ASN A 1 248 ? 0.842 -15.794 10.851 1.00 79.31 248 ASN A C 1
ATOM 1906 O O . ASN A 1 248 ? 0.987 -14.936 11.712 1.00 79.31 248 ASN A O 1
ATOM 1910 N N . SER A 1 249 ? 0.917 -15.498 9.550 1.00 75.94 249 SER A N 1
ATOM 1911 C CA . SER A 1 249 ? 1.105 -14.136 9.041 1.00 75.94 249 SER A CA 1
ATOM 1912 C C . SER A 1 249 ? -0.085 -13.239 9.386 1.00 75.94 249 SER A C 1
ATOM 1914 O O . SER A 1 249 ? 0.108 -12.137 9.890 1.00 75.94 249 SER A O 1
ATOM 1916 N N . ALA A 1 250 ? -1.321 -13.703 9.192 1.00 74.69 250 ALA A N 1
ATOM 1917 C CA . ALA A 1 250 ? -2.520 -12.939 9.537 1.00 74.69 250 ALA A CA 1
ATOM 1918 C C . ALA A 1 250 ? -2.647 -12.705 11.054 1.00 74.69 250 ALA A C 1
ATOM 1920 O O . ALA A 1 250 ? -2.936 -11.585 11.490 1.00 74.69 250 ALA A O 1
ATOM 1921 N N . GLU A 1 251 ? -2.386 -13.736 11.860 1.00 79.25 251 GLU A N 1
ATOM 1922 C CA . GLU A 1 251 ? -2.352 -13.654 13.324 1.00 79.25 251 GLU A CA 1
ATOM 1923 C C . GLU A 1 251 ? -1.240 -12.700 13.784 1.00 79.25 251 GLU A C 1
ATOM 1925 O O . GLU A 1 251 ? -1.495 -11.804 14.588 1.00 79.25 251 GLU A O 1
ATOM 1930 N N . PHE A 1 252 ? -0.045 -12.785 13.193 1.00 70.88 252 PHE A N 1
ATOM 1931 C CA . PHE A 1 252 ? 1.065 -11.870 13.458 1.00 70.88 252 PHE A CA 1
ATOM 1932 C C . PHE A 1 252 ? 0.742 -10.423 13.068 1.00 70.88 252 PHE A C 1
ATOM 1934 O O . PHE A 1 252 ? 1.036 -9.509 13.832 1.00 70.88 252 PHE A O 1
ATOM 1941 N N . GLN A 1 253 ? 0.114 -10.181 11.913 1.00 70.50 253 GLN A N 1
ATOM 1942 C CA . GLN A 1 253 ? -0.307 -8.835 11.507 1.00 70.50 253 GLN A CA 1
ATOM 1943 C C . GLN A 1 253 ? -1.368 -8.269 12.455 1.00 70.50 253 GLN A C 1
ATOM 1945 O O . GLN A 1 253 ? -1.340 -7.079 12.766 1.00 70.50 253 GLN A O 1
ATOM 1950 N N . THR A 1 254 ? -2.284 -9.111 12.933 1.00 76.06 254 THR A N 1
ATOM 1951 C CA . THR A 1 254 ? -3.300 -8.722 13.920 1.00 76.06 254 THR A CA 1
ATOM 1952 C C . THR A 1 254 ? -2.652 -8.378 15.258 1.00 76.06 254 THR A C 1
ATOM 1954 O O . THR A 1 254 ? -2.883 -7.292 15.788 1.00 76.06 254 THR A O 1
ATOM 1957 N N . TRP A 1 255 ? -1.770 -9.245 15.760 1.00 79.44 255 TRP A N 1
ATOM 1958 C CA . TRP A 1 255 ? -0.998 -9.007 16.978 1.00 79.44 255 TRP A CA 1
ATOM 1959 C C . TRP A 1 255 ? -0.145 -7.739 16.869 1.00 79.44 255 TRP A C 1
ATOM 1961 O O . TRP A 1 255 ? -0.205 -6.878 17.741 1.00 79.44 255 TRP A O 1
ATOM 1971 N N . ARG A 1 256 ? 0.576 -7.555 15.757 1.00 71.94 256 ARG A N 1
ATOM 1972 C CA . ARG A 1 256 ? 1.383 -6.357 15.497 1.00 71.94 256 ARG A CA 1
ATOM 1973 C C . ARG A 1 256 ? 0.531 -5.090 15.504 1.00 71.94 256 ARG A C 1
ATOM 1975 O O . ARG A 1 256 ? 0.948 -4.099 16.093 1.00 71.94 256 ARG A O 1
ATOM 1982 N N . LYS A 1 257 ? -0.645 -5.101 14.864 1.00 73.75 257 LYS A N 1
ATOM 1983 C CA . LYS A 1 257 ? -1.583 -3.966 14.903 1.00 73.75 257 LYS A CA 1
ATOM 1984 C C . LYS A 1 257 ? -2.035 -3.664 16.332 1.00 73.75 257 LYS A C 1
ATOM 1986 O O . LYS A 1 257 ? -2.058 -2.494 16.693 1.00 73.75 257 LYS A O 1
ATOM 1991 N N . SER A 1 258 ? -2.334 -4.689 17.134 1.00 76.94 258 SER A N 1
ATOM 1992 C CA . SER A 1 258 ? -2.684 -4.527 18.553 1.00 76.94 258 SER A CA 1
ATOM 1993 C C . SER A 1 258 ? -1.548 -3.873 19.338 1.00 76.94 258 SER A C 1
ATOM 1995 O O . SER A 1 258 ? -1.756 -2.831 19.942 1.00 76.94 258 SER A O 1
ATOM 1997 N N . VAL A 1 259 ? -0.328 -4.411 19.245 1.00 72.75 259 VAL A N 1
ATOM 1998 C CA . VAL A 1 259 ? 0.841 -3.886 19.970 1.00 72.75 259 VAL A CA 1
ATOM 1999 C C . VAL A 1 259 ? 1.157 -2.444 19.572 1.00 72.75 259 VAL A C 1
ATOM 2001 O O . VAL A 1 259 ? 1.470 -1.621 20.426 1.00 72.75 259 VAL A O 1
ATOM 2004 N N . VAL A 1 260 ? 1.063 -2.108 18.280 1.00 73.81 260 VAL A N 1
ATOM 2005 C CA . VAL A 1 260 ? 1.247 -0.723 17.815 1.00 73.81 260 VAL A CA 1
ATOM 2006 C C . VAL A 1 260 ? 0.198 0.201 18.430 1.00 73.81 260 VAL A C 1
ATOM 2008 O O . VAL A 1 260 ? 0.540 1.302 18.851 1.00 73.81 260 VAL A O 1
ATOM 2011 N N . MET A 1 261 ? -1.061 -0.235 18.511 1.00 75.94 261 MET A N 1
ATOM 2012 C CA . MET A 1 261 ? -2.108 0.546 19.171 1.00 75.94 261 MET A CA 1
ATOM 2013 C C . MET A 1 261 ? -1.827 0.708 20.664 1.00 75.94 261 MET A C 1
ATOM 2015 O O . MET A 1 261 ? -1.875 1.833 21.144 1.00 75.94 261 MET A O 1
ATOM 2019 N N . ASP A 1 262 ? -1.443 -0.353 21.373 1.00 77.12 262 ASP A N 1
ATOM 2020 C CA . ASP A 1 262 ? -1.116 -0.286 22.805 1.00 77.12 262 ASP A CA 1
ATOM 2021 C C . ASP A 1 262 ? 0.023 0.712 23.079 1.00 77.12 262 ASP A C 1
ATOM 2023 O O . ASP A 1 262 ? -0.087 1.566 23.956 1.00 77.12 262 ASP A O 1
ATOM 2027 N N . ILE A 1 263 ? 1.078 0.695 22.256 1.00 77.94 263 ILE A N 1
ATOM 2028 C CA . ILE A 1 263 ? 2.192 1.651 22.357 1.00 77.94 263 ILE A CA 1
ATOM 2029 C C . ILE A 1 263 ? 1.717 3.091 22.119 1.00 77.94 263 ILE A C 1
ATOM 2031 O O . ILE A 1 263 ? 2.126 4.005 22.840 1.00 77.94 263 ILE A O 1
ATOM 2035 N N . ARG A 1 264 ? 0.871 3.317 21.106 1.00 81.88 264 ARG A N 1
ATOM 2036 C CA . ARG A 1 264 ? 0.308 4.646 20.810 1.00 81.88 264 ARG A CA 1
ATOM 2037 C C . ARG A 1 264 ? -0.550 5.151 21.972 1.00 81.88 264 ARG A C 1
ATOM 2039 O O . ARG A 1 264 ? -0.407 6.302 22.380 1.00 81.88 264 ARG A O 1
ATOM 2046 N N . MET A 1 265 ? -1.372 4.275 22.546 1.00 82.81 265 MET A N 1
ATOM 2047 C CA . MET A 1 265 ? -2.212 4.567 23.708 1.00 82.81 265 MET A CA 1
ATOM 2048 C C . MET A 1 265 ? -1.391 4.916 24.948 1.00 82.81 265 MET A C 1
ATOM 2050 O O . MET A 1 265 ? -1.703 5.891 25.633 1.00 82.81 265 MET A O 1
ATOM 2054 N N . ASP A 1 266 ? -0.326 4.164 25.221 1.00 83.62 266 ASP A N 1
ATOM 2055 C CA . ASP A 1 266 ? 0.559 4.429 26.354 1.00 83.62 266 ASP A CA 1
ATOM 2056 C C . ASP A 1 266 ? 1.294 5.764 26.199 1.00 83.62 266 ASP A C 1
ATOM 2058 O O . ASP A 1 266 ? 1.388 6.525 27.163 1.00 83.62 266 ASP A O 1
ATOM 2062 N N . ARG A 1 267 ? 1.757 6.101 24.988 1.00 83.44 267 ARG A N 1
ATOM 2063 C CA . ARG A 1 267 ? 2.368 7.413 24.707 1.00 83.44 267 ARG A CA 1
ATOM 2064 C C . ARG A 1 267 ? 1.384 8.555 24.890 1.00 83.44 267 ARG A C 1
ATOM 2066 O O . ARG A 1 267 ? 1.736 9.562 25.496 1.00 83.44 267 ARG A O 1
ATOM 2073 N N . LEU A 1 268 ? 0.160 8.397 24.388 1.00 86.00 268 LEU A N 1
ATOM 2074 C CA . LEU A 1 268 ? -0.881 9.394 24.592 1.00 86.00 268 LEU A CA 1
ATOM 2075 C C . LEU A 1 268 ? -1.158 9.583 26.081 1.00 86.00 268 LEU A C 1
ATOM 2077 O O . LEU A 1 268 ? -1.192 10.717 26.541 1.00 86.00 268 LEU A O 1
ATOM 2081 N N . ARG A 1 269 ? -1.301 8.495 26.845 1.00 86.50 269 ARG A N 1
ATOM 2082 C CA . ARG A 1 269 ? -1.500 8.573 28.297 1.00 86.50 269 ARG A CA 1
ATOM 2083 C C . ARG A 1 269 ? -0.347 9.316 28.977 1.00 86.50 269 ARG A C 1
ATOM 2085 O O . ARG A 1 269 ? -0.612 10.232 29.743 1.00 86.50 269 ARG A O 1
ATOM 2092 N N . GLN A 1 270 ? 0.903 8.995 28.641 1.00 85.88 270 GLN A N 1
ATOM 2093 C CA . GLN A 1 270 ? 2.077 9.698 29.176 1.00 85.88 270 GLN A CA 1
ATOM 2094 C C . GLN A 1 270 ? 2.065 11.197 28.842 1.00 85.88 270 GLN A C 1
ATOM 2096 O O . GLN A 1 270 ? 2.331 12.017 29.717 1.00 85.88 270 GLN A O 1
ATOM 2101 N N . ALA A 1 271 ? 1.718 11.568 27.607 1.00 85.69 271 ALA A N 1
ATOM 2102 C CA . ALA A 1 271 ? 1.611 12.971 27.212 1.00 85.69 271 ALA A CA 1
ATOM 2103 C C . ALA A 1 271 ? 0.447 13.684 27.914 1.00 85.69 271 ALA A C 1
ATOM 2105 O O . ALA A 1 271 ? 0.593 14.827 28.333 1.00 85.69 271 ALA A O 1
ATOM 2106 N N . MET A 1 272 ? -0.695 13.017 28.093 1.00 85.00 272 MET A N 1
ATOM 2107 C CA . MET A 1 272 ? -1.827 13.556 28.853 1.00 85.00 272 MET A CA 1
ATOM 2108 C C . MET A 1 272 ? -1.452 13.782 30.324 1.00 85.00 272 MET A C 1
ATOM 2110 O O . MET A 1 272 ? -1.743 14.850 30.859 1.00 85.00 272 MET A O 1
ATOM 2114 N N . ASP A 1 273 ? -0.747 12.834 30.950 1.00 87.12 273 ASP A N 1
ATOM 2115 C CA . ASP A 1 273 ? -0.256 12.952 32.330 1.00 87.12 273 ASP A CA 1
ATOM 2116 C C . ASP A 1 273 ? 0.764 14.098 32.485 1.00 87.12 273 ASP A C 1
ATOM 2118 O O . ASP A 1 273 ? 0.837 14.733 33.539 1.00 87.12 273 ASP A O 1
ATOM 2122 N N . ALA A 1 274 ? 1.520 14.403 31.424 1.00 88.50 274 ALA A N 1
ATOM 2123 C CA . ALA A 1 274 ? 2.445 15.535 31.358 1.00 88.50 274 ALA A CA 1
ATOM 2124 C C . ALA A 1 274 ? 1.774 16.878 30.991 1.00 88.50 274 ALA A C 1
ATOM 2126 O O . ALA A 1 274 ? 2.424 17.921 31.059 1.00 88.50 274 ALA A O 1
ATOM 2127 N N . GLY A 1 275 ? 0.492 16.883 30.605 1.00 87.38 275 GLY A N 1
ATOM 2128 C CA . GLY A 1 275 ? -0.194 18.075 30.088 1.00 87.38 275 GLY A CA 1
ATOM 2129 C C . GLY A 1 275 ? 0.202 18.464 28.655 1.00 87.38 275 GLY A C 1
ATOM 2130 O O . GLY A 1 275 ? -0.077 19.576 28.217 1.00 87.38 275 GLY A O 1
ATOM 2131 N N . GLU A 1 276 ? 0.835 17.554 27.914 1.00 89.25 276 GLU A N 1
ATOM 2132 C CA . GLU A 1 276 ? 1.340 17.732 26.544 1.00 89.25 276 GLU A CA 1
ATOM 2133 C C . GLU A 1 276 ? 0.460 17.042 25.484 1.00 89.25 276 GLU A C 1
ATOM 2135 O O . GLU A 1 276 ? 0.843 16.940 24.319 1.00 89.25 276 GLU A O 1
ATOM 2140 N N . GLY A 1 277 ? -0.724 16.552 25.861 1.00 83.62 277 GLY A N 1
ATOM 2141 C CA . GLY A 1 277 ? -1.600 15.781 24.971 1.00 83.62 277 GLY A CA 1
ATOM 2142 C C . GLY A 1 277 ? -1.983 16.509 23.679 1.00 83.62 277 GLY A C 1
ATOM 2143 O O . GLY A 1 277 ? -1.941 15.912 22.603 1.00 83.62 277 GLY A O 1
ATOM 2144 N N . GLU A 1 278 ? -2.293 17.808 23.762 1.00 83.06 278 GLU A N 1
ATOM 2145 C CA . GLU A 1 278 ? -2.602 18.631 22.582 1.00 83.06 278 GLU A CA 1
ATOM 2146 C C . GLU A 1 278 ? -1.400 18.734 21.636 1.00 83.06 278 GLU A C 1
ATOM 2148 O O . GLU A 1 278 ? -1.536 18.506 20.434 1.00 83.06 278 GLU A O 1
ATOM 2153 N N . THR A 1 279 ? -0.215 19.012 22.189 1.00 85.56 279 THR A N 1
ATOM 2154 C CA . THR A 1 279 ? 1.040 19.116 21.435 1.00 85.56 279 THR A CA 1
ATOM 2155 C C . THR A 1 279 ? 1.378 17.796 20.751 1.00 85.56 279 THR A C 1
ATOM 2157 O O . THR A 1 279 ? 1.734 17.796 19.575 1.00 85.56 279 THR A O 1
ATOM 2160 N N . LEU A 1 280 ? 1.211 16.662 21.443 1.00 84.31 280 LEU A N 1
ATOM 2161 C CA . LEU A 1 280 ? 1.436 15.340 20.860 1.00 84.31 280 LEU A CA 1
ATOM 2162 C C . LEU A 1 280 ? 0.482 15.074 19.687 1.00 84.31 280 LEU A C 1
ATOM 2164 O O . LEU A 1 280 ? 0.919 14.586 18.648 1.00 84.31 280 LEU A O 1
ATOM 2168 N N . CYS A 1 281 ? -0.806 15.395 19.825 1.00 84.62 281 CYS A N 1
ATOM 2169 C CA . CYS A 1 281 ? -1.777 15.180 18.750 1.00 84.62 281 CYS A CA 1
ATOM 2170 C C . CYS A 1 281 ? -1.474 16.054 17.524 1.00 84.62 281 CYS A C 1
ATOM 2172 O O . CYS A 1 281 ? -1.508 15.557 16.396 1.00 84.62 281 CYS A O 1
ATOM 2174 N N . GLU A 1 282 ? -1.130 17.327 17.745 1.00 86.12 282 GLU A N 1
ATOM 2175 C CA . GLU A 1 282 ? -0.699 18.252 16.691 1.00 86.12 282 GLU A CA 1
ATOM 2176 C C . GLU A 1 282 ? 0.558 17.716 15.985 1.00 86.12 282 GLU A C 1
ATOM 2178 O O . GLU A 1 282 ? 0.562 17.569 14.763 1.00 86.12 282 GLU A O 1
ATOM 2183 N N . MET A 1 283 ? 1.576 17.306 16.744 1.00 86.81 283 MET A N 1
ATOM 2184 C CA . MET A 1 283 ? 2.804 16.708 16.212 1.00 86.81 283 MET A CA 1
ATOM 2185 C C . MET A 1 283 ? 2.544 15.439 15.388 1.00 86.81 283 MET A C 1
ATOM 2187 O O . MET A 1 283 ? 3.032 15.325 14.261 1.00 86.81 283 MET A O 1
ATOM 2191 N N . LEU A 1 284 ? 1.739 14.504 15.903 1.00 85.69 284 LEU A N 1
ATOM 2192 C CA . LEU A 1 284 ? 1.423 13.248 15.216 1.00 85.69 284 LEU A CA 1
ATOM 2193 C C . LEU A 1 284 ? 0.657 13.479 13.909 1.00 85.69 284 LEU A C 1
ATOM 2195 O O . LEU A 1 284 ? 0.977 12.841 12.903 1.00 85.69 284 LEU A O 1
ATOM 2199 N N . MET A 1 285 ? -0.317 14.396 13.899 1.00 85.62 285 MET A N 1
ATOM 2200 C CA . MET A 1 285 ? -1.049 14.758 12.678 1.00 85.62 285 MET A CA 1
ATOM 2201 C C . MET A 1 285 ? -0.173 15.506 11.670 1.00 85.62 285 MET A C 1
ATOM 2203 O O . MET A 1 285 ? -0.373 15.368 10.466 1.00 85.62 285 MET A O 1
ATOM 2207 N N . LEU A 1 286 ? 0.820 16.263 12.143 1.00 85.56 286 LEU A N 1
ATOM 2208 C CA . LEU A 1 286 ? 1.787 16.972 11.302 1.00 85.56 286 LEU A CA 1
ATOM 2209 C C . LEU A 1 286 ? 2.958 16.099 10.832 1.00 85.56 286 LEU A C 1
ATOM 2211 O O . LEU A 1 286 ? 3.800 16.595 10.075 1.00 85.56 286 LEU A O 1
ATOM 2215 N N . GLY A 1 287 ? 3.027 14.842 11.282 1.00 81.75 287 GLY A N 1
ATOM 2216 C CA . GLY A 1 287 ? 4.133 13.924 11.011 1.00 81.75 287 GLY A CA 1
ATOM 2217 C C . GLY A 1 287 ? 5.460 14.334 11.657 1.00 81.75 287 GLY A C 1
ATOM 2218 O O . GLY A 1 287 ? 6.509 13.854 11.235 1.00 81.75 287 GLY A O 1
ATOM 2219 N N . GLU A 1 288 ? 5.440 15.219 12.655 1.00 82.00 288 GLU A N 1
ATOM 2220 C CA . GLU A 1 288 ? 6.635 15.714 13.340 1.00 82.00 288 GLU A CA 1
ATOM 2221 C C . GLU A 1 288 ? 6.910 14.909 14.615 1.00 82.00 288 GLU A C 1
ATOM 2223 O O . GLU A 1 288 ? 6.015 14.653 15.411 1.00 82.00 288 GLU A O 1
ATOM 2228 N N . GLY A 1 289 ? 8.166 14.504 14.828 1.00 63.97 289 GLY A N 1
ATOM 2229 C CA . GLY A 1 289 ? 8.640 13.989 16.121 1.00 63.97 289 GLY A CA 1
ATOM 2230 C C . GLY A 1 289 ? 8.095 12.630 16.575 1.00 63.97 289 GLY A C 1
ATOM 2231 O O . GLY A 1 289 ? 8.355 12.223 17.706 1.00 63.97 289 GLY A O 1
ATOM 2232 N N . GLY A 1 290 ? 7.402 11.886 15.712 1.00 59.66 290 GLY A N 1
ATOM 2233 C CA . GLY A 1 290 ? 7.169 10.465 15.954 1.00 59.66 290 GLY A CA 1
ATOM 2234 C C . GLY A 1 290 ? 8.492 9.690 15.851 1.00 59.66 290 GLY A C 1
ATOM 2235 O O . GLY A 1 290 ? 9.252 9.938 14.908 1.00 59.66 290 GLY A O 1
ATOM 2236 N N . PRO A 1 291 ? 8.804 8.742 16.759 1.00 55.22 291 PRO A N 1
ATOM 2237 C CA . PRO A 1 291 ? 9.879 7.787 16.499 1.00 55.22 291 PRO A CA 1
ATOM 2238 C C . PRO A 1 291 ? 9.580 7.134 15.155 1.00 55.22 291 PRO A C 1
ATOM 2240 O O . PRO A 1 291 ? 8.413 6.855 14.895 1.00 55.22 291 PRO A O 1
ATOM 2243 N N . ALA A 1 292 ? 10.599 6.953 14.307 1.00 55.16 292 ALA A N 1
ATOM 2244 C CA . ALA A 1 292 ? 10.471 6.425 12.950 1.00 55.16 292 ALA A CA 1
ATOM 2245 C C . ALA A 1 292 ? 9.701 5.093 12.956 1.00 55.16 292 ALA A C 1
ATOM 2247 O O . ALA A 1 292 ? 10.273 4.009 13.066 1.00 55.16 292 ALA A O 1
ATOM 2248 N N . GLU A 1 293 ? 8.375 5.176 12.918 1.00 53.75 293 GLU A N 1
ATOM 2249 C CA 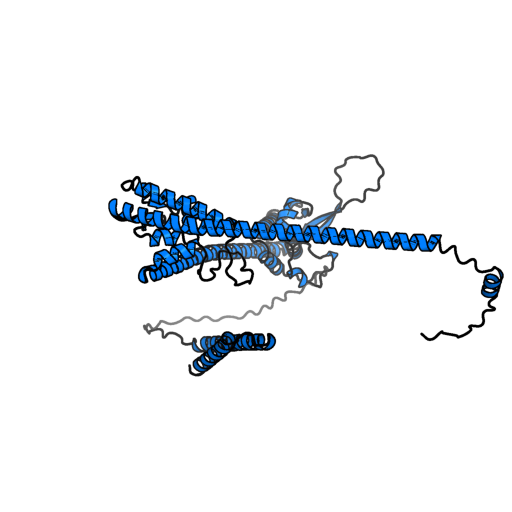. GLU A 1 293 ? 7.517 4.019 13.022 1.00 53.75 293 GLU A CA 1
ATOM 2250 C C . GLU A 1 293 ? 7.562 3.332 11.672 1.00 53.75 293 GLU A C 1
ATOM 2252 O O . GLU A 1 293 ? 7.352 3.949 10.622 1.00 53.75 293 GLU A O 1
ATOM 2257 N N . VAL A 1 294 ? 7.862 2.034 11.723 1.00 51.03 294 VAL A N 1
ATOM 2258 C CA . VAL A 1 294 ? 7.860 1.119 10.585 1.00 51.03 294 VAL A CA 1
ATOM 2259 C C . VAL A 1 294 ? 6.430 1.049 10.056 1.00 51.03 294 VAL A C 1
ATOM 2261 O O . VAL A 1 294 ? 5.648 0.158 10.403 1.00 51.03 294 VAL A O 1
ATOM 2264 N N . THR A 1 295 ? 6.078 2.047 9.254 1.00 51.06 295 THR A N 1
ATOM 2265 C CA . THR A 1 295 ? 4.764 2.215 8.651 1.00 51.06 295 THR A CA 1
ATOM 2266 C C . THR A 1 295 ? 4.596 1.062 7.668 1.00 51.06 295 THR A C 1
ATOM 2268 O O . THR A 1 295 ? 5.512 0.741 6.912 1.00 51.06 295 THR A O 1
ATOM 2271 N N . HIS A 1 296 ? 3.473 0.355 7.777 1.00 48.19 296 HIS A N 1
ATOM 2272 C CA . HIS A 1 296 ? 3.199 -0.950 7.175 1.00 48.19 296 HIS A CA 1
ATOM 2273 C C . HIS A 1 296 ? 3.854 -1.201 5.801 1.00 48.19 296 HIS A C 1
ATOM 2275 O O . HIS A 1 296 ? 3.346 -0.783 4.769 1.00 48.19 296 HIS A O 1
ATOM 2281 N N . GLY A 1 297 ? 4.955 -1.960 5.791 1.00 47.91 297 GLY A N 1
ATOM 2282 C CA . GLY A 1 297 ? 5.448 -2.659 4.601 1.00 47.91 297 GLY A CA 1
ATOM 2283 C C . GLY A 1 297 ? 6.085 -1.806 3.501 1.00 47.91 297 GLY A C 1
ATOM 2284 O O . GLY A 1 297 ? 6.519 -2.388 2.510 1.00 47.91 297 GLY A O 1
ATOM 2285 N N . ARG A 1 298 ? 6.204 -0.479 3.652 1.00 45.69 298 ARG A N 1
ATOM 2286 C CA . ARG A 1 298 ? 7.067 0.314 2.764 1.00 45.69 298 ARG A CA 1
ATOM 2287 C C . ARG A 1 298 ? 8.509 0.112 3.251 1.00 45.69 298 ARG A C 1
ATOM 2289 O O . ARG A 1 298 ? 8.790 0.455 4.401 1.00 45.69 298 ARG A O 1
ATOM 2296 N N . PRO A 1 299 ? 9.405 -0.511 2.460 1.00 43.25 299 PRO A N 1
ATOM 2297 C CA . PRO A 1 299 ? 10.799 -0.644 2.857 1.00 43.25 299 PRO A CA 1
ATOM 2298 C C . PRO A 1 299 ? 11.340 0.756 3.143 1.00 43.25 299 PRO A C 1
ATOM 2300 O O . PRO A 1 299 ? 11.245 1.643 2.299 1.00 43.25 299 PRO A O 1
ATOM 2303 N N . LEU A 1 300 ? 11.843 0.949 4.364 1.00 45.38 300 LEU A N 1
ATOM 2304 C CA . LEU A 1 300 ? 12.537 2.160 4.778 1.00 45.38 300 LEU A CA 1
ATOM 2305 C C . LEU A 1 300 ? 13.743 2.328 3.849 1.00 45.38 300 LEU A C 1
ATOM 2307 O O . LEU A 1 300 ? 14.775 1.687 4.042 1.00 45.38 300 LEU A O 1
ATOM 2311 N N . SER A 1 301 ? 13.605 3.153 2.812 1.00 46.50 301 SER A N 1
ATOM 2312 C CA . SER A 1 301 ? 14.760 3.669 2.091 1.00 46.50 301 SER A CA 1
ATOM 2313 C C . SER A 1 301 ? 15.611 4.423 3.110 1.00 46.50 301 SER A C 1
ATOM 2315 O O . SER A 1 301 ? 15.117 5.289 3.829 1.00 46.50 301 SER A O 1
ATOM 2317 N N . SER A 1 302 ? 16.868 4.022 3.221 1.00 44.41 302 SER A N 1
ATOM 2318 C CA . SER A 1 302 ? 17.789 4.252 4.335 1.00 44.41 302 SER A CA 1
ATOM 2319 C C . SER A 1 302 ? 18.301 5.695 4.510 1.00 44.41 302 SER A C 1
ATOM 2321 O O . SER A 1 302 ? 19.478 5.883 4.802 1.00 44.41 302 SER A O 1
ATOM 2323 N N . SER A 1 303 ? 17.465 6.725 4.355 1.00 42.59 303 SER A N 1
ATOM 2324 C CA . SER A 1 303 ? 17.845 8.116 4.647 1.00 42.59 303 SER A CA 1
ATOM 2325 C C . SER A 1 303 ? 17.020 8.685 5.802 1.00 42.59 303 SER A C 1
ATOM 2327 O O . SER A 1 303 ? 15.916 9.198 5.627 1.00 42.59 303 SER A O 1
ATOM 2329 N N . THR A 1 304 ? 17.584 8.580 7.002 1.00 41.78 304 THR A N 1
ATOM 2330 C CA . THR A 1 304 ? 17.078 9.049 8.301 1.00 41.78 304 THR A CA 1
ATOM 2331 C C . THR A 1 304 ? 17.179 10.574 8.462 1.00 41.78 304 THR A C 1
ATOM 2333 O O . THR A 1 304 ? 17.693 11.086 9.450 1.00 41.78 304 THR A O 1
ATOM 2336 N N . THR A 1 305 ? 16.682 11.328 7.489 1.00 50.25 305 THR A N 1
ATOM 2337 C CA . THR A 1 305 ? 16.487 12.780 7.593 1.00 50.25 305 THR A CA 1
ATOM 2338 C C . THR A 1 305 ? 15.001 13.030 7.469 1.00 50.25 305 THR A C 1
ATOM 2340 O O . THR A 1 305 ? 14.454 12.698 6.423 1.00 50.25 305 THR A O 1
ATOM 2343 N N . THR A 1 306 ? 14.373 13.516 8.551 1.00 57.44 306 THR A N 1
ATOM 2344 C CA . THR A 1 306 ? 13.008 14.084 8.618 1.00 57.44 306 THR A CA 1
ATOM 2345 C C . THR A 1 306 ? 12.220 13.859 7.334 1.00 57.44 306 THR A C 1
ATOM 2347 O O . THR A 1 306 ? 12.265 14.703 6.441 1.00 57.44 306 THR A O 1
ATOM 2350 N N . ALA A 1 307 ? 11.603 12.680 7.199 1.00 61.75 307 ALA A N 1
ATOM 2351 C CA . ALA A 1 307 ? 10.859 12.339 5.997 1.00 61.75 307 ALA A CA 1
ATOM 2352 C C . ALA A 1 307 ? 9.724 13.355 5.867 1.00 61.75 307 ALA A C 1
ATOM 2354 O O . ALA A 1 307 ? 8.747 13.300 6.615 1.00 61.75 307 ALA A O 1
ATOM 2355 N N . GLU A 1 308 ? 9.918 14.344 4.997 1.00 73.88 308 GLU A N 1
ATOM 2356 C CA . GLU A 1 308 ? 8.885 15.306 4.662 1.00 73.88 308 GLU A CA 1
ATOM 2357 C C . GLU A 1 308 ? 7.715 14.490 4.119 1.00 73.88 308 GLU A C 1
ATOM 2359 O O . GLU A 1 308 ? 7.899 13.692 3.198 1.00 73.88 308 GLU A O 1
ATOM 2364 N N . LEU A 1 309 ? 6.547 14.624 4.755 1.00 79.69 309 LEU A N 1
ATOM 2365 C CA . LEU A 1 309 ? 5.322 13.999 4.267 1.00 79.69 309 LEU A CA 1
ATOM 2366 C C . LEU A 1 309 ? 5.140 14.400 2.803 1.00 79.69 309 LEU A C 1
ATOM 2368 O O . LEU A 1 309 ? 5.332 15.571 2.451 1.00 79.69 309 LEU A O 1
ATOM 2372 N N . ASP A 1 310 ? 4.797 13.432 1.959 1.00 88.38 310 ASP A N 1
ATOM 2373 C CA . ASP A 1 310 ? 4.541 13.727 0.557 1.00 88.38 310 ASP A CA 1
ATOM 2374 C C . ASP A 1 310 ? 3.255 14.570 0.398 1.00 88.38 310 ASP A C 1
ATOM 2376 O O . ASP A 1 310 ? 2.446 14.737 1.318 1.00 88.38 310 ASP A O 1
ATOM 2380 N N . GLU A 1 311 ? 3.095 15.197 -0.772 1.00 91.69 311 GLU A N 1
ATOM 2381 C CA . GLU A 1 311 ? 1.943 16.067 -1.052 1.00 91.69 311 GLU A CA 1
ATOM 2382 C C . GLU A 1 311 ? 0.608 15.311 -0.915 1.00 91.69 311 GLU A C 1
ATOM 2384 O O . GLU A 1 311 ? -0.395 15.884 -0.479 1.00 91.69 311 GLU A O 1
ATOM 2389 N N . GLU A 1 312 ? 0.606 14.023 -1.266 1.00 91.75 312 GLU A N 1
ATOM 2390 C CA . GLU A 1 312 ? -0.562 13.146 -1.215 1.00 91.75 312 GLU A CA 1
ATOM 2391 C C . GLU A 1 312 ? -0.969 12.851 0.236 1.00 91.75 312 GLU A C 1
ATOM 2393 O O . GLU A 1 312 ? -2.129 13.062 0.593 1.00 91.75 312 GLU A O 1
ATOM 2398 N N . GLU A 1 313 ? -0.022 12.484 1.104 1.00 90.75 313 GLU A N 1
ATOM 2399 C CA . GLU A 1 313 ? -0.233 12.248 2.537 1.00 90.75 313 GLU A CA 1
ATOM 2400 C C . GLU A 1 313 ? -0.740 13.511 3.252 1.00 90.75 313 GLU A C 1
ATOM 2402 O O . GLU A 1 313 ? -1.647 13.437 4.091 1.00 90.75 313 GLU A O 1
ATOM 2407 N N . LEU A 1 314 ? -0.204 14.688 2.909 1.00 92.69 314 LEU A N 1
ATOM 2408 C CA . LEU A 1 314 ? -0.679 15.968 3.449 1.00 92.69 314 LEU A CA 1
ATOM 2409 C C . LEU A 1 314 ? -2.103 16.302 2.977 1.00 92.69 314 LEU A C 1
ATOM 2411 O O . LEU A 1 314 ? -2.905 16.811 3.764 1.00 92.69 314 LEU A O 1
ATOM 2415 N N . SER A 1 315 ? -2.441 16.002 1.719 1.00 94.25 315 SER A N 1
ATOM 2416 C CA . SER A 1 315 ? -3.799 16.187 1.192 1.00 94.25 315 SER A CA 1
ATOM 2417 C C . SER A 1 315 ? -4.801 15.247 1.870 1.00 94.25 315 SER A C 1
ATOM 2419 O O . SER A 1 315 ? -5.852 15.697 2.327 1.00 94.25 315 SER A O 1
ATOM 2421 N N . ASP A 1 316 ? -4.455 13.966 2.010 1.00 92.56 316 ASP A N 1
ATOM 2422 C CA . ASP A 1 316 ? -5.270 12.971 2.717 1.00 92.56 316 ASP A CA 1
ATOM 2423 C C . ASP A 1 316 ? -5.481 13.364 4.189 1.00 92.56 316 ASP A C 1
ATOM 2425 O O . ASP A 1 316 ? -6.576 13.209 4.741 1.00 92.56 316 ASP A O 1
ATOM 2429 N N . THR A 1 317 ? -4.455 13.945 4.818 1.00 92.75 317 THR A N 1
ATOM 2430 C CA . THR A 1 317 ? -4.542 14.484 6.181 1.00 92.75 317 THR A CA 1
ATOM 2431 C C . THR A 1 317 ? -5.583 15.601 6.285 1.00 92.75 317 THR A C 1
ATOM 2433 O O . THR A 1 317 ? -6.376 15.601 7.229 1.00 92.75 317 THR A O 1
ATOM 2436 N N . LEU A 1 318 ? -5.647 16.524 5.316 1.00 95.19 318 LEU A N 1
ATOM 2437 C CA . LEU A 1 318 ? -6.667 17.582 5.299 1.00 95.19 318 LEU A CA 1
ATOM 2438 C C . LEU A 1 318 ? -8.085 17.018 5.158 1.00 95.19 318 LEU A C 1
ATOM 2440 O O . LEU A 1 318 ? -8.982 17.437 5.894 1.00 95.19 318 LEU A O 1
ATOM 2444 N N . ASP A 1 319 ? -8.295 16.045 4.274 1.00 95.12 319 ASP A N 1
ATOM 2445 C CA . ASP A 1 319 ? -9.605 15.404 4.095 1.00 95.12 319 ASP A CA 1
ATOM 2446 C C . ASP A 1 319 ? -10.059 14.667 5.370 1.00 95.12 319 ASP A C 1
ATOM 2448 O O . ASP A 1 319 ? -11.237 14.703 5.763 1.00 95.12 319 ASP A O 1
ATOM 2452 N N . ASN A 1 320 ? -9.111 14.041 6.070 1.00 94.19 320 ASN A N 1
ATOM 2453 C CA . ASN A 1 320 ? -9.350 13.406 7.362 1.00 94.19 320 ASN A CA 1
ATOM 2454 C C . ASN A 1 320 ? -9.700 14.437 8.449 1.00 94.19 320 ASN A C 1
ATOM 2456 O O . ASN A 1 320 ? -10.676 14.237 9.179 1.00 94.19 320 ASN A O 1
ATOM 2460 N N . ILE A 1 321 ? -8.997 15.573 8.511 1.00 95.06 321 ILE A N 1
ATOM 2461 C CA . ILE A 1 321 ? -9.321 16.683 9.427 1.00 95.06 321 ILE A CA 1
ATOM 2462 C C . ILE A 1 321 ? -10.729 17.230 9.153 1.00 95.06 321 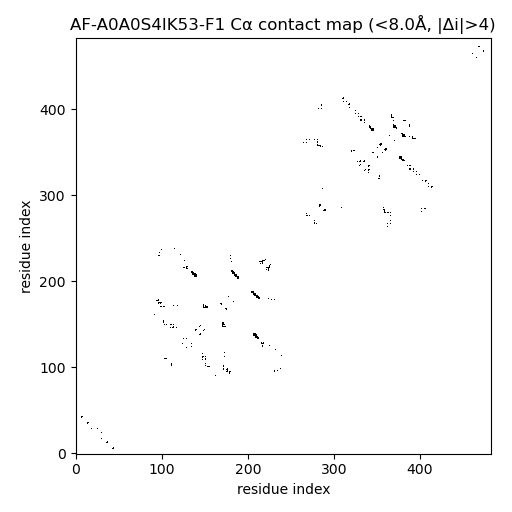ILE A C 1
ATOM 2464 O O . ILE A 1 321 ? -11.505 17.435 10.088 1.00 95.06 321 ILE A O 1
ATOM 2468 N N . GLN A 1 322 ? -11.114 17.402 7.885 1.00 95.94 322 GLN A N 1
ATOM 2469 C CA . GLN A 1 322 ? -12.471 17.831 7.525 1.00 95.94 322 GLN A CA 1
ATOM 2470 C C . GLN A 1 322 ? -13.537 16.828 7.977 1.00 95.94 322 GLN A C 1
ATOM 2472 O O . GLN A 1 322 ? -14.623 17.220 8.414 1.00 95.94 322 GLN A O 1
ATOM 2477 N N . THR A 1 323 ? -13.236 15.534 7.884 1.00 95.81 323 THR A N 1
ATOM 2478 C CA . THR A 1 323 ? -14.133 14.472 8.349 1.00 95.81 323 THR A CA 1
ATOM 2479 C C . THR A 1 323 ? -14.307 14.527 9.866 1.00 95.81 323 THR A C 1
ATOM 2481 O O . THR A 1 323 ? -15.445 14.521 10.340 1.00 95.81 323 THR A O 1
ATOM 2484 N N . LEU A 1 324 ? -13.213 14.671 10.624 1.00 95.62 324 LEU A N 1
ATOM 2485 C CA . LEU A 1 324 ? -13.257 14.871 12.078 1.00 95.62 324 LEU A CA 1
ATOM 2486 C C . LEU A 1 324 ? -14.052 16.123 12.455 1.00 95.62 324 LEU A C 1
ATOM 2488 O O . LEU A 1 324 ? -14.929 16.068 13.314 1.00 95.62 324 LEU A O 1
ATOM 2492 N N . ARG A 1 325 ? -13.817 17.237 11.758 1.00 96.38 325 ARG A N 1
ATOM 2493 C CA . ARG A 1 325 ? -14.543 18.493 11.968 1.00 96.38 325 ARG A CA 1
ATOM 2494 C C . ARG A 1 325 ? -16.050 18.317 11.793 1.00 96.38 325 ARG A C 1
ATOM 2496 O O . ARG A 1 325 ? -16.810 18.777 12.637 1.00 96.38 325 ARG A O 1
ATOM 2503 N N . ARG A 1 326 ? -16.501 17.592 10.763 1.00 97.06 326 ARG A N 1
ATOM 2504 C CA . ARG A 1 326 ? -17.934 17.273 10.589 1.00 97.06 326 ARG A CA 1
ATOM 2505 C C . ARG A 1 326 ? -18.483 16.421 11.731 1.00 97.06 326 ARG A C 1
ATOM 2507 O O . ARG A 1 326 ? -19.605 16.658 12.166 1.00 97.06 326 ARG A O 1
ATOM 2514 N N . VAL A 1 327 ? -17.714 15.443 12.213 1.00 95.69 327 VAL A N 1
ATOM 2515 C CA . VAL A 1 327 ? -18.112 14.606 13.355 1.00 95.69 327 VAL A CA 1
ATOM 2516 C C . VAL A 1 327 ? -18.339 15.464 14.599 1.00 95.69 327 VAL A C 1
ATOM 2518 O O . VAL A 1 327 ? -19.422 15.402 15.179 1.00 95.69 327 VAL A O 1
ATOM 2521 N N . PHE A 1 328 ? -17.371 16.303 14.973 1.00 97.06 328 PHE A N 1
ATOM 2522 C CA . PHE A 1 328 ? -17.500 17.168 16.148 1.00 97.06 328 PHE A CA 1
ATOM 2523 C C . PHE A 1 328 ? -18.586 18.233 15.977 1.00 97.06 328 PHE A C 1
ATOM 2525 O O . PHE A 1 328 ? -19.340 18.476 16.917 1.00 97.06 328 PHE A O 1
ATOM 2532 N N . GLN A 1 329 ? -18.732 18.810 14.780 1.00 97.94 329 GLN A N 1
ATOM 2533 C CA . GLN A 1 329 ? -19.787 19.786 14.499 1.00 97.94 329 GLN A CA 1
ATOM 2534 C C . GLN A 1 329 ? -21.182 19.180 14.688 1.00 97.94 329 GLN A C 1
ATOM 2536 O O . GLN A 1 329 ? -22.020 19.786 15.345 1.00 97.94 329 GLN A O 1
ATOM 2541 N N . ASN A 1 330 ? -21.416 17.955 14.206 1.00 97.38 330 ASN A N 1
ATOM 2542 C CA . ASN A 1 330 ? -22.700 17.277 14.402 1.00 97.38 330 ASN A CA 1
ATOM 2543 C C . ASN A 1 330 ? -23.022 17.050 15.890 1.00 97.38 330 ASN A C 1
ATOM 2545 O O . ASN A 1 330 ? -24.187 17.107 16.281 1.00 97.38 330 ASN A O 1
ATOM 2549 N N . ILE A 1 331 ? -22.004 16.795 16.721 1.00 97.00 331 ILE A N 1
ATOM 2550 C CA . ILE A 1 331 ? -22.178 16.649 18.173 1.00 97.00 331 ILE A CA 1
ATOM 2551 C C . ILE A 1 331 ? -22.508 18.001 18.814 1.00 97.00 331 ILE A C 1
ATOM 2553 O O . ILE A 1 331 ? -23.390 18.056 19.664 1.00 97.00 331 ILE A O 1
ATOM 2557 N N . VAL A 1 332 ? -21.844 19.083 18.400 1.00 97.38 332 VAL A N 1
ATOM 2558 C CA . VAL A 1 332 ? -22.122 20.443 18.895 1.00 97.38 332 VAL A CA 1
ATOM 2559 C C . VAL A 1 332 ? -23.526 20.909 18.495 1.00 97.38 332 VAL A C 1
ATOM 2561 O O . VAL A 1 332 ? -24.238 21.477 19.321 1.00 97.38 332 VAL A O 1
ATOM 2564 N N . ASP A 1 333 ? -23.946 20.634 17.260 1.00 97.81 333 ASP A N 1
ATOM 2565 C CA . ASP A 1 333 ? -25.256 21.037 16.739 1.00 97.81 333 ASP A CA 1
ATOM 2566 C C . ASP A 1 333 ? -26.406 20.226 17.364 1.00 97.81 333 ASP A C 1
ATOM 2568 O O . ASP A 1 333 ? -27.511 20.741 17.555 1.00 97.81 333 ASP A O 1
ATOM 2572 N N . ALA A 1 334 ? -26.162 18.951 17.689 1.00 97.69 334 ALA A N 1
ATOM 2573 C CA . ALA A 1 334 ? -27.161 18.030 18.229 1.00 97.69 334 ALA A CA 1
ATOM 2574 C C . ALA A 1 334 ? -26.610 17.178 19.397 1.00 97.69 334 ALA A C 1
ATOM 2576 O O . ALA A 1 334 ? -26.541 15.949 19.297 1.00 97.69 334 ALA A O 1
ATOM 2577 N N . PRO A 1 335 ? -26.297 17.785 20.560 1.00 96.81 335 PRO A N 1
ATOM 2578 C CA . PRO A 1 335 ? -25.582 17.110 21.653 1.00 96.81 335 PRO A CA 1
ATOM 2579 C C . PRO A 1 335 ? -26.417 16.059 22.403 1.00 96.81 335 PRO A C 1
ATOM 2581 O O . PRO A 1 335 ? -25.890 15.268 23.190 1.00 96.81 335 PRO A O 1
ATOM 2584 N N . HIS A 1 336 ? -27.730 16.033 22.164 1.00 96.50 336 HIS A N 1
ATOM 2585 C CA . HIS A 1 336 ? -28.651 15.037 22.709 1.00 96.50 336 HIS A CA 1
ATOM 2586 C C . HIS A 1 336 ? -28.849 13.819 21.791 1.00 96.50 336 HIS A C 1
ATOM 2588 O O . HIS A 1 336 ? -29.452 12.841 22.228 1.00 96.50 336 HIS A O 1
ATOM 2594 N N . ASP A 1 337 ? -28.367 13.851 20.542 1.00 97.62 337 ASP A N 1
ATOM 2595 C CA . ASP A 1 337 ? -28.510 12.726 19.613 1.00 97.62 337 ASP A CA 1
ATOM 2596 C C . ASP A 1 337 ? -27.368 11.718 19.813 1.00 97.62 337 ASP A C 1
ATOM 2598 O O . ASP A 1 337 ? -26.214 11.940 19.433 1.00 97.62 337 ASP A O 1
ATOM 2602 N N . GLU A 1 338 ? -27.698 10.571 20.407 1.00 95.12 338 GLU A N 1
ATOM 2603 C CA . GLU A 1 338 ? -26.746 9.490 20.692 1.00 95.12 338 GLU A CA 1
ATOM 2604 C C . GLU A 1 338 ? -26.056 8.943 19.434 1.00 95.12 338 GLU A C 1
ATOM 2606 O O . GLU A 1 338 ? -24.947 8.402 19.517 1.00 95.12 338 GLU A O 1
ATOM 2611 N N . ARG A 1 339 ? -26.668 9.112 18.252 1.00 96.56 339 ARG A N 1
ATOM 2612 C CA . ARG A 1 339 ? -26.096 8.642 16.983 1.00 96.56 339 ARG A CA 1
ATOM 2613 C C . ARG A 1 339 ? -24.819 9.390 16.620 1.00 96.56 339 ARG A C 1
ATOM 2615 O O . ARG A 1 339 ? -23.906 8.765 16.094 1.00 96.56 339 ARG A O 1
ATOM 2622 N N . TYR A 1 340 ? -24.735 10.690 16.911 1.00 96.38 340 TYR A N 1
ATOM 2623 C CA . TYR A 1 340 ? -23.526 11.482 16.646 1.00 96.38 340 TYR A CA 1
ATOM 2624 C C . TYR A 1 340 ? -22.454 11.281 17.713 1.00 96.38 340 TYR A C 1
ATOM 2626 O O . TYR A 1 340 ? -21.268 11.419 17.432 1.00 96.38 340 TYR A O 1
ATOM 2634 N N . ARG A 1 341 ? -22.862 10.881 18.919 1.00 96.00 341 ARG A N 1
ATOM 2635 C CA . ARG A 1 341 ? -21.959 10.575 20.035 1.00 96.00 341 ARG A CA 1
ATOM 2636 C C . ARG A 1 341 ? -21.325 9.188 19.942 1.00 96.00 341 ARG A C 1
ATOM 2638 O O . ARG A 1 341 ? -20.467 8.871 20.757 1.00 96.00 341 ARG A O 1
ATOM 2645 N N . THR A 1 342 ? -21.737 8.370 18.974 1.00 96.12 342 THR A N 1
ATOM 2646 C CA . THR A 1 342 ? -21.246 7.002 18.784 1.00 96.12 342 THR A CA 1
ATOM 2647 C C . THR A 1 342 ? -20.505 6.875 17.455 1.00 96.12 342 THR A C 1
ATOM 2649 O O . THR A 1 342 ? -21.102 6.958 16.382 1.00 96.12 342 THR A O 1
ATOM 2652 N N . LEU A 1 343 ? -19.205 6.600 17.512 1.00 96.06 343 LEU A N 1
ATOM 2653 C CA . LEU A 1 343 ? -18.347 6.363 16.354 1.00 96.06 343 LEU A CA 1
ATOM 2654 C C . LEU A 1 343 ? -18.095 4.868 16.189 1.00 96.06 343 LEU A C 1
ATOM 2656 O O . LEU A 1 343 ? -17.420 4.235 16.993 1.00 96.06 343 LEU A O 1
ATOM 2660 N N . LYS A 1 344 ? -18.628 4.281 15.119 1.00 94.75 344 LYS A N 1
ATOM 2661 C CA . LYS A 1 344 ? -18.393 2.868 14.807 1.00 94.75 344 LYS A CA 1
ATOM 2662 C C . LYS A 1 344 ? -17.088 2.721 14.033 1.00 94.75 344 LYS A C 1
ATOM 2664 O O . LYS A 1 344 ? -17.045 3.111 12.865 1.00 94.75 344 LYS A O 1
ATOM 2669 N N . LEU A 1 345 ? -16.068 2.098 14.627 1.00 91.38 345 LEU A N 1
ATOM 2670 C CA . LEU A 1 345 ? -14.794 1.832 13.941 1.00 91.38 345 LEU A CA 1
ATOM 2671 C C . LEU A 1 345 ? -14.945 0.882 12.739 1.00 91.38 345 LEU A C 1
ATOM 2673 O O . LEU A 1 345 ? -14.106 0.892 11.848 1.00 91.38 345 LEU A O 1
ATOM 2677 N N . GLY A 1 346 ? -16.039 0.115 12.647 1.00 88.81 346 GLY A N 1
ATOM 2678 C CA . GLY A 1 346 ? -16.376 -0.665 11.449 1.00 88.81 346 GLY A CA 1
ATOM 2679 C C . GLY A 1 346 ? -16.843 0.172 10.246 1.00 88.81 346 GLY A C 1
ATOM 2680 O O . GLY A 1 346 ? -16.904 -0.336 9.124 1.00 88.81 346 GLY A O 1
ATOM 2681 N N . ASN A 1 347 ? -17.182 1.453 10.435 1.00 94.12 347 ASN A N 1
ATOM 2682 C CA . ASN A 1 347 ? -17.499 2.343 9.321 1.00 94.12 347 ASN A CA 1
ATOM 2683 C C . ASN A 1 347 ? -16.210 2.666 8.556 1.00 94.12 347 ASN A C 1
ATOM 2685 O O . ASN A 1 347 ? -15.289 3.242 9.123 1.00 94.12 347 ASN A O 1
ATOM 2689 N N . LYS A 1 348 ? -16.165 2.349 7.255 1.00 92.50 348 LYS A N 1
ATOM 2690 C CA . LYS A 1 348 ? -14.978 2.551 6.405 1.00 92.50 348 LYS A CA 1
ATOM 2691 C C . LYS A 1 348 ? -14.423 3.978 6.459 1.00 92.50 348 LYS A C 1
ATOM 2693 O O . LYS A 1 348 ? -13.208 4.138 6.446 1.00 92.50 348 LYS A O 1
ATOM 2698 N N . LEU A 1 349 ? -15.292 4.991 6.524 1.00 92.62 349 LEU A N 1
ATOM 2699 C CA . LEU A 1 349 ? -14.874 6.392 6.592 1.00 92.62 349 LEU A CA 1
ATOM 2700 C C . LEU A 1 349 ? -14.209 6.696 7.939 1.00 92.62 349 LEU A C 1
ATOM 2702 O O . LEU A 1 349 ? -13.091 7.190 7.967 1.00 92.62 349 LEU A O 1
ATOM 2706 N N . VAL A 1 350 ? -14.856 6.316 9.044 1.00 92.69 350 VAL A N 1
ATOM 2707 C CA . VAL A 1 350 ? -14.315 6.492 10.404 1.00 92.69 350 VAL A CA 1
ATOM 2708 C C . VAL A 1 350 ? -13.016 5.708 10.571 1.00 92.69 350 VAL A C 1
ATOM 2710 O O . VAL A 1 350 ? -12.037 6.240 11.077 1.00 92.69 350 VAL A O 1
ATOM 2713 N N . HIS A 1 351 ? -12.974 4.466 10.089 1.00 90.56 351 HIS A N 1
ATOM 2714 C CA . HIS A 1 351 ? -11.775 3.640 10.120 1.00 90.56 351 HIS A CA 1
ATOM 2715 C C . HIS A 1 351 ? -10.620 4.297 9.361 1.00 90.56 351 HIS A C 1
ATOM 2717 O O . HIS A 1 351 ? -9.520 4.387 9.898 1.00 90.56 351 HIS A O 1
ATOM 2723 N N . ARG A 1 352 ? -10.850 4.772 8.127 1.00 89.75 352 ARG A N 1
ATOM 2724 C CA . ARG A 1 352 ? -9.820 5.477 7.347 1.00 89.75 352 ARG A CA 1
ATOM 2725 C C . ARG A 1 352 ? -9.334 6.715 8.105 1.00 89.75 352 ARG A C 1
ATOM 2727 O O . ARG A 1 352 ? -8.138 6.875 8.308 1.00 89.75 352 ARG A O 1
ATOM 2734 N N . THR A 1 353 ? -10.254 7.542 8.588 1.00 92.25 353 THR A N 1
ATOM 2735 C CA . THR A 1 353 ? -9.916 8.800 9.260 1.00 92.25 353 THR A CA 1
ATOM 2736 C C . THR A 1 353 ? -9.237 8.615 10.619 1.00 92.25 353 THR A C 1
ATOM 2738 O O . THR A 1 353 ? -8.393 9.429 10.964 1.00 92.25 353 THR A O 1
ATOM 2741 N N . LEU A 1 354 ? -9.560 7.575 11.394 1.00 90.31 354 LEU A N 1
ATOM 2742 C CA . LEU A 1 354 ? -8.997 7.381 12.740 1.00 90.31 354 LEU A CA 1
ATOM 2743 C C . LEU A 1 354 ? -7.810 6.421 12.775 1.00 90.31 354 LEU A C 1
ATOM 2745 O O . LEU A 1 354 ? -6.827 6.680 13.465 1.00 90.31 354 LEU A O 1
ATOM 2749 N N . MET A 1 355 ? -7.903 5.302 12.053 1.00 86.94 355 MET A N 1
ATOM 2750 C CA . MET A 1 355 ? -6.912 4.224 12.133 1.00 86.94 355 MET A CA 1
ATOM 2751 C C . MET A 1 355 ? -5.797 4.390 11.107 1.00 86.94 355 MET A C 1
ATOM 2753 O O . MET A 1 355 ? -4.664 3.992 11.376 1.00 86.94 355 MET A O 1
ATOM 2757 N N . THR A 1 356 ? -6.107 4.939 9.928 1.00 84.88 356 THR A N 1
ATOM 2758 C CA . THR A 1 356 ? -5.109 5.149 8.868 1.00 84.88 356 THR A CA 1
ATOM 2759 C C . THR A 1 356 ? -4.375 6.476 9.042 1.00 84.88 356 THR A C 1
ATOM 2761 O O . THR A 1 356 ? -3.169 6.523 8.816 1.00 84.88 356 THR A O 1
ATOM 2764 N N . GLN A 1 357 ? -5.062 7.528 9.495 1.00 86.69 357 GLN A N 1
ATOM 2765 C CA . GLN A 1 357 ? -4.430 8.814 9.780 1.00 86.69 357 GLN A CA 1
ATOM 2766 C C . GLN A 1 357 ? -3.533 8.735 11.023 1.00 86.69 357 GLN A C 1
ATOM 2768 O O . GLN A 1 357 ? -3.962 8.302 12.099 1.00 86.69 357 GLN A O 1
ATOM 2773 N N . ARG A 1 358 ? -2.295 9.224 10.907 1.00 85.31 358 ARG A N 1
ATOM 2774 C CA . ARG A 1 358 ? -1.413 9.416 12.067 1.00 85.31 358 ARG A CA 1
ATOM 2775 C C . ARG A 1 358 ? -2.012 10.464 13.007 1.00 85.31 358 ARG A C 1
ATOM 2777 O O . ARG A 1 358 ? -2.447 11.518 12.556 1.00 85.31 358 ARG A O 1
ATOM 2784 N N . GLY A 1 359 ? -2.074 10.152 14.299 1.00 88.31 359 GLY A N 1
ATOM 2785 C CA . GLY A 1 359 ? -2.652 11.038 15.313 1.00 88.31 359 GLY A CA 1
ATOM 2786 C C . GLY A 1 359 ? -4.184 11.099 15.340 1.00 88.31 359 GLY A C 1
ATOM 2787 O O . GLY A 1 359 ? -4.729 11.721 16.242 1.00 88.31 359 GLY A O 1
ATOM 2788 N N . GLY A 1 360 ? -4.905 10.485 14.390 1.00 92.12 360 GLY A N 1
ATOM 2789 C CA . GLY A 1 360 ? -6.371 10.582 14.310 1.00 92.12 360 GLY A CA 1
ATOM 2790 C C . GLY A 1 360 ? -7.089 9.966 15.515 1.00 92.12 360 GLY A C 1
ATOM 2791 O O . GLY A 1 360 ? -7.947 10.600 16.130 1.00 92.12 360 GLY A O 1
ATOM 2792 N N . LEU A 1 361 ? -6.714 8.734 15.870 1.00 91.19 361 LEU A N 1
ATOM 2793 C CA . LEU A 1 361 ? -7.233 8.044 17.052 1.00 91.19 361 LEU A CA 1
ATOM 2794 C C . LEU A 1 361 ? -6.815 8.755 18.347 1.00 91.19 361 LEU A C 1
ATOM 2796 O O . LEU A 1 361 ? -7.643 8.948 19.236 1.00 91.19 361 LEU A O 1
ATOM 2800 N N . GLU A 1 362 ? -5.553 9.177 18.436 1.00 91.19 362 GLU A N 1
ATOM 2801 C CA . GLU A 1 362 ? -5.019 9.885 19.597 1.00 91.19 362 GLU A CA 1
ATOM 2802 C C . GLU A 1 362 ? -5.733 11.202 19.826 1.00 91.19 362 GLU A C 1
ATOM 2804 O O . GLU A 1 362 ? -6.041 11.526 20.964 1.00 91.19 362 GLU A O 1
ATOM 2809 N N . PHE A 1 363 ? -6.062 11.918 18.754 1.00 93.62 363 PHE A N 1
ATOM 2810 C CA . PHE A 1 363 ? -6.821 13.152 18.834 1.00 93.62 363 PHE A CA 1
ATOM 2811 C C . PHE A 1 363 ? -8.205 12.916 19.440 1.00 93.62 363 PHE A C 1
ATOM 2813 O O . PHE A 1 363 ? -8.582 13.605 20.381 1.00 93.62 363 PHE A O 1
ATOM 2820 N N . ILE A 1 364 ? -8.951 11.909 18.969 1.00 93.62 364 ILE A N 1
ATOM 2821 C CA . ILE A 1 364 ? -10.279 11.586 19.525 1.00 93.62 364 ILE A CA 1
ATOM 2822 C C . ILE A 1 364 ? -10.203 11.245 21.016 1.00 93.62 364 ILE A C 1
ATOM 2824 O O . ILE A 1 364 ? -11.065 11.650 21.793 1.00 93.62 364 ILE A O 1
ATOM 2828 N N . LEU A 1 365 ? -9.179 10.499 21.418 1.00 90.69 365 LEU A N 1
ATOM 2829 C CA . LEU A 1 365 ? -8.991 10.095 22.808 1.00 90.69 365 LEU A CA 1
ATOM 2830 C C . LEU A 1 365 ? -8.467 11.239 23.685 1.00 90.69 365 LEU A C 1
ATOM 2832 O O . LEU A 1 365 ? -8.886 11.362 24.833 1.00 90.69 365 LEU A O 1
ATOM 2836 N N . GLY A 1 366 ? -7.590 12.083 23.140 1.00 87.69 366 GLY A N 1
ATOM 2837 C CA . GLY A 1 366 ? -6.985 13.237 23.805 1.00 87.69 366 GLY A CA 1
ATOM 2838 C C . GLY A 1 366 ? -7.965 14.389 24.011 1.00 87.69 366 GLY A C 1
ATOM 2839 O O . GLY A 1 366 ? -7.909 15.053 25.041 1.00 87.69 366 GLY A O 1
ATOM 2840 N N . VAL A 1 367 ? -8.930 14.559 23.098 1.00 88.94 367 VAL A N 1
ATOM 2841 C CA . VAL A 1 367 ? -10.100 15.436 23.294 1.00 88.94 367 VAL A CA 1
ATOM 2842 C C . VAL A 1 367 ? -10.863 15.057 24.570 1.00 88.94 367 VAL A C 1
ATOM 2844 O O . VAL A 1 367 ? -11.419 15.921 25.244 1.00 88.94 367 VAL A O 1
ATOM 2847 N N . GLY A 1 368 ? -10.830 13.778 24.948 1.00 81.50 368 GLY A N 1
ATOM 2848 C CA . GLY A 1 368 ? -11.452 13.271 26.159 1.00 81.50 368 GLY A CA 1
ATOM 2849 C C . GLY A 1 368 ? -12.928 12.927 25.970 1.00 81.50 368 GLY A C 1
ATOM 2850 O O . GLY A 1 368 ? -13.602 13.351 25.033 1.00 81.50 368 GLY A O 1
ATOM 2851 N N . GLY A 1 369 ? -13.435 12.082 26.867 1.00 86.06 369 GLY A N 1
ATOM 2852 C CA . GLY A 1 369 ? -14.838 11.666 26.898 1.00 86.06 369 GLY A CA 1
ATOM 2853 C C . GLY A 1 369 ? -15.198 10.517 25.954 1.00 86.06 369 GLY A C 1
ATOM 2854 O O . GLY A 1 369 ? -16.159 9.811 26.240 1.00 86.06 369 GLY A O 1
ATOM 2855 N N . PHE A 1 370 ? -14.448 10.257 24.879 1.00 93.69 370 PHE A N 1
ATOM 2856 C CA . PHE A 1 370 ? -14.669 9.054 24.071 1.00 93.69 370 PHE A CA 1
ATOM 2857 C C . PHE A 1 370 ? -14.103 7.808 24.757 1.00 93.69 370 PHE A C 1
ATOM 2859 O O . PHE A 1 370 ? -12.905 7.714 25.016 1.00 93.69 370 PHE A O 1
ATOM 2866 N N . VAL A 1 371 ? -14.966 6.823 24.997 1.00 91.69 371 VAL A N 1
ATOM 2867 C CA . VAL A 1 371 ? -14.612 5.528 25.584 1.00 91.69 371 VAL A CA 1
ATOM 2868 C C . VAL A 1 371 ? -14.986 4.421 24.608 1.00 91.69 371 VAL A C 1
ATOM 2870 O O . VAL A 1 371 ? -16.067 4.438 24.017 1.00 91.69 371 VAL A O 1
ATOM 2873 N N . GLN A 1 372 ? -14.099 3.445 24.424 1.00 91.06 372 GLN A N 1
ATOM 2874 C CA . GLN A 1 372 ? -14.416 2.267 23.625 1.00 91.06 372 GLN A CA 1
ATOM 2875 C C . GLN A 1 372 ? -15.463 1.413 24.359 1.00 91.06 372 GLN A C 1
ATOM 2877 O O . GLN A 1 372 ? -15.254 1.018 25.507 1.00 91.06 372 GLN A O 1
ATOM 2882 N N . ARG A 1 373 ? -16.600 1.136 23.714 1.00 91.50 373 ARG A N 1
ATOM 2883 C CA . ARG A 1 373 ? -17.672 0.282 24.236 1.00 91.50 373 ARG A CA 1
ATOM 2884 C C . ARG A 1 373 ? -17.989 -0.848 23.262 1.00 91.50 373 ARG A C 1
ATOM 2886 O O . ARG A 1 373 ? -18.120 -0.627 22.063 1.00 91.50 373 ARG A O 1
ATOM 2893 N N . GLY A 1 374 ? -18.218 -2.030 23.829 1.00 86.88 374 GLY A N 1
ATOM 2894 C CA . GLY A 1 374 ? -18.660 -3.215 23.099 1.00 86.88 374 GLY A CA 1
ATOM 2895 C C . GLY A 1 374 ? -17.553 -3.918 22.313 1.00 86.88 374 GLY A C 1
ATOM 2896 O O . GLY A 1 374 ? -16.482 -3.371 22.060 1.00 86.88 374 GLY A O 1
ATOM 2897 N N . ASP A 1 375 ? -17.853 -5.151 21.906 1.00 85.25 375 ASP A N 1
ATOM 2898 C CA . ASP A 1 375 ? -16.952 -5.994 21.110 1.00 85.25 375 ASP A CA 1
ATOM 2899 C C . ASP A 1 375 ? -16.900 -5.558 19.635 1.00 85.25 375 ASP A C 1
ATOM 2901 O O . ASP A 1 375 ? -16.048 -6.004 18.870 1.00 85.25 375 ASP A O 1
ATOM 2905 N N . ASP A 1 376 ? -17.811 -4.672 19.218 1.00 85.12 376 ASP A N 1
ATOM 2906 C CA . ASP A 1 376 ? -17.872 -4.109 17.866 1.00 85.12 376 ASP A CA 1
ATOM 2907 C C . ASP A 1 376 ? -16.861 -2.971 17.641 1.00 85.12 376 ASP A C 1
ATOM 2909 O O . ASP A 1 376 ? -16.772 -2.421 16.537 1.00 85.12 376 ASP A O 1
ATOM 2913 N N . GLY A 1 377 ? -16.100 -2.619 18.683 1.00 85.88 377 GLY A N 1
ATOM 2914 C CA . GLY A 1 377 ? -15.113 -1.553 18.652 1.00 85.88 377 GLY A CA 1
ATOM 2915 C C . GLY A 1 377 ? -15.739 -0.170 18.492 1.00 85.88 377 GLY A C 1
ATOM 2916 O O . GLY A 1 377 ? -15.111 0.704 17.904 1.00 85.88 377 GLY A O 1
ATOM 2917 N N . SER A 1 378 ? -16.974 0.055 18.946 1.00 93.19 378 SER A N 1
ATOM 2918 C CA . SER A 1 378 ? -17.552 1.402 18.928 1.00 93.19 378 SER A CA 1
ATOM 2919 C C . SER A 1 378 ? -16.873 2.324 19.952 1.00 93.19 378 SER A C 1
ATOM 2921 O O . SER A 1 378 ? -16.464 1.889 21.025 1.00 93.19 378 SER A O 1
ATOM 2923 N N . MET A 1 379 ? -16.731 3.611 19.632 1.00 94.88 379 MET A N 1
ATOM 2924 C CA . MET A 1 379 ? -16.290 4.651 20.565 1.00 94.88 379 MET A CA 1
ATOM 2925 C C . MET A 1 379 ? -17.472 5.553 20.896 1.00 94.88 379 MET A C 1
ATOM 2927 O O . MET A 1 379 ? -18.110 6.094 19.994 1.00 94.88 379 MET A O 1
ATOM 2931 N N . VAL A 1 380 ? -17.774 5.721 22.178 1.00 95.81 380 VAL A N 1
ATOM 2932 C CA . VAL A 1 380 ? -18.924 6.493 22.655 1.00 95.81 380 VAL A CA 1
ATOM 2933 C C . VAL A 1 380 ? -18.428 7.681 23.462 1.00 95.81 380 VAL A C 1
ATOM 2935 O O . VAL A 1 380 ? -17.679 7.502 24.417 1.00 95.81 380 VAL A O 1
ATOM 2938 N N . LEU A 1 381 ? -18.862 8.886 23.095 1.00 95.88 381 LEU A N 1
ATOM 2939 C CA . LEU A 1 381 ? -18.632 10.096 23.876 1.00 95.88 381 LEU A CA 1
ATOM 2940 C C . LEU A 1 381 ? -19.510 10.069 25.129 1.00 95.88 381 LEU A C 1
ATOM 2942 O O . LEU A 1 381 ? -20.717 10.318 25.056 1.00 95.88 381 LEU A O 1
ATOM 2946 N N . GLU A 1 382 ? -18.914 9.768 26.273 1.00 93.94 382 GLU A N 1
ATOM 2947 C CA . GLU A 1 382 ? -19.542 9.792 27.590 1.00 93.94 382 GLU A CA 1
ATOM 2948 C C . GLU A 1 382 ? -19.658 11.226 28.138 1.00 93.94 382 GLU A C 1
ATOM 2950 O O . GLU A 1 382 ? -19.011 12.157 27.666 1.00 93.94 382 GLU A O 1
ATOM 2955 N N . GLY A 1 383 ? -20.536 11.421 29.126 1.00 91.44 383 GLY A N 1
ATOM 2956 C CA . GLY A 1 383 ? -20.798 12.727 29.741 1.00 91.44 383 GLY A CA 1
ATOM 2957 C C . GLY A 1 383 ? -22.202 13.269 29.470 1.00 91.44 383 GLY A C 1
ATOM 2958 O O . GLY A 1 383 ? -23.004 12.677 28.743 1.00 91.44 383 GLY A O 1
ATOM 2959 N N . ASN A 1 384 ? -22.543 14.395 30.092 1.00 92.88 384 ASN A N 1
ATOM 2960 C CA . ASN A 1 384 ? -23.792 15.090 29.782 1.00 92.88 384 ASN A CA 1
ATOM 2961 C C . ASN A 1 384 ? -23.645 15.888 28.467 1.00 92.88 384 ASN A C 1
ATOM 2963 O O . ASN A 1 384 ? -22.540 16.106 27.975 1.00 92.88 384 ASN A O 1
ATOM 2967 N N . ALA A 1 385 ? -24.769 16.317 27.888 1.00 91.38 385 ALA A N 1
ATOM 2968 C CA . ALA A 1 385 ? -24.781 17.066 26.628 1.00 91.38 385 ALA A CA 1
ATOM 2969 C C . ALA A 1 385 ? -23.939 18.356 26.686 1.00 91.38 385 ALA A C 1
ATOM 2971 O O . ALA A 1 385 ? -23.304 18.718 25.701 1.00 91.38 385 ALA A O 1
ATOM 2972 N N . LEU A 1 386 ? -23.894 19.023 27.844 1.00 92.12 386 LEU A N 1
ATOM 2973 C CA . LEU A 1 386 ? -23.145 20.265 28.032 1.00 92.12 386 LEU A CA 1
ATOM 2974 C C . LEU A 1 386 ? -21.629 20.033 27.947 1.00 92.12 386 LEU A C 1
ATOM 2976 O O . LEU A 1 386 ? -20.962 20.691 27.157 1.00 92.12 386 LEU A O 1
ATOM 2980 N N . VAL A 1 387 ? -21.111 19.056 28.699 1.00 90.06 387 VAL A N 1
ATOM 2981 C CA . VAL A 1 387 ? -19.692 18.668 28.691 1.00 90.06 387 VAL A CA 1
ATOM 2982 C C . VAL A 1 387 ? -19.293 18.183 27.302 1.00 90.06 387 VAL A C 1
ATOM 2984 O O . VAL A 1 387 ? -18.286 18.629 26.770 1.00 90.06 387 VAL A O 1
ATOM 2987 N N . ALA A 1 388 ? -20.122 17.350 26.663 1.00 90.75 388 ALA A N 1
ATOM 2988 C CA . ALA A 1 388 ? -19.877 16.900 25.294 1.00 90.75 388 ALA A CA 1
ATOM 2989 C C . ALA A 1 388 ? -19.745 18.075 24.307 1.00 90.75 388 ALA A C 1
ATOM 2991 O O . ALA A 1 388 ? -18.856 18.064 23.458 1.00 90.75 388 ALA A O 1
ATOM 2992 N N . THR A 1 389 ? -20.595 19.097 24.441 1.00 93.94 389 THR A N 1
ATOM 2993 C CA . THR A 1 389 ? -20.568 20.291 23.581 1.00 93.94 389 THR A CA 1
ATOM 2994 C C . THR A 1 389 ? -19.290 21.101 23.788 1.00 93.94 389 THR A C 1
ATOM 2996 O O . THR A 1 389 ? -18.632 21.454 22.813 1.00 93.94 389 THR A O 1
ATOM 2999 N N . GLU A 1 390 ? -18.912 21.368 25.040 1.00 94.38 390 GLU A N 1
ATOM 3000 C CA . GLU A 1 390 ? -17.697 22.123 25.376 1.00 94.38 390 GLU A CA 1
ATOM 3001 C C . GLU A 1 390 ? -16.434 21.398 24.895 1.00 94.38 390 GLU A C 1
ATOM 3003 O O . GLU A 1 390 ? -15.602 21.979 24.196 1.00 94.38 390 GLU A O 1
ATOM 3008 N N . THR A 1 391 ? -16.335 20.099 25.181 1.00 92.94 391 THR A N 1
ATOM 3009 C CA . THR A 1 391 ? -15.232 19.249 24.732 1.00 92.94 391 THR A CA 1
ATOM 3010 C C . THR A 1 391 ? -15.105 19.242 23.205 1.00 92.94 391 THR A C 1
ATOM 3012 O O . THR A 1 391 ? -14.010 19.432 22.673 1.00 92.94 391 THR A O 1
ATOM 3015 N N . CYS A 1 392 ? -16.217 19.097 22.476 1.00 95.12 392 CYS A N 1
ATOM 3016 C CA . CYS A 1 392 ? -16.199 19.112 21.011 1.00 95.12 392 CYS A CA 1
ATOM 3017 C C . CYS A 1 392 ? -15.889 20.503 20.433 1.00 95.12 392 CYS A C 1
ATOM 3019 O O . CYS A 1 392 ? -15.219 20.592 19.407 1.00 95.12 392 CYS A O 1
ATOM 3021 N N . ALA A 1 393 ? -16.318 21.590 21.079 1.00 95.81 393 ALA A N 1
ATOM 3022 C CA . ALA A 1 393 ? -15.984 22.952 20.652 1.00 95.81 393 ALA A CA 1
ATOM 3023 C C . ALA A 1 393 ? -14.478 23.250 20.795 1.00 95.81 393 ALA A C 1
ATOM 3025 O O . ALA A 1 393 ? -13.861 23.833 19.896 1.00 95.81 393 ALA A O 1
ATOM 3026 N N . ASN A 1 394 ? -13.863 22.783 21.884 1.00 92.81 394 ASN A N 1
ATOM 3027 C CA . ASN A 1 394 ? -12.414 22.875 22.073 1.00 92.81 394 ASN A CA 1
ATOM 3028 C C . ASN A 1 394 ? -11.667 22.032 21.027 1.00 92.81 394 ASN A C 1
ATOM 3030 O O . ASN A 1 394 ? -10.719 22.516 20.403 1.00 92.81 394 ASN A O 1
ATOM 3034 N N . ALA A 1 395 ? -12.151 20.815 20.752 1.00 93.94 395 ALA A N 1
ATOM 3035 C CA . ALA A 1 395 ? -11.614 19.958 19.696 1.00 93.94 395 ALA A CA 1
ATOM 3036 C C . ALA A 1 395 ? -11.663 20.630 18.314 1.00 93.94 395 ALA A C 1
ATOM 3038 O O . ALA A 1 395 ? -10.676 20.606 17.583 1.00 93.94 395 ALA A O 1
ATOM 3039 N N . LEU A 1 396 ? -12.781 21.277 17.966 1.00 96.50 396 LEU A N 1
ATOM 3040 C CA . LEU A 1 396 ? -12.923 22.024 16.712 1.00 96.50 396 LEU A CA 1
ATOM 3041 C C . LEU A 1 396 ? -11.882 23.145 16.597 1.00 96.50 396 LEU A C 1
ATOM 3043 O O . LEU A 1 396 ? -11.232 23.268 15.561 1.00 96.50 396 LEU A O 1
ATOM 3047 N N . THR A 1 397 ? -11.655 23.899 17.674 1.00 95.06 397 THR A N 1
ATOM 3048 C CA . THR A 1 397 ? -10.630 24.957 17.713 1.00 95.06 397 THR A CA 1
ATOM 3049 C C . THR A 1 397 ? -9.221 24.391 17.502 1.00 95.06 397 THR A C 1
ATOM 3051 O O . THR A 1 397 ? -8.399 24.989 16.800 1.00 95.06 397 THR A O 1
ATOM 3054 N N . CYS A 1 398 ? -8.933 23.219 18.075 1.00 92.38 398 CYS A N 1
ATOM 3055 C CA . CYS A 1 398 ? -7.666 22.523 17.867 1.00 92.38 398 CYS A CA 1
ATOM 3056 C C . CYS A 1 398 ? -7.514 22.047 16.410 1.00 92.38 398 CYS A C 1
ATOM 3058 O O . CYS A 1 398 ? -6.494 22.324 15.776 1.00 92.38 398 CYS A O 1
ATOM 3060 N N . LEU A 1 399 ? -8.552 21.433 15.828 1.00 94.94 399 LEU A N 1
ATOM 3061 C CA . LEU A 1 399 ? -8.540 21.009 14.423 1.00 94.94 399 LEU A CA 1
ATOM 3062 C C . LEU A 1 399 ? -8.314 22.177 13.464 1.00 94.94 399 LEU A C 1
ATOM 3064 O O . LEU A 1 399 ? -7.588 22.011 12.492 1.00 94.94 399 LEU A O 1
ATOM 3068 N N . GLU A 1 400 ? -8.869 23.360 13.729 1.00 95.94 400 GLU A N 1
ATOM 3069 C CA . GLU A 1 400 ? -8.610 24.542 12.897 1.00 95.94 400 GLU A CA 1
ATOM 3070 C C . GLU A 1 400 ? -7.140 24.981 12.919 1.00 95.94 400 GLU A C 1
ATOM 3072 O O . GLU A 1 400 ? -6.624 25.471 11.909 1.00 95.94 400 GLU A O 1
ATOM 3077 N N . ARG A 1 401 ? -6.459 24.843 14.064 1.00 93.44 401 ARG A N 1
ATOM 3078 C CA . ARG A 1 401 ? -5.019 25.120 14.165 1.00 93.44 401 ARG A CA 1
ATOM 3079 C C . ARG A 1 401 ? -4.217 24.107 13.354 1.00 93.44 401 ARG A C 1
ATOM 3081 O O . ARG A 1 401 ? -3.383 24.517 12.547 1.00 93.44 401 ARG A O 1
ATOM 3088 N N . ILE A 1 402 ? -4.523 22.818 13.514 1.00 92.44 402 ILE A N 1
ATOM 3089 C CA . ILE A 1 402 ? -3.860 21.733 12.780 1.00 92.44 402 ILE A CA 1
ATOM 3090 C C . ILE A 1 402 ? -4.115 21.881 11.272 1.00 92.44 402 ILE A C 1
ATOM 3092 O O . ILE A 1 402 ? -3.176 21.817 10.486 1.00 92.44 402 ILE A O 1
ATOM 3096 N N . GLU A 1 403 ? -5.350 22.173 10.853 1.00 95.50 403 GLU A N 1
ATOM 3097 C CA . GLU A 1 403 ? -5.719 22.410 9.450 1.00 95.50 403 GLU A CA 1
ATOM 3098 C C . GLU A 1 403 ? -4.886 23.540 8.836 1.00 95.50 403 GLU A C 1
ATOM 3100 O O . GLU A 1 403 ? -4.360 23.398 7.728 1.00 95.50 403 GLU A O 1
ATOM 3105 N N . ARG A 1 404 ? -4.706 24.650 9.566 1.00 96.00 404 ARG A N 1
ATOM 3106 C CA . ARG A 1 404 ? -3.845 25.760 9.135 1.00 96.00 404 ARG A CA 1
ATOM 3107 C C . ARG A 1 404 ? -2.386 25.329 9.005 1.00 96.00 404 ARG A C 1
ATOM 3109 O O . ARG A 1 404 ? -1.761 25.644 7.994 1.00 96.00 404 ARG A O 1
ATOM 3116 N N . ALA A 1 405 ? -1.853 24.595 9.980 1.00 92.50 405 ALA A N 1
ATOM 3117 C CA . ALA A 1 405 ? -0.473 24.114 9.952 1.00 92.50 405 ALA A CA 1
ATOM 3118 C C . ALA A 1 405 ? -0.222 23.137 8.786 1.00 92.50 405 ALA A C 1
ATOM 3120 O O . ALA A 1 405 ? 0.734 23.316 8.026 1.00 92.50 405 ALA A O 1
ATOM 3121 N N . VAL A 1 406 ? -1.118 22.167 8.573 1.00 92.88 406 VAL A N 1
ATOM 3122 C CA . VAL A 1 406 ? -1.059 21.231 7.438 1.00 92.88 406 VAL A CA 1
ATOM 3123 C C . VAL A 1 406 ? -1.186 21.980 6.111 1.00 92.88 406 VAL A C 1
ATOM 3125 O O . VAL A 1 406 ? -0.421 21.714 5.188 1.00 92.88 406 VAL A O 1
ATOM 3128 N N . SER A 1 407 ? -2.084 22.965 6.011 1.00 94.94 407 SER A N 1
ATOM 3129 C CA . SER A 1 407 ? -2.251 23.773 4.793 1.00 94.94 407 SER A CA 1
ATOM 3130 C C . SER A 1 407 ? -0.988 24.561 4.438 1.00 94.94 407 SER A C 1
ATOM 3132 O O . SER A 1 407 ? -0.607 24.617 3.267 1.00 94.94 407 SER A O 1
ATOM 3134 N N . ILE A 1 408 ? -0.307 25.134 5.439 1.00 93.94 408 ILE A N 1
ATOM 3135 C CA . ILE A 1 408 ? 0.981 25.813 5.242 1.00 93.94 408 ILE A CA 1
ATOM 3136 C C . ILE A 1 408 ? 2.012 24.813 4.714 1.00 93.94 408 ILE A C 1
ATOM 3138 O O . ILE A 1 408 ? 2.623 25.077 3.680 1.00 93.94 408 ILE A O 1
ATOM 3142 N N . LYS A 1 409 ? 2.155 23.644 5.350 1.00 92.06 409 LYS A N 1
ATOM 3143 C CA . LYS A 1 409 ? 3.086 22.599 4.894 1.00 92.06 409 LYS A CA 1
ATOM 3144 C C . LYS A 1 409 ? 2.788 22.097 3.485 1.00 92.06 409 LYS A C 1
ATOM 3146 O O . LYS A 1 409 ? 3.700 21.906 2.691 1.00 92.06 409 LYS A O 1
ATOM 3151 N N . LEU A 1 410 ? 1.516 21.911 3.155 1.00 94.38 410 LEU A N 1
ATOM 3152 C CA . LEU A 1 410 ? 1.106 21.486 1.823 1.00 94.38 410 LEU A CA 1
ATOM 3153 C C . LEU A 1 410 ? 1.456 22.550 0.776 1.00 94.38 410 LEU A C 1
ATOM 3155 O O . LEU A 1 410 ? 1.944 22.221 -0.303 1.00 94.38 410 LEU A O 1
ATOM 3159 N N . SER A 1 411 ? 1.250 23.832 1.094 1.00 95.00 411 SER A N 1
ATOM 3160 C CA . SER A 1 411 ? 1.643 24.926 0.199 1.00 95.00 411 SER A CA 1
ATOM 3161 C C . SER A 1 411 ? 3.160 25.002 0.006 1.00 95.00 411 SER A C 1
ATOM 3163 O O . SER A 1 411 ? 3.618 25.121 -1.128 1.00 95.00 411 SER A O 1
ATOM 3165 N N . THR A 1 412 ? 3.952 24.828 1.071 1.00 92.81 412 THR A N 1
ATOM 3166 C CA . THR A 1 412 ? 5.418 24.844 0.971 1.00 92.81 412 THR A CA 1
ATOM 3167 C C . THR A 1 412 ? 5.953 23.619 0.232 1.00 92.81 412 THR A C 1
ATOM 3169 O O . THR A 1 412 ? 6.883 23.760 -0.561 1.00 92.81 412 THR A O 1
ATOM 3172 N N . ALA A 1 413 ? 5.355 22.439 0.424 1.00 91.00 413 ALA A N 1
ATOM 3173 C CA . ALA A 1 413 ? 5.682 21.232 -0.334 1.00 91.00 413 ALA A CA 1
ATOM 3174 C C . ALA A 1 413 ? 5.400 21.418 -1.834 1.00 91.00 413 ALA A C 1
ATOM 3176 O O . ALA A 1 413 ? 6.264 21.130 -2.663 1.00 91.00 413 ALA A O 1
ATOM 3177 N N . ARG A 1 414 ? 4.243 21.996 -2.188 1.00 94.19 414 ARG A N 1
ATOM 3178 C CA . ARG A 1 414 ? 3.886 22.329 -3.579 1.00 94.19 414 ARG A CA 1
ATOM 3179 C C . ARG A 1 414 ? 4.836 23.339 -4.206 1.00 94.19 414 ARG A C 1
ATOM 3181 O O . ARG A 1 414 ? 5.266 23.151 -5.344 1.00 94.19 414 ARG A O 1
ATOM 3188 N N . ASP A 1 415 ? 5.187 24.394 -3.477 1.00 94.81 415 ASP A N 1
ATOM 3189 C CA . ASP A 1 415 ? 6.123 25.406 -3.965 1.00 94.81 415 ASP A CA 1
ATOM 3190 C C . ASP A 1 415 ? 7.517 24.812 -4.188 1.00 94.81 415 ASP A C 1
ATOM 3192 O O . ASP A 1 415 ? 8.142 25.079 -5.216 1.00 94.81 415 ASP A O 1
ATOM 3196 N N . ARG A 1 416 ? 7.984 23.939 -3.287 1.00 91.75 416 ARG A N 1
ATOM 3197 C CA . ARG A 1 416 ? 9.242 23.198 -3.464 1.00 91.75 416 ARG A CA 1
ATOM 3198 C C . ARG A 1 416 ? 9.193 22.268 -4.669 1.00 91.75 416 ARG A C 1
ATOM 3200 O O . ARG A 1 416 ? 10.100 22.321 -5.496 1.00 91.75 416 ARG A O 1
ATOM 3207 N N . ALA A 1 417 ? 8.137 21.469 -4.814 1.00 91.25 417 ALA A N 1
ATOM 3208 C CA . ALA A 1 417 ? 7.962 20.583 -5.963 1.00 91.25 417 ALA A CA 1
ATOM 3209 C C . ALA A 1 417 ? 7.956 21.373 -7.282 1.00 91.25 417 ALA A C 1
ATOM 3211 O O . ALA A 1 417 ? 8.618 20.994 -8.250 1.00 91.25 417 ALA A O 1
ATOM 3212 N N . ARG A 1 418 ? 7.287 22.532 -7.303 1.00 95.25 418 ARG A N 1
ATOM 3213 C CA . ARG A 1 418 ? 7.282 23.444 -8.451 1.00 95.25 418 ARG A CA 1
ATOM 3214 C C . ARG A 1 418 ? 8.667 24.025 -8.738 1.00 95.25 418 ARG A C 1
ATOM 3216 O O . ARG A 1 418 ? 9.049 24.102 -9.904 1.00 95.25 418 ARG A O 1
ATOM 3223 N N . MET A 1 419 ? 9.411 24.433 -7.713 1.00 96.12 419 MET A N 1
ATOM 3224 C CA . MET A 1 419 ? 10.778 24.939 -7.864 1.00 96.12 419 MET A CA 1
ATOM 3225 C C . MET A 1 419 ? 11.713 23.870 -8.436 1.00 96.12 419 MET A C 1
ATOM 3227 O O . MET A 1 419 ? 12.398 24.141 -9.420 1.00 96.12 419 MET A O 1
ATOM 3231 N N . LEU A 1 420 ? 11.661 22.644 -7.910 1.00 94.06 420 LEU A N 1
ATOM 3232 C CA . LEU A 1 420 ? 12.436 21.510 -8.424 1.00 94.06 420 LEU A CA 1
ATOM 3233 C C . LEU A 1 420 ? 12.059 21.162 -9.870 1.00 94.06 420 LEU A C 1
ATOM 3235 O O . LEU A 1 420 ? 12.936 20.899 -10.689 1.00 94.06 420 LEU A O 1
ATOM 3239 N N . ALA A 1 421 ? 10.772 21.224 -10.224 1.00 94.94 421 ALA A N 1
ATOM 3240 C CA . ALA A 1 421 ? 10.329 21.022 -11.603 1.00 94.94 421 ALA A CA 1
ATOM 3241 C C . ALA A 1 421 ? 10.867 22.111 -12.551 1.00 94.94 421 ALA A C 1
ATOM 3243 O O . ALA A 1 421 ? 11.280 21.809 -13.670 1.00 94.94 421 ALA A O 1
ATOM 3244 N N . ILE A 1 422 ? 10.906 23.373 -12.106 1.00 96.94 422 ILE A N 1
ATOM 3245 C CA . ILE A 1 422 ? 11.494 24.478 -12.878 1.00 96.94 422 ILE A CA 1
ATOM 3246 C C . ILE A 1 422 ? 13.005 24.281 -13.044 1.00 96.94 422 ILE A C 1
ATOM 3248 O O . ILE A 1 422 ? 13.526 24.509 -14.135 1.00 96.94 422 ILE A O 1
ATOM 3252 N N . GLU A 1 423 ? 13.712 23.865 -11.996 1.00 96.25 423 GLU A N 1
ATOM 3253 C CA . GLU A 1 423 ? 15.152 23.584 -12.050 1.00 96.25 423 GLU A CA 1
ATOM 3254 C C . GLU A 1 423 ? 15.471 22.397 -12.965 1.00 96.25 423 GLU A C 1
ATOM 3256 O O . GLU A 1 423 ? 16.362 22.512 -13.808 1.00 96.25 423 GLU A O 1
ATOM 3261 N N . SER A 1 424 ? 14.694 21.313 -12.892 1.00 95.94 424 SER A N 1
ATOM 3262 C CA . SER A 1 424 ? 14.806 20.170 -13.810 1.00 95.94 424 SER A CA 1
ATOM 3263 C C . SER A 1 424 ? 14.572 20.594 -15.260 1.00 95.94 424 SER A C 1
ATOM 3265 O O . SER A 1 424 ? 15.385 20.298 -16.133 1.00 95.94 424 SER A O 1
ATOM 3267 N N . ALA A 1 425 ? 13.515 21.370 -15.522 1.00 96.75 425 ALA A N 1
ATOM 3268 C CA . ALA A 1 425 ? 13.230 21.879 -16.862 1.00 96.75 425 ALA A CA 1
ATOM 3269 C C . ALA A 1 425 ? 14.345 22.805 -17.381 1.00 96.75 425 ALA A C 1
ATOM 3271 O O . ALA A 1 425 ? 14.687 22.770 -18.562 1.00 96.75 425 ALA A O 1
ATOM 3272 N N . ARG A 1 426 ? 14.952 23.623 -16.508 1.00 97.62 426 ARG A N 1
ATOM 3273 C CA . ARG A 1 426 ? 16.117 24.449 -16.868 1.00 97.62 426 ARG A CA 1
ATOM 3274 C C . ARG A 1 426 ? 17.327 23.587 -17.216 1.00 97.62 426 ARG A C 1
ATOM 3276 O O . ARG A 1 426 ? 17.952 23.842 -18.242 1.00 97.62 426 ARG A O 1
ATOM 3283 N N . ALA A 1 427 ? 17.615 22.559 -16.421 1.00 97.12 427 ALA A N 1
ATOM 3284 C CA . ALA A 1 427 ? 18.717 21.636 -16.680 1.00 97.12 427 ALA A CA 1
ATOM 3285 C C . ALA A 1 427 ? 18.537 20.877 -18.008 1.00 97.12 427 ALA A C 1
ATOM 3287 O O . ALA A 1 427 ? 19.493 20.727 -18.769 1.00 97.12 427 ALA A O 1
ATOM 3288 N N . GLU A 1 428 ? 17.312 20.458 -18.336 1.00 96.94 428 GLU A N 1
ATOM 3289 C CA . GLU A 1 428 ? 16.989 19.820 -19.620 1.00 96.94 428 GLU A CA 1
ATOM 3290 C C . GLU A 1 428 ? 17.187 20.771 -20.808 1.00 96.94 428 GLU A C 1
ATOM 3292 O O . GLU A 1 428 ? 17.799 20.397 -21.813 1.00 96.94 428 GLU A O 1
ATOM 3297 N N . VAL A 1 429 ? 16.733 22.024 -20.687 1.00 98.00 429 VAL A N 1
ATOM 3298 C CA . VAL A 1 429 ? 16.946 23.050 -21.720 1.00 98.00 429 VAL A CA 1
ATOM 3299 C C . VAL A 1 429 ? 18.438 23.334 -21.905 1.00 98.00 429 VAL A C 1
ATOM 3301 O O . VAL A 1 429 ? 18.909 23.407 -23.040 1.00 98.00 429 VAL A O 1
ATOM 3304 N N . GLU A 1 430 ? 19.207 23.455 -20.822 1.00 97.50 430 GLU A N 1
ATOM 3305 C CA . GLU A 1 430 ? 20.660 23.645 -20.887 1.00 97.50 430 GLU A CA 1
ATOM 3306 C C . GLU A 1 430 ? 21.371 22.454 -21.543 1.00 97.50 430 GLU A C 1
ATOM 3308 O O . GLU A 1 430 ? 22.252 22.651 -22.389 1.00 97.50 430 GLU A O 1
ATOM 3313 N N . ALA A 1 431 ? 20.955 21.226 -21.225 1.00 97.56 431 ALA A N 1
ATOM 3314 C CA . ALA A 1 431 ? 21.488 20.015 -21.839 1.00 97.56 431 ALA A CA 1
ATOM 3315 C C . ALA A 1 431 ? 21.211 19.968 -23.353 1.00 97.56 431 ALA A C 1
ATOM 3317 O O . ALA A 1 431 ? 22.112 19.646 -24.137 1.00 97.56 431 ALA A O 1
ATOM 3318 N N . GLU A 1 432 ? 20.008 20.347 -23.791 1.00 97.44 432 GLU A N 1
ATOM 3319 C CA . GLU A 1 432 ? 19.663 20.392 -25.217 1.00 97.44 432 GLU A CA 1
ATOM 3320 C C . GLU A 1 432 ? 20.389 21.543 -25.946 1.00 97.44 432 GLU A C 1
ATOM 3322 O O . GLU A 1 432 ? 20.886 21.371 -27.067 1.00 97.44 432 GLU A O 1
ATOM 3327 N N . VAL A 1 433 ? 20.566 22.702 -25.299 1.00 98.12 433 VAL A N 1
ATOM 3328 C CA . VAL A 1 433 ? 21.394 23.805 -25.826 1.00 98.12 433 VAL A CA 1
ATOM 3329 C C . VAL A 1 433 ? 22.855 23.369 -25.988 1.00 98.12 433 VAL A C 1
ATOM 3331 O O . VAL A 1 433 ? 23.494 23.681 -26.996 1.00 98.12 433 VAL A O 1
ATOM 3334 N N . GLU A 1 434 ? 23.410 22.612 -25.047 1.00 97.88 434 GLU A N 1
ATOM 3335 C CA . GLU A 1 434 ? 24.780 22.107 -25.164 1.00 97.88 434 GLU A CA 1
ATOM 3336 C C . GLU A 1 434 ? 24.904 21.028 -26.253 1.00 97.88 434 GLU A C 1
ATOM 3338 O O . GLU A 1 434 ? 25.863 21.024 -27.031 1.00 97.88 434 GLU A O 1
ATOM 3343 N N . LYS A 1 435 ? 23.904 20.155 -26.393 1.00 97.62 435 LYS A N 1
ATOM 3344 C CA . LYS A 1 435 ? 23.842 19.157 -27.470 1.00 97.62 435 LYS A CA 1
ATOM 3345 C C . LYS A 1 435 ? 23.787 19.810 -28.854 1.00 97.62 435 LYS A C 1
ATOM 3347 O O . LYS A 1 435 ? 24.550 19.417 -29.740 1.00 97.62 435 LYS A O 1
ATOM 3352 N N . THR A 1 436 ? 22.968 20.846 -29.036 1.00 97.50 436 THR A N 1
ATOM 3353 C CA . THR A 1 436 ? 22.907 21.609 -30.298 1.00 97.50 436 THR A CA 1
ATOM 3354 C C . THR A 1 436 ? 24.215 22.354 -30.584 1.00 97.50 436 THR A C 1
ATOM 3356 O O . THR A 1 436 ? 24.694 22.339 -31.722 1.00 97.50 436 THR A O 1
ATOM 3359 N N . ARG A 1 437 ? 24.878 22.919 -29.563 1.00 97.94 437 ARG A N 1
ATOM 3360 C CA . ARG A 1 437 ? 26.227 23.508 -29.701 1.00 97.94 437 ARG A CA 1
ATOM 3361 C C . ARG A 1 437 ? 27.271 22.481 -30.132 1.00 97.94 437 ARG A C 1
ATOM 3363 O O . ARG A 1 437 ? 28.086 22.775 -31.011 1.00 97.94 437 ARG A O 1
ATOM 3370 N N . ARG A 1 438 ? 27.255 21.279 -29.551 1.00 97.31 438 ARG A N 1
ATOM 3371 C CA . ARG A 1 438 ? 28.159 20.180 -29.938 1.00 97.31 438 ARG A CA 1
ATOM 3372 C C . ARG A 1 438 ? 27.909 19.723 -31.372 1.00 97.31 438 ARG A C 1
ATOM 3374 O O . ARG A 1 438 ? 28.874 19.576 -32.121 1.00 97.31 438 ARG A O 1
ATOM 3381 N N . ALA A 1 439 ? 26.647 19.576 -31.772 1.00 97.38 439 ALA A N 1
ATOM 3382 C CA . ALA A 1 439 ? 26.276 19.227 -33.142 1.00 97.38 439 ALA A CA 1
ATOM 3383 C C . ALA A 1 439 ? 26.749 20.288 -34.150 1.00 97.38 439 ALA A C 1
ATOM 3385 O O . ALA A 1 439 ? 27.375 19.942 -35.151 1.00 97.38 439 ALA A O 1
ATOM 3386 N N . LYS A 1 440 ? 26.555 21.579 -33.845 1.00 98.00 440 LYS A N 1
ATOM 3387 C CA . LYS A 1 440 ? 27.044 22.686 -34.682 1.00 98.00 440 LYS A CA 1
ATOM 3388 C C . LYS A 1 440 ? 28.570 22.672 -34.821 1.00 98.00 440 LYS A C 1
ATOM 3390 O O . LYS A 1 440 ? 29.074 22.711 -35.938 1.00 98.00 440 LYS A O 1
ATOM 3395 N N . ARG A 1 441 ? 29.312 22.522 -33.715 1.00 97.25 441 ARG A N 1
ATOM 3396 C CA . ARG A 1 441 ? 30.787 22.399 -33.744 1.00 97.25 441 ARG A CA 1
ATOM 3397 C C . ARG A 1 441 ? 31.249 21.193 -34.562 1.00 97.25 441 ARG A C 1
ATOM 3399 O O . ARG A 1 441 ? 32.276 21.257 -35.232 1.00 97.25 441 ARG A O 1
ATOM 3406 N N . HIS A 1 442 ? 30.522 20.080 -34.492 1.00 96.75 442 HIS A N 1
ATOM 3407 C CA . HIS A 1 442 ? 30.816 18.898 -35.296 1.00 96.75 442 HIS A CA 1
ATOM 3408 C C . HIS A 1 442 ? 30.576 19.161 -36.790 1.00 96.75 442 HIS A C 1
ATOM 3410 O O . HIS A 1 442 ? 31.433 18.842 -37.610 1.00 96.75 442 HIS A O 1
ATOM 3416 N N . GLN A 1 443 ? 29.462 19.807 -37.142 1.00 96.62 443 GLN A N 1
ATOM 3417 C CA . GLN A 1 443 ? 29.158 20.199 -38.519 1.00 96.62 443 GLN A CA 1
ATOM 3418 C C . GLN A 1 443 ? 30.198 21.178 -39.084 1.00 96.62 443 GLN A C 1
ATOM 3420 O O . GLN A 1 443 ? 30.666 20.984 -40.202 1.00 96.62 443 GLN A O 1
ATOM 3425 N N . GLU A 1 444 ? 30.618 22.177 -38.305 1.00 96.81 444 GLU A N 1
ATOM 3426 C CA . GLU A 1 444 ? 31.686 23.117 -38.680 1.00 96.81 444 GLU A CA 1
ATOM 3427 C C . GLU A 1 444 ? 33.022 22.396 -38.916 1.00 96.81 444 GLU A C 1
ATOM 3429 O O . GLU A 1 444 ? 33.717 22.686 -39.890 1.00 96.81 444 GLU A O 1
ATOM 3434 N N . LYS A 1 445 ? 33.370 21.403 -38.083 1.00 96.44 445 LYS A N 1
ATOM 3435 C CA . LYS A 1 445 ? 34.565 20.567 -38.294 1.00 96.44 445 LYS A CA 1
ATOM 3436 C C . LYS A 1 445 ? 34.482 19.755 -39.585 1.00 96.44 445 LYS A C 1
ATOM 3438 O O . LYS A 1 445 ? 35.470 19.699 -40.314 1.00 96.44 445 LYS A O 1
ATOM 3443 N N . LEU A 1 446 ? 33.332 19.143 -39.871 1.00 95.88 446 LEU A N 1
ATOM 3444 C CA . LEU A 1 446 ? 33.122 18.403 -41.118 1.00 95.88 446 LEU A CA 1
ATOM 3445 C C . LEU A 1 446 ? 33.213 19.326 -42.340 1.00 95.88 446 LEU A C 1
ATOM 3447 O O . LEU A 1 446 ? 33.880 18.977 -43.312 1.00 95.88 446 LEU A O 1
ATOM 3451 N N . ALA A 1 447 ? 32.615 20.518 -42.272 1.00 95.38 447 ALA A N 1
ATOM 3452 C CA . ALA A 1 447 ? 32.707 21.520 -43.331 1.00 95.38 447 ALA A CA 1
ATOM 3453 C C . ALA A 1 447 ? 34.162 21.965 -43.566 1.00 95.38 447 ALA A C 1
ATOM 3455 O O . ALA A 1 447 ? 34.624 21.961 -44.704 1.00 95.38 447 ALA A O 1
ATOM 3456 N N . ALA A 1 448 ? 34.919 22.242 -42.499 1.00 93.69 448 ALA A N 1
ATOM 3457 C CA . ALA A 1 448 ? 36.334 22.599 -42.596 1.00 93.69 448 ALA A CA 1
ATOM 3458 C C . ALA A 1 448 ? 37.206 21.456 -43.159 1.00 93.69 448 ALA A C 1
ATOM 3460 O O . ALA A 1 448 ? 38.167 21.709 -43.886 1.00 93.69 448 ALA A O 1
ATOM 3461 N N . MET A 1 449 ? 36.890 20.190 -42.850 1.00 91.38 449 MET A N 1
ATOM 3462 C CA . MET A 1 449 ? 37.567 19.035 -43.457 1.00 91.38 449 MET A CA 1
ATOM 3463 C C . MET A 1 449 ? 37.256 18.908 -44.953 1.00 91.38 449 MET A C 1
ATOM 3465 O O . MET A 1 449 ? 38.172 18.661 -45.737 1.00 91.38 449 MET A O 1
ATOM 3469 N N . ALA A 1 450 ? 35.999 19.113 -45.356 1.00 91.12 450 ALA A N 1
ATOM 3470 C CA . ALA A 1 450 ? 35.596 19.090 -46.762 1.00 91.12 450 ALA A CA 1
ATOM 3471 C C . ALA A 1 450 ? 36.254 20.228 -47.562 1.00 91.12 450 ALA A C 1
ATOM 3473 O O . ALA A 1 450 ? 36.777 19.997 -48.652 1.00 91.12 450 ALA A O 1
ATOM 3474 N N . GLU A 1 451 ? 36.316 21.437 -46.998 1.00 89.62 451 GLU A N 1
ATOM 3475 C CA . GLU A 1 451 ? 36.998 22.577 -47.620 1.00 89.62 451 GLU A CA 1
ATOM 3476 C C . GLU A 1 451 ? 38.505 22.317 -47.773 1.00 89.62 451 GLU A C 1
ATOM 3478 O O . GLU A 1 451 ? 39.082 22.609 -48.819 1.00 89.62 451 GLU A O 1
ATOM 3483 N N . ARG A 1 452 ? 39.151 21.678 -46.785 1.00 84.88 452 ARG A N 1
ATOM 3484 C CA . ARG A 1 452 ? 40.553 21.236 -46.909 1.00 84.88 452 ARG A CA 1
ATOM 3485 C C . ARG A 1 452 ? 40.759 20.188 -48.001 1.00 84.88 452 ARG A C 1
ATOM 3487 O O . ARG A 1 452 ? 41.819 20.196 -48.614 1.00 84.88 452 ARG A O 1
ATOM 3494 N N . GLN A 1 453 ? 39.791 19.311 -48.265 1.00 82.12 453 GLN A N 1
ATOM 3495 C CA . GLN A 1 453 ? 39.874 18.361 -49.381 1.00 82.12 453 GLN A CA 1
ATOM 3496 C C . GLN A 1 453 ? 39.676 19.038 -50.746 1.00 82.12 453 GLN A C 1
ATOM 3498 O O . GLN A 1 453 ? 40.292 18.615 -51.719 1.00 82.12 453 GLN A O 1
ATOM 3503 N N . GLN A 1 454 ? 38.860 20.095 -50.826 1.00 78.38 454 GLN A N 1
ATOM 3504 C CA . GLN A 1 454 ? 38.673 20.863 -52.065 1.00 78.38 454 GLN A CA 1
ATOM 3505 C C . GLN A 1 454 ? 39.848 21.812 -52.358 1.00 78.38 454 GLN A C 1
ATOM 3507 O O . GLN A 1 454 ? 40.318 21.869 -53.493 1.00 78.38 454 GLN A O 1
ATOM 3512 N N . ASN A 1 455 ? 40.351 22.524 -51.343 1.00 74.12 455 ASN A N 1
ATOM 3513 C CA . ASN A 1 455 ? 41.464 23.474 -51.477 1.00 74.12 455 ASN A CA 1
ATOM 3514 C C . ASN A 1 455 ? 42.838 22.802 -51.409 1.00 74.12 455 ASN A C 1
ATOM 3516 O O . ASN A 1 455 ? 43.804 23.296 -51.989 1.00 74.12 455 ASN A O 1
ATOM 3520 N N . GLY A 1 456 ? 42.933 21.644 -50.758 1.00 61.50 456 GLY A N 1
ATOM 3521 C CA . GLY A 1 456 ? 44.032 20.706 -50.929 1.00 61.50 456 GLY A CA 1
ATOM 3522 C C . GLY A 1 456 ? 43.897 20.004 -52.271 1.00 61.50 456 GLY A C 1
ATOM 3523 O O . GLY A 1 456 ? 43.790 18.782 -52.305 1.00 61.50 456 GLY A O 1
ATOM 3524 N N . GLY A 1 457 ? 43.871 20.771 -53.369 1.00 52.50 457 GLY A N 1
ATOM 3525 C CA . GLY A 1 457 ? 44.011 20.238 -54.715 1.00 52.50 457 GLY A CA 1
ATOM 3526 C C . GLY A 1 457 ? 45.212 19.314 -54.682 1.00 52.50 457 GLY A C 1
ATOM 3527 O O . GLY A 1 457 ? 46.320 19.798 -54.447 1.00 52.50 457 GLY A O 1
ATOM 3528 N N . GLY A 1 458 ? 44.940 18.002 -54.767 1.00 59.97 458 GLY A N 1
ATOM 3529 C CA . GLY A 1 458 ? 45.890 16.948 -54.431 1.00 59.97 458 GLY A CA 1
ATOM 3530 C C . GLY A 1 458 ? 47.247 17.352 -54.953 1.00 59.97 458 GLY A C 1
ATOM 3531 O O . GLY A 1 458 ? 47.346 17.619 -56.153 1.00 59.97 458 GLY A O 1
ATOM 3532 N N . ALA A 1 459 ? 48.205 17.547 -54.034 1.00 57.62 459 ALA A N 1
ATOM 3533 C CA . ALA A 1 459 ? 49.519 18.076 -54.356 1.00 57.62 459 ALA A CA 1
ATOM 3534 C C . ALA A 1 459 ? 49.959 17.365 -55.627 1.00 57.62 459 ALA A C 1
ATOM 3536 O O . ALA A 1 459 ? 50.134 16.146 -55.610 1.00 57.62 459 ALA A O 1
ATOM 3537 N N . ARG A 1 460 ? 49.973 18.089 -56.755 1.00 59.28 460 ARG A N 1
ATOM 3538 C CA . ARG A 1 460 ? 50.353 17.510 -58.037 1.00 59.28 460 ARG A CA 1
ATOM 3539 C C . ARG A 1 460 ? 51.818 17.179 -57.859 1.00 59.28 460 ARG A C 1
ATOM 3541 O O . ARG A 1 460 ? 52.666 18.054 -58.016 1.00 59.28 460 ARG A O 1
ATOM 3548 N N . ILE A 1 461 ? 52.093 15.951 -57.427 1.00 62.38 461 ILE A N 1
ATOM 3549 C CA . ILE A 1 461 ? 53.439 15.416 -57.365 1.00 62.38 461 ILE A CA 1
ATOM 3550 C C . ILE A 1 461 ? 53.943 15.599 -58.787 1.00 62.38 461 ILE A C 1
ATOM 3552 O O . ILE A 1 461 ? 53.313 15.122 -59.738 1.00 62.38 461 ILE A O 1
ATOM 3556 N N . LYS A 1 462 ? 54.995 16.404 -58.950 1.00 74.56 462 LYS A N 1
ATOM 3557 C CA . LYS A 1 462 ? 55.602 16.592 -60.263 1.00 74.56 462 LYS A CA 1
ATOM 3558 C C . LYS A 1 462 ? 55.908 15.196 -60.795 1.00 74.56 462 LYS A C 1
ATOM 3560 O O . LYS A 1 462 ? 56.400 14.355 -60.046 1.00 74.56 462 LYS A O 1
ATOM 3565 N N . LEU A 1 463 ? 55.572 14.938 -62.059 1.00 74.31 463 LEU A N 1
ATOM 3566 C CA . LEU A 1 463 ? 55.671 13.603 -62.663 1.00 74.31 463 LEU A CA 1
ATOM 3567 C C . LEU A 1 463 ? 57.056 12.972 -62.415 1.00 74.31 463 LEU A C 1
ATOM 3569 O O . LEU A 1 463 ? 57.171 11.779 -62.177 1.00 74.31 463 LEU A O 1
ATOM 3573 N N . GLU A 1 464 ? 58.087 13.812 -62.387 1.00 77.12 464 GLU A N 1
ATOM 3574 C CA . GLU A 1 464 ? 59.482 13.492 -62.086 1.00 77.12 464 GLU A CA 1
ATOM 3575 C C . GLU A 1 464 ? 59.685 12.839 -60.704 1.00 77.12 464 GLU A C 1
ATOM 3577 O O . GLU A 1 464 ? 60.382 11.830 -60.593 1.00 77.12 464 GLU A O 1
ATOM 3582 N N . ASP A 1 465 ? 59.047 13.370 -59.660 1.00 73.75 465 ASP A N 1
ATOM 3583 C CA . ASP A 1 465 ? 59.151 12.856 -58.289 1.00 73.75 465 ASP A CA 1
ATOM 3584 C C . ASP A 1 465 ? 58.312 11.583 -58.108 1.00 73.75 465 ASP A C 1
ATOM 3586 O O . ASP A 1 465 ? 58.734 10.651 -57.423 1.00 73.75 465 ASP A O 1
ATOM 3590 N N . ALA A 1 466 ? 57.165 11.491 -58.793 1.00 74.50 466 ALA A N 1
ATOM 3591 C CA . ALA A 1 466 ? 56.349 10.275 -58.825 1.00 74.50 466 ALA A CA 1
ATOM 3592 C C . ALA A 1 466 ? 57.082 9.117 -59.529 1.00 74.50 466 ALA A C 1
ATOM 3594 O O . ALA A 1 466 ? 57.045 7.979 -59.060 1.00 74.50 466 ALA A O 1
ATOM 3595 N N . VAL A 1 467 ? 57.798 9.411 -60.620 1.00 76.06 467 VAL A N 1
ATOM 3596 C CA . VAL A 1 467 ? 58.624 8.437 -61.348 1.00 76.06 467 VAL A CA 1
ATOM 3597 C C . VAL A 1 467 ? 59.842 8.014 -60.518 1.00 76.06 467 VAL A C 1
ATOM 3599 O O . VAL A 1 467 ? 60.123 6.821 -60.445 1.00 76.06 467 VAL A O 1
ATOM 3602 N N . LYS A 1 468 ? 60.525 8.934 -59.820 1.00 74.19 468 LYS A N 1
ATOM 3603 C CA . LYS A 1 468 ? 61.620 8.584 -58.888 1.00 74.19 468 LYS A CA 1
ATOM 3604 C C . LYS A 1 468 ? 61.165 7.682 -57.73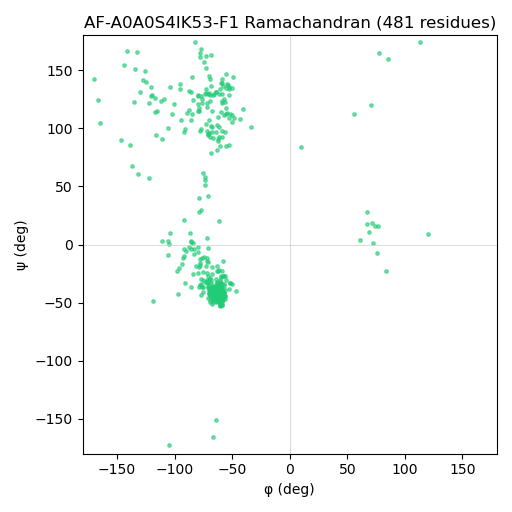9 1.00 74.19 468 LYS A C 1
ATOM 3606 O O . LYS A 1 468 ? 61.890 6.758 -57.371 1.00 74.19 468 LYS A O 1
ATOM 3611 N N . PHE A 1 469 ? 59.978 7.939 -57.191 1.00 72.50 469 PHE A N 1
ATOM 3612 C CA . PHE A 1 469 ? 59.401 7.136 -56.115 1.00 72.50 469 PHE A CA 1
ATOM 3613 C C . PHE A 1 469 ? 58.997 5.732 -56.601 1.00 72.50 469 PHE A C 1
ATOM 3615 O O . PHE A 1 469 ? 59.299 4.744 -55.939 1.00 72.50 469 PHE A O 1
ATOM 3622 N N . LEU A 1 470 ? 58.390 5.625 -57.791 1.00 76.69 470 LEU A N 1
ATOM 3623 C CA . LEU A 1 470 ? 58.016 4.342 -58.409 1.00 76.69 470 LEU A CA 1
ATOM 3624 C C . LEU A 1 470 ? 59.220 3.506 -58.869 1.00 76.69 470 LEU A C 1
ATOM 3626 O O . LEU A 1 470 ? 59.141 2.281 -58.872 1.00 76.69 470 LEU A O 1
ATOM 3630 N N . LEU A 1 471 ? 60.332 4.148 -59.236 1.00 79.00 471 LEU A N 1
ATOM 3631 C CA . LEU A 1 471 ? 61.577 3.476 -59.627 1.00 79.00 471 LEU A CA 1
ATOM 3632 C C . LEU A 1 471 ? 62.484 3.115 -58.434 1.00 79.00 471 LEU A C 1
ATOM 3634 O O . LEU A 1 471 ? 63.578 2.598 -58.648 1.00 79.00 471 LEU A O 1
ATOM 3638 N N . GLY A 1 472 ? 62.057 3.364 -57.187 1.00 60.88 472 GLY A N 1
ATOM 3639 C CA . GLY A 1 472 ? 62.780 2.936 -55.982 1.00 60.88 472 GLY A CA 1
ATOM 3640 C C . GLY A 1 472 ? 64.084 3.693 -55.696 1.00 60.88 472 GLY A C 1
ATOM 3641 O O . GLY A 1 472 ? 64.911 3.207 -54.932 1.00 60.88 472 GLY A O 1
ATOM 3642 N N . ALA A 1 473 ? 64.283 4.880 -56.279 1.00 60.12 473 ALA A N 1
ATOM 3643 C CA . ALA A 1 473 ? 65.529 5.649 -56.169 1.00 60.12 473 ALA A CA 1
ATOM 3644 C C . ALA A 1 473 ? 65.541 6.667 -55.007 1.00 60.12 473 ALA A C 1
ATOM 3646 O O . ALA A 1 473 ? 66.286 7.648 -55.044 1.00 60.12 473 ALA A O 1
ATOM 3647 N N . ALA A 1 474 ? 64.697 6.480 -53.991 1.00 49.97 474 ALA A N 1
ATOM 3648 C CA . ALA A 1 474 ? 64.677 7.338 -52.812 1.00 49.97 474 ALA A CA 1
ATOM 3649 C C . ALA A 1 474 ? 65.607 6.763 -51.734 1.00 49.97 474 ALA A C 1
ATOM 3651 O O . ALA A 1 474 ? 65.212 5.889 -50.965 1.00 49.97 474 ALA A O 1
ATOM 3652 N N . GLU A 1 475 ? 66.843 7.263 -51.663 1.00 61.03 475 GLU A N 1
ATOM 3653 C CA . GLU A 1 475 ? 67.645 7.091 -50.452 1.00 61.03 475 GLU A CA 1
ATOM 3654 C C . GLU A 1 475 ? 66.962 7.826 -49.282 1.00 61.03 475 GLU A C 1
ATOM 3656 O O . GLU A 1 475 ? 66.590 8.997 -49.425 1.00 61.03 475 GLU A O 1
ATOM 3661 N N . PRO A 1 476 ? 66.781 7.178 -48.117 1.00 51.66 476 PRO A N 1
ATOM 3662 C CA . PRO A 1 476 ? 66.175 7.809 -46.955 1.00 51.66 476 PRO A CA 1
ATOM 3663 C C . PRO A 1 476 ? 67.143 8.841 -46.362 1.00 51.66 476 PRO A C 1
ATOM 3665 O O . PRO A 1 476 ? 68.004 8.524 -45.542 1.00 51.66 476 PRO A O 1
ATOM 3668 N N . SER A 1 477 ? 66.995 10.105 -46.760 1.00 50.41 477 SER A N 1
ATOM 3669 C CA . SER A 1 477 ? 67.653 11.224 -46.086 1.00 50.41 477 SER A CA 1
ATOM 3670 C C . SER A 1 477 ? 67.008 11.438 -44.714 1.00 50.41 477 SER A C 1
ATOM 3672 O O . SER A 1 477 ? 65.968 12.075 -44.556 1.00 50.41 477 SER A O 1
ATOM 3674 N N . SER A 1 478 ? 67.649 10.842 -43.712 1.00 54.38 478 SER A N 1
ATOM 3675 C CA . SER A 1 478 ? 67.519 11.153 -42.294 1.00 54.38 478 SER A CA 1
ATOM 3676 C C . SER A 1 478 ? 67.839 12.635 -42.051 1.00 54.38 478 SER A C 1
ATOM 3678 O O . SER A 1 478 ? 69.000 13.008 -41.883 1.00 54.38 478 SER A O 1
ATOM 3680 N N . ALA A 1 479 ? 66.814 13.478 -41.972 1.00 49.91 479 ALA A N 1
ATOM 3681 C CA . ALA A 1 479 ? 66.920 14.788 -41.339 1.00 49.91 479 ALA A CA 1
ATOM 3682 C C . ALA A 1 479 ? 65.586 15.151 -40.677 1.00 49.91 479 ALA A C 1
ATOM 3684 O O . ALA A 1 479 ? 64.697 15.743 -41.283 1.00 49.91 479 ALA A O 1
ATOM 3685 N N . ALA A 1 480 ? 65.453 14.767 -39.408 1.00 47.16 480 ALA A N 1
ATOM 3686 C CA . ALA A 1 480 ? 64.445 15.313 -38.512 1.00 47.16 480 ALA A CA 1
ATOM 3687 C C . ALA A 1 480 ? 64.798 16.777 -38.185 1.00 47.16 480 ALA A C 1
ATOM 3689 O O . ALA A 1 480 ? 65.926 17.029 -37.750 1.00 47.16 480 ALA A O 1
ATOM 3690 N N . PRO A 1 481 ? 63.883 17.748 -38.338 1.00 53.28 481 PRO A N 1
ATOM 3691 C CA . PRO A 1 481 ? 64.081 19.061 -37.753 1.00 53.28 481 PRO A CA 1
ATOM 3692 C C . PRO A 1 481 ? 63.713 19.014 -36.266 1.00 53.28 481 PRO A C 1
ATOM 3694 O O . PRO A 1 481 ? 62.637 18.560 -35.876 1.00 53.28 481 PRO A O 1
ATOM 3697 N N . ALA A 1 482 ? 64.642 19.472 -35.433 1.00 48.56 482 ALA A N 1
ATOM 3698 C CA . ALA A 1 482 ? 64.415 19.718 -34.022 1.00 48.56 482 ALA A CA 1
ATOM 3699 C C . ALA A 1 482 ? 63.686 21.060 -33.821 1.00 48.56 482 ALA A C 1
ATOM 3701 O O . ALA A 1 482 ? 64.189 22.092 -34.260 1.00 48.56 482 ALA A O 1
ATOM 3702 N N . ARG A 1 483 ? 62.592 20.975 -33.048 1.00 44.72 483 ARG A N 1
ATOM 3703 C CA . ARG A 1 483 ? 61.732 22.013 -32.440 1.00 44.72 483 ARG A CA 1
ATOM 3704 C C . ARG A 1 483 ? 60.744 22.756 -33.331 1.00 44.72 483 ARG A C 1
ATOM 3706 O O . ARG A 1 483 ? 61.168 23.592 -34.152 1.00 44.72 483 ARG A O 1
#

Foldseek 3Di:
DVVLVVLVVVLVVLVVVLVPDPVPDDPVVNVVSVVVNVVSVVVNVVVVVVVPPDDDDDDDDDDDDDDDDDDDDDDDDDPPPPPPPPPPPPDDLPPLLVLLVLLVPDDLVLSVQQLVVLLVLLVCLQVCLPDQVSQKDFCPPPVCVRRHFVSASPCVLVVCPPAPPVRDRRHSNRVSLVNLAWDKDFAQDPPPPPDDPDPDPPPRRTTIMIGRDADRPPDCPGPSNVSSVVSSVSSVVVVVVSVVVVVVVVVVVVVVLVVVVVVVVVVLVVCVVVVNLLVQLLCQLQVHDDDPDPPPPDPPPPDPDSPQDALVLLVLSLVLLVVLLVLLVVCLVCVPDQVSQKAQCPPPSSVCSQVVRGSRVSLVPSLPQWDQDDPRRMTGRDDHSVSSNVSSVVSNVSSVVSSVVSVVSSVVNVVVVVVVVVVVVVVVVVVVVVVVVVVVVVVVVVVVVVVCVVVPPPPPCPVVNVVCVVVVVDDPPDDDDDD

Secondary structure (DSSP, 8-state):
-HHHHHHHHHHHHHHHHHHT--S-S-HHHHHHHHHHHHHHHHHHHHHHHHHT-----PPP---------------------------TT------HHHHHGGGGTS-HHHHHHHHHHHHHHHHHHHH-TT-HHHHEEETT-HHHHHHTTTS---GGGGG-TTS-GGG--SSHHHHHHHHHTEEEEEEE-----------------EEEEEEE-SPP--STTSHHHHHHHHHHHHHHHHHHHHHHHHHHHHHHHHHHHHHHHHHHHHHHHHHHHTT-HHHHHHHHHTT-S------TT----S--S--PPPHHHHHHHHHHHHHHHHHHHHHHH-TT-TTTTEEETTSHHHHIIIIISTTHHHHHHHSS-EEEETTTTEEEE-S-HHHHHHHHHHHHHHHHHHHHHHHHHHHHHHHHHHHHHHHHHHHHHHHHHHHHHHHHHHHHHHHHHHHHHHHS------HHHHHHHHTT-------PPP-

pLDDT: mean 80.6, std 19.06, range [28.3, 98.12]

Mean predicted aligned error: 16.26 Å

Organism: Bodo saltans (NCBI:txid75058)

Sequence (483 aa):
MDEITRLRAKRDKLENTLDNDDGSMSEAKEMLLRQQLVAVENQIASLLAQGGGGAPAATMIERTPPSSSSSSGPAGGGAINVHQNVGQNGLPDLCPWRLLDCFGASSQGENITALQHLVTVIQNLLKFPQQDRYQSLRMGNERLQRELFHVRLGDAAMMMPQVPEDQRAESAAEAFLLGIGFRRELRPIAQAQKPTTAADEFESEAEPWLVFTLAPPTSPSSESHIRLTSALQDIEEIRKRDTDTQRNSAEFQTWRKSVVMDIRMDRLRQAMDAGEGETLCEMLMLGEGGPAEVTHGRPLSSSTTTAELDEEELSDTLDNIQTLRRVFQNIVDAPHDERYRTLKLGNKLVHRTLMTQRGGLEFILGVGGFVQRGDDGSMVLEGNALVATETCANALTCLERIERAVSIKLSTARDRARMLAIESARAEVEAEVEKTRRAKRHQEKLAAMAERQQNGGGARIKLEDAVKFLLGAAEPSSAAPAR